Protein 1W1Z (pdb70)

Sequence (638 aa):
VHRPRRLRRTAALRNLVQENTLTVNDLVFPLFVMPGTNAVEEVSSMPGSFRFTIDRAVEECKELYDLGIQGIDLFGIPEQKTEDGSEAYNDNGILQQAIRAIKKAVPELCIMTDVALDPFTPFGHDGLVKDGIILNDETVEVLQKMAVSHAEAGADFVSPSDMMDGRIGAIREALDETDHSDVGILSYAAKYASSFYGPFRDALHSAPQFGDKSTYQMNPANTEEAMKEVELDIVEGADIVMVKPGLAYLDIVWRTKERFDVPVAIYHVSGEYAMVKAAAAKGWIDEDRVMMESLLCMKRAGADIIFTYYAKEAAKKLRVHRPRRLRRTAALRNLVQENTLTVNDLVFPLFVMPGTNAVEEVSSMPGSFRFTIDRAVEECKELYDLGIQGIDLFGIPEQKTEDGSEAYNDNGILQQAIRAIKKAVPELCIMTDVALDPFTPFGHDGLVKDGIILNDETVEVLQKMAVSHAEAGADFVSPSDMMDGRIGAIREALDETDHSDVGILSYAAKYASSFYGPFRDALHSAPQFGDKSTYQMNPANTEEAMKEVELDIVEGADIVMVKPGLAYLDIVWRTKERFDVPVAIYHVSGEYAMVKAAAAKGWIDEDRVMMESLLCMKRAGADIIFTYYAKEAAKKLR

B-factor: mean 13.02, std 12.67, range [0.01, 94.78]

CATH classification: 3.20.20.70

Foldseek 3Di:
DDDPCVQVVDVVSVVVPPPFDDDLAQEAEEAAEEDDPDDWAAQDLFGLDIYYHLVVVLVVVVVCVVLPHAEYEYDFQFPDADLLLLLLLDCPGRRLVSLQSNCVSPVRHQYEYEQFSFNRHQQRARAHDDPNDRDAPSRLVSSLSNLCSSVVSPHQEYEYARLGPLSLLSNCVSCVVSVNVRRAYEYAQQFAQDPQQPSVCSRSVTHDNNDTPPVRHDHPVDQVVSVVRVVSNVVSPHQEYEYPAALVCLLSLLVCQVPPPHAYEHEPHSRVNSVLVVCVVVVNDDSVVSVVVSVRSSRVSPHRHYHDNCSSVVSNVND/DDDPCVQVVDPVSVVPVPPDDDALAQEEEEAAEDDDPPDWAAFPLFPVHIHDYLVRRLVVVVLCVVLPNAEYEQDFAFPDAALLLLLLLDLPTSRLVSLQSNCVSPVRHQYEYEFFSQNRHQLNARAHDDPNDRDAPSRLVSRLSNLCSSVVSPHQEYEYPRLGPCSLQSNCVSCVVNPNVRRAYEYQQAAAFDPLAPSVCSNRVGHNPPDGPPVRHPHPVDQVVSVVSVVNNVVSHHQEYEYPAALVCLQSLLVCQVPPPHAYEHECHSSNNSVLVVCVVVVNDDSVVVVSVSVRSRVVSPHRHYHDNCSSVVSVVND

Organism: Chlorobaculum parvum (strain DSM 263 / NCIMB 8327) (NCBI:txid517417)

InterPro domains:
  IPR001731 Delta-aminolevulinic acid dehydratase [NF006762] (9-327)
  IPR001731 Delta-aminolevulinic acid dehydratase [PF00490] (11-325)
  IPR001731 Delta-aminolevulinic acid dehydratase [PIRSF001415] (9-327)
  IPR001731 Delta-aminolevulinic acid dehydratase [PR00144] (126-140)
  IPR001731 Delta-aminolevulinic acid dehydratase [PR00144] (156-175)
  IPR001731 Delta-aminolevulinic acid dehydratase [PR00144] (194-213)
  IPR001731 Delta-aminolevulinic acid dehydratase [PR00144] (246-262)
  IPR001731 Delta-aminolevulinic acid dehydratase [PR00144] (271-286)
  IPR001731 Delta-aminolevulinic acid dehydratase [PR00144] (301-320)
  IPR001731 Delta-aminolevulinic acid dehydratase [PTHR11458] (8-327)
  IPR001731 Delta-aminolevulinic acid dehydratase [SM01004] (8-327)
  IPR013785 Aldolase-type TIM barrel [G3DSA:3.20.20.70] (2-328)
  IPR030656 Delta-aminolevulinic acid dehydratase, active site [PS00169] (246-258)

Solvent-accessible surface area: 22786 Å² total; per-residue (Å²): 162,122,98,13,31,136,67,6,174,49,52,59,51,48,110,139,58,56,71,40,84,21,56,37,99,15,2,7,22,6,2,5,0,17,52,49,111,108,38,46,76,97,0,82,9,0,36,45,10,68,15,13,1,25,67,78,0,15,89,21,0,93,64,0,67,123,16,22,0,90,3,0,0,0,10,5,11,11,109,131,54,51,105,77,0,36,46,1,65,58,73,110,4,21,5,2,66,0,0,100,34,0,36,180,46,5,78,98,2,36,0,10,0,11,0,4,0,12,6,12,4,50,62,0,7,4,1,26,25,140,119,54,107,13,36,22,71,86,0,10,108,13,0,33,106,3,0,26,8,1,7,109,6,29,4,57,39,0,0,0,7,0,6,2,16,44,8,0,20,24,0,38,94,12,0,63,130,49,129,23,82,127,13,5,0,0,0,0,0,0,12,0,25,18,7,2,40,35,2,34,52,46,0,4,108,16,12,102,114,130,49,107,32,20,46,0,4,0,28,19,0,5,4,94,14,0,9,95,17,0,88,37,7,48,107,50,32,5,62,17,1,1,2,20,0,0,1,1,0,0,0,0,0,40,25,1,62,112,137,23,138,28,62,0,0,0,3,1,2,2,0,1,4,0,1,0,36,3,0,25,90,106,64,34,21,55,49,63,126,0,1,38,20,0,0,32,0,0,27,4,0,12,3,55,30,0,0,0,22,6,0,38,72,0,0,72,94,60,189,167,126,91,13,30,137,62,4,173,49,55,62,50,51,110,146,60,53,68,40,83,19,63,34,102,13,2,7,21,5,1,4,0,17,51,50,112,102,41,60,72,95,2,84,4,0,38,40,10,75,17,14,1,27,62,82,0,18,83,22,0,94,76,0,70,131,16,26,0,79,2,0,0,0,8,6,9,9,96,135,63,58,112,79,0,35,38,0,64,61,82,103,3,19,4,1,72,0,0,100,31,0,33,176,48,7,79,103,1,39,0,10,0,14,0,3,0,29,9,7,0,42,47,5,1,2,0,25,20,134,119,38,104,10,32,20,70,84,0,10,110,15,0,38,113,4,0,22,8,0,8,104,9,30,6,56,39,0,0,0,8,0,5,5,16,42,4,0,20,25,0,39,103,12,0,59,134,54,126,23,90,126,10,8,0,0,0,1,0,0,12,0,26,11,7,2,20,22,1,32,86,50,0,12,99,36,13,95,109,100,73,74,41,19,34,0,3,0,28,18,0,7,4,94,19,0,10,92,13,1,84,39,9,45,106,48,31,6,60,15,0,1,1,20,0,0,5,1,0,0,0,0,0,45,26,0,66,112,132,12,136,27,58,0,0,0,3,1,2,2,0,2,6,0,1,3,31,1,0,20,87,113,65,33,12,64,45,68,133,0,0,43,17,0,0,33,0,0,31,4,0,15,1,59,31,0,0,0,17,4,0,35,65,0,0,73,87,47,204

Secondary structure (DSSP, 8-state):
---GGGGTSSHHHHHHH------GGGEEEEEEEESSSS-EEEETTEEEEEEEEHHHHHHHHHHHHHHT--EEEEEE--SS--SS-GGGG-TTSHHHHHHHHHHHHSTTSEEEEEE-STTTSTTS-SSEESSS-EEHHHHHHHHHHHHHHHHHHT-SEEEE-S--TTHHHHHHHHHHHTT-TTSEEEEEEEEB--TT-HHHHHHTTPPP--S-STTTSBPTT-SHHHHHHHHHHHHHT-SEEEEES-GGGHHHHHHHHHHH-S-EEEEE-HHHHHHHHHHHHTTSS-HHHHHHHHHHHHHHHT-SEEEETTHHHHHHHH-/---GGGGTSSHHHHHHH-S----GGGEEEEEEEESSSS-EEEETTEEEEEEEEHHHHHHHHHHHHHHT--EEEEEE--SS--SS-GGGG-TTSHHHHHHHHHHHH-TTSEEEEEE-SGGGSTT--SSEESSS-EESHHHHHHHHHHHHHHHHHT-SEEEE-S--TTHHHHHHHHHHHTT-TTSEEEEEEEEB--SS-HHHHHHTT-----S-STTTSBPTT-SHHHHHHHHHHHHHT-SEEEEES-GGGHHHHHHHHHHH-S-EEEEE-HHHHHHHHHHHHHTSS-HHHHHHHHHHHHHHHT-SEEEETTHHHHHHHH-

Radius of gyration: 25.87 Å; Cα contacts (8 Å, |Δi|>4): 1462; chains: 2; bounding box: 41×54×74 Å

Structure (mmCIF, N/CA/C/O backbone):
data_1W1Z
#
_entry.id   1W1Z
#
_cell.length_a   125.235
_cell.length_b   125.235
_cell.length_c   164.603
_cell.angle_alpha   90.00
_cell.angle_beta   90.00
_cell.angle_gamma   90.00
#
_symmetry.space_group_name_H-M   'P 4 21 2'
#
loop_
_entity.id
_entity.type
_entity.pdbx_description
1 polymer 'DELTA-AMINOLEVULINIC ACID DEHYDRATASE'
2 non-polymer 'LAEVULINIC ACID'
3 non-polymer 'MAGNESIUM ION'
4 water water
#
loop_
_atom_site.group_PDB
_atom_site.id
_atom_site.type_symbol
_atom_site.label_atom_id
_atom_site.label_alt_id
_atom_site.label_comp_id
_atom_site.label_asym_id
_atom_site.label_entity_id
_atom_site.label_seq_id
_atom_site.pdbx_PDB_ins_code
_atom_site.Cartn_x
_atom_site.Cartn_y
_atom_site.Cartn_z
_atom_site.occupancy
_atom_site.B_iso_or_equiv
_atom_site.auth_seq_id
_atom_site.auth_comp_id
_atom_site.auth_asym_id
_atom_site.auth_atom_id
_atom_site.pdbx_PDB_model_num
ATOM 1 N N . VAL A 1 10 ? 9.596 70.418 53.392 1.00 8.22 10 VAL A N 1
ATOM 2 C CA . VAL A 1 10 ? 8.947 71.402 54.252 1.00 6.45 10 VAL A CA 1
ATOM 3 C C . VAL A 1 10 ? 9.862 71.804 55.406 1.00 3.65 10 VAL A C 1
ATOM 4 O O . VAL A 1 10 ? 10.064 72.989 55.664 1.00 22.54 10 VAL A O 1
ATOM 8 N N . HIS A 1 11 ? 10.405 70.805 56.094 1.00 2.76 11 HIS A N 1
ATOM 9 C CA . HIS A 1 11 ? 11.205 71.052 57.288 1.00 3.53 11 HIS A CA 1
ATOM 10 C C . HIS A 1 11 ? 12.698 70.971 56.988 1.00 5.98 11 HIS A C 1
ATOM 11 O O . HIS A 1 11 ? 13.163 70.043 56.329 1.00 13.59 11 HIS A O 1
ATOM 18 N N . ARG A 1 12 ? 13.437 71.958 57.482 1.00 7.42 12 ARG A N 1
ATOM 19 C CA . ARG A 1 12 ? 14.886 71.995 57.345 1.00 3.24 12 ARG A CA 1
ATOM 20 C C . ARG A 1 12 ? 15.532 72.576 58.599 1.00 2.62 12 ARG A C 1
ATOM 21 O O . ARG A 1 12 ? 15.851 73.765 58.643 1.00 5.46 12 ARG A O 1
ATOM 29 N N . PRO A 1 13 ? 15.721 71.731 59.607 1.00 2.59 13 PRO A N 1
ATOM 30 C CA . PRO A 1 13 ? 16.238 72.167 60.905 1.00 0.00 13 PRO A CA 1
ATOM 31 C C . PRO A 1 13 ? 17.487 73.035 60.794 1.00 0.91 13 PRO A C 1
ATOM 32 O O . PRO A 1 13 ? 17.722 73.896 61.645 1.00 9.61 13 PRO A O 1
ATOM 36 N N . ARG A 1 14 ? 18.287 72.818 59.758 1.00 3.09 14 ARG A N 1
ATOM 37 C CA . ARG A 1 14 ? 19.527 73.558 59.563 1.00 9.27 14 ARG A CA 1
ATOM 38 C C . ARG A 1 14 ? 19.279 75.056 59.418 1.00 12.57 14 ARG A C 1
ATOM 39 O O . ARG A 1 14 ? 20.188 75.865 59.613 1.00 20.25 14 ARG A O 1
ATOM 47 N N . ARG A 1 15 ? 18.051 75.429 59.078 1.00 11.14 15 ARG A N 1
ATOM 48 C CA . ARG A 1 15 ? 17.679 76.833 58.956 1.00 7.07 15 ARG A CA 1
ATOM 49 C C . ARG A 1 15 ? 17.964 77.598 60.244 1.00 3.86 15 ARG A C 1
ATOM 50 O O . ARG A 1 15 ? 18.221 78.802 60.219 1.00 10.06 15 ARG A O 1
ATOM 58 N N . LEU A 1 16 ? 17.913 76.896 61.371 1.00 3.76 16 LEU A N 1
ATOM 59 C CA . LEU A 1 16 ? 18.150 77.513 62.670 1.00 6.95 16 LEU A CA 1
ATOM 60 C C . LEU A 1 16 ? 19.617 77.416 63.073 1.00 6.31 16 LEU A C 1
ATOM 61 O O . LEU A 1 16 ? 19.986 77.733 64.205 1.00 2.78 16 LEU A O 1
ATOM 66 N N . ARG A 1 17 ? 20.463 76.973 62.146 1.00 5.97 17 ARG A N 1
ATOM 67 C CA . ARG A 1 17 ? 21.887 76.837 62.433 1.00 3.77 17 ARG A CA 1
ATOM 68 C C . ARG A 1 17 ? 22.736 77.552 61.389 1.00 4.54 17 ARG A C 1
ATOM 69 O O . ARG A 1 17 ? 23.964 77.563 61.479 1.00 11.51 17 ARG A O 1
ATOM 77 N N . ARG A 1 18 ? 22.085 78.145 60.394 1.00 7.39 18 ARG A N 1
ATOM 78 C CA . ARG A 1 18 ? 22.799 78.703 59.251 1.00 8.72 18 ARG A CA 1
ATOM 79 C C . ARG A 1 18 ? 23.791 79.776 59.684 1.00 7.47 18 ARG A C 1
ATOM 80 O O . ARG A 1 18 ? 24.766 80.046 58.981 1.00 1.71 18 ARG A O 1
ATOM 88 N N . THR A 1 19 ? 23.541 80.384 60.839 1.00 8.37 19 THR A N 1
ATOM 89 C CA . THR A 1 19 ? 24.369 81.482 61.323 1.00 6.52 19 THR A CA 1
ATOM 90 C C . THR A 1 19 ? 24.484 81.465 62.842 1.00 6.88 19 THR A C 1
ATOM 91 O O . THR A 1 19 ? 23.645 80.879 63.529 1.00 17.61 19 THR A O 1
ATOM 95 N N . ALA A 1 20 ? 25.522 82.110 63.366 1.00 4.14 20 ALA A N 1
ATOM 96 C CA . ALA A 1 20 ? 25.704 82.201 64.811 1.00 3.16 20 ALA A CA 1
ATOM 97 C C . ALA A 1 20 ? 24.631 83.081 65.444 1.00 4.42 20 ALA A C 1
ATOM 98 O O . ALA A 1 20 ? 24.243 82.876 66.595 1.00 0.44 20 ALA A O 1
ATOM 100 N N . ALA A 1 21 ? 24.150 84.064 64.687 1.00 0.78 21 ALA A N 1
ATOM 101 C CA . ALA A 1 21 ? 23.074 84.923 65.172 1.00 1.01 21 ALA A CA 1
ATOM 102 C C . ALA A 1 21 ? 21.835 84.101 65.512 1.00 3.51 21 ALA A C 1
ATOM 103 O O . ALA A 1 21 ? 21.352 84.123 66.644 1.00 16.64 21 ALA A O 1
ATOM 105 N N . LEU A 1 22 ? 21.326 83.376 64.523 1.00 2.86 22 LEU A N 1
ATOM 106 C CA . LEU A 1 22 ? 20.176 82.501 64.723 1.00 1.25 22 LEU A CA 1
ATOM 107 C C . LEU A 1 22 ? 20.455 81.477 65.817 1.00 7.31 22 LEU A C 1
ATOM 108 O O . LEU A 1 22 ? 19.677 81.328 66.760 1.00 9.04 22 LEU A O 1
ATOM 113 N N . ARG A 1 23 ? 21.577 80.776 65.682 1.00 9.83 23 ARG A N 1
ATOM 114 C CA . ARG A 1 23 ? 22.030 79.852 66.714 1.00 8.87 23 ARG A CA 1
ATOM 115 C C . ARG A 1 23 ? 22.001 80.518 68.087 1.00 8.47 23 ARG A C 1
ATOM 116 O O . ARG A 1 23 ? 21.550 79.917 69.062 1.00 18.92 23 ARG A O 1
ATOM 124 N N . ASN A 1 24 ? 22.481 81.755 68.142 1.00 8.55 24 ASN A N 1
ATOM 125 C CA . ASN A 1 24 ? 22.542 82.527 69.374 1.00 9.34 24 ASN A CA 1
ATOM 126 C C . ASN A 1 24 ? 21.146 82.854 69.897 1.00 7.94 24 ASN A C 1
ATOM 127 O O . ASN A 1 24 ? 20.947 83.006 71.102 1.00 6.51 24 ASN A O 1
ATOM 132 N N . LEU A 1 25 ? 20.192 82.961 68.979 1.00 8.33 25 LEU A N 1
ATOM 133 C CA . LEU A 1 25 ? 18.832 83.368 69.301 1.00 6.22 25 LEU A CA 1
ATOM 134 C C . LEU A 1 25 ? 18.011 82.210 69.859 1.00 6.80 25 LEU A C 1
ATOM 135 O O . LEU A 1 25 ? 17.223 82.385 70.789 1.00 0.00 25 LEU A O 1
ATOM 140 N N . VAL A 1 26 ? 18.196 81.027 69.283 1.00 5.75 26 VAL A N 1
ATOM 141 C CA . VAL A 1 26 ? 17.333 79.888 69.570 1.00 2.48 26 VAL A CA 1
ATOM 142 C C . VAL A 1 26 ? 17.916 78.974 70.639 1.00 0.00 26 VAL A C 1
ATOM 143 O O . VAL A 1 26 ? 17.269 78.012 71.059 1.00 0.78 26 VAL A O 1
ATOM 147 N N . GLN A 1 27 ? 19.134 79.258 71.090 1.00 0.00 27 GLN A N 1
ATOM 148 C CA . GLN A 1 27 ? 19.784 78.398 72.073 1.00 0.80 27 GLN A CA 1
ATOM 149 C C . GLN A 1 27 ? 18.916 78.223 73.314 1.00 7.91 27 GLN A C 1
ATOM 150 O O . GLN A 1 27 ? 18.513 79.197 73.951 1.00 19.81 27 GLN A O 1
ATOM 156 N N . GLU A 1 28 ? 18.630 76.970 73.652 1.00 8.28 28 GLU A N 1
ATOM 157 C CA . GLU A 1 28 ? 17.669 76.654 74.700 1.00 6.07 28 GLU A CA 1
ATOM 158 C C . GLU A 1 28 ? 18.228 76.931 76.091 1.00 7.07 28 GLU A C 1
ATOM 159 O O . GLU A 1 28 ? 17.485 77.316 76.995 1.00 10.41 28 GLU A O 1
ATOM 165 N N . ASN A 1 29 ? 19.530 76.733 76.263 1.00 4.78 29 ASN A N 1
ATOM 166 C CA . ASN A 1 29 ? 20.138 76.785 77.586 1.00 2.37 29 ASN A CA 1
ATOM 167 C C . ASN A 1 29 ? 21.439 77.579 77.578 1.00 5.36 29 ASN A C 1
ATOM 168 O O . ASN A 1 29 ? 22.158 77.591 76.578 1.00 12.18 29 ASN A O 1
ATOM 173 N N . THR A 1 30 ? 21.730 78.237 78.694 1.00 3.18 30 THR A N 1
ATOM 174 C CA . THR A 1 30 ? 23.002 78.917 78.892 1.00 7.70 30 THR A CA 1
ATOM 175 C C . THR A 1 30 ? 23.554 78.649 80.292 1.00 6.88 30 THR A C 1
ATOM 176 O O . THR A 1 30 ? 22.793 78.483 81.244 1.00 16.99 30 THR A O 1
ATOM 180 N N . LEU A 1 31 ? 24.877 78.619 80.398 1.00 3.11 31 LEU A N 1
ATOM 181 C CA . LEU A 1 31 ? 25.555 78.504 81.682 1.00 1.80 31 LEU A CA 1
ATOM 182 C C . LEU A 1 31 ? 25.967 79.877 82.203 1.00 5.50 31 LEU A C 1
ATOM 183 O O . LEU A 1 31 ? 26.438 80.715 81.432 1.00 7.06 31 LEU A O 1
ATOM 188 N N . THR A 1 32 ? 25.786 80.103 83.499 1.00 6.97 32 THR A N 1
ATOM 189 C CA . THR A 1 32 ? 26.134 81.371 84.129 1.00 3.91 32 THR A CA 1
ATOM 190 C C . THR A 1 32 ? 26.881 81.154 85.441 1.00 6.12 32 THR A C 1
ATOM 191 O O . THR A 1 32 ? 26.808 80.079 86.036 1.00 13.61 32 THR A O 1
ATOM 195 N N . VAL A 1 33 ? 27.604 82.174 85.897 1.00 5.45 33 VAL A N 1
ATOM 196 C CA . VAL A 1 33 ? 28.361 82.059 87.138 1.00 4.63 33 VAL A CA 1
ATOM 197 C C . VAL A 1 33 ? 27.480 81.580 88.288 1.00 5.18 33 VAL A C 1
ATOM 198 O O . VAL A 1 33 ? 27.938 80.865 89.179 1.00 11.00 33 VAL A O 1
ATOM 202 N N . ASN A 1 34 ? 26.214 81.984 88.263 1.00 9.52 34 ASN A N 1
ATOM 203 C CA . ASN A 1 34 ? 25.303 81.693 89.365 1.00 8.82 34 ASN A CA 1
ATOM 204 C C . ASN A 1 34 ? 24.919 80.219 89.392 1.00 11.50 34 ASN A C 1
ATOM 205 O O . ASN A 1 34 ? 24.186 79.776 90.277 1.00 16.27 34 ASN A O 1
ATOM 210 N N . ASP A 1 35 ? 25.418 79.459 88.422 1.00 9.90 35 ASP A N 1
ATOM 211 C CA . ASP A 1 35 ? 25.160 78.027 88.358 1.00 7.34 35 ASP A CA 1
ATOM 212 C C . ASP A 1 35 ? 26.307 77.224 88.965 1.00 10.87 35 ASP A C 1
ATOM 213 O O . ASP A 1 35 ? 26.327 75.996 88.860 1.00 21.68 35 ASP A O 1
ATOM 218 N N . LEU A 1 36 ? 27.257 77.912 89.590 1.00 10.21 36 LEU A N 1
ATOM 219 C CA . LEU A 1 36 ? 28.497 77.276 90.017 1.00 5.26 36 LEU A CA 1
ATOM 220 C C . LEU A 1 36 ? 28.701 77.378 91.527 1.00 5.23 36 LEU A C 1
ATOM 221 O O . LEU A 1 36 ? 28.458 78.428 92.121 1.00 0.85 36 LEU A O 1
ATOM 226 N N . VAL A 1 37 ? 29.152 76.280 92.120 1.00 5.55 37 VAL A N 1
ATOM 227 C CA . VAL A 1 37 ? 29.528 76.220 93.525 1.00 1.12 37 VAL A CA 1
ATOM 228 C C . VAL A 1 37 ? 30.908 75.589 93.685 1.00 2.77 37 VAL A C 1
ATOM 229 O O . VAL A 1 37 ? 31.200 74.561 93.074 1.00 9.34 37 VAL A O 1
ATOM 233 N N . PHE A 1 38 ? 31.750 76.208 94.504 1.00 2.89 38 PHE A N 1
ATOM 234 C CA . PHE A 1 38 ? 33.162 75.855 94.574 1.00 4.13 38 PHE A CA 1
ATOM 235 C C . PHE A 1 38 ? 33.504 75.124 95.867 1.00 3.69 38 PHE A C 1
ATOM 236 O O . PHE A 1 38 ? 33.457 75.707 96.951 1.00 5.44 38 PHE A O 1
ATOM 244 N N . PRO A 1 39 ? 33.853 73.848 95.750 1.00 4.82 39 PRO A N 1
ATOM 245 C CA . PRO A 1 39 ? 34.317 73.075 96.905 1.00 7.53 39 PRO A CA 1
ATOM 246 C C . PRO A 1 39 ? 35.632 73.625 97.453 1.00 7.77 39 PRO A C 1
ATOM 247 O O . PRO A 1 39 ? 36.492 74.074 96.695 1.00 5.91 39 PRO A O 1
ATOM 251 N N . LEU A 1 40 ? 35.778 73.588 98.772 1.00 10.66 40 LEU A N 1
ATOM 252 C CA . LEU A 1 40 ? 36.983 74.085 99.425 1.00 11.68 40 LEU A CA 1
ATOM 253 C C . LEU A 1 40 ? 37.469 73.112 100.496 1.00 12.78 40 LEU A C 1
ATOM 254 O O . LEU A 1 40 ? 36.743 72.806 101.442 1.00 13.25 40 LEU A O 1
ATOM 259 N N . PHE A 1 41 ? 38.698 72.634 100.332 1.00 11.95 41 PHE A N 1
ATOM 260 C CA . PHE A 1 41 ? 39.303 71.706 101.279 1.00 11.91 41 PHE A CA 1
ATOM 261 C C . PHE A 1 41 ? 40.193 72.437 102.277 1.00 10.47 41 PHE A C 1
ATOM 262 O O . PHE A 1 41 ? 41.259 72.942 101.924 1.00 20.09 41 PHE A O 1
ATOM 270 N N . VAL A 1 42 ? 39.755 72.495 103.530 1.00 9.50 42 VAL A N 1
ATOM 271 C CA . VAL A 1 42 ? 40.514 73.201 104.558 1.00 13.30 42 VAL A CA 1
ATOM 272 C C . VAL A 1 42 ? 41.285 72.230 105.445 1.00 18.98 42 VAL A C 1
ATOM 273 O O . VAL A 1 42 ? 40.843 71.105 105.677 1.00 33.02 42 VAL A O 1
ATOM 277 N N . MET A 1 43 ? 42.436 72.674 105.936 1.00 14.38 43 MET A N 1
ATOM 278 C CA . MET A 1 43 ? 43.310 71.846 106.757 1.00 7.80 43 MET A CA 1
ATOM 279 C C . MET A 1 43 ? 43.896 72.644 107.917 1.00 9.91 43 MET A C 1
ATOM 280 O O . MET A 1 43 ? 43.914 73.876 107.883 1.00 13.47 43 MET A O 1
ATOM 285 N N . PRO A 1 44 ? 44.373 71.946 108.941 1.00 11.73 44 PRO A N 1
ATOM 286 C CA . PRO A 1 44 ? 45.037 72.614 110.065 1.00 14.69 44 PRO A CA 1
ATOM 287 C C . PRO A 1 44 ? 46.368 73.228 109.642 1.00 23.65 44 PRO A C 1
ATOM 288 O O . PRO A 1 44 ? 47.074 72.680 108.795 1.00 39.69 44 PRO A O 1
ATOM 292 N N . GLY A 1 45 ? 46.709 74.369 110.233 1.00 25.47 45 GLY A N 1
ATOM 293 C CA . GLY A 1 45 ? 47.943 75.063 109.913 1.00 22.74 45 GLY A CA 1
ATOM 294 C C . GLY A 1 45 ? 47.718 76.516 109.543 1.00 21.91 45 GLY A C 1
ATOM 295 O O . GLY A 1 45 ? 46.585 76.998 109.542 1.00 27.80 45 GLY A O 1
ATOM 296 N N . THR A 1 46 ? 48.799 77.226 109.228 1.00 20.52 46 THR A N 1
ATOM 297 C CA . THR A 1 46 ? 48.713 78.612 108.793 1.00 15.68 46 THR A CA 1
ATOM 298 C C . THR A 1 46 ? 49.550 78.841 107.534 1.00 10.59 46 THR A C 1
ATOM 299 O O . THR A 1 46 ? 50.564 78.172 107.340 1.00 3.48 46 THR A O 1
ATOM 303 N N . ASN A 1 47 ? 49.105 79.779 106.713 1.00 12.02 47 ASN A N 1
ATOM 304 C CA . ASN A 1 47 ? 49.800 80.217 105.511 1.00 14.64 47 ASN A CA 1
ATOM 305 C C . ASN A 1 47 ? 50.323 79.045 104.692 1.00 13.99 47 ASN A C 1
ATOM 306 O O . ASN A 1 47 ? 51.529 78.805 104.629 1.00 14.11 47 ASN A O 1
ATOM 311 N N . ALA A 1 48 ? 49.418 78.303 104.057 1.00 12.69 48 ALA A N 1
ATOM 312 C CA . ALA A 1 48 ? 49.841 77.135 103.289 1.00 11.47 48 ALA A CA 1
ATOM 313 C C . ALA A 1 48 ? 48.717 76.600 102.408 1.00 16.27 48 ALA A C 1
ATOM 314 O O . ALA A 1 48 ? 47.562 76.529 102.825 1.00 17.51 48 ALA A O 1
ATOM 316 N N . VAL A 1 49 ? 49.079 76.224 101.187 1.00 17.19 49 VAL A N 1
ATOM 317 C CA . VAL A 1 49 ? 48.167 75.559 100.266 1.00 16.17 49 VAL A CA 1
ATOM 318 C C . VAL A 1 49 ? 48.844 74.357 99.616 1.00 17.15 49 VAL A C 1
ATOM 319 O O . VAL A 1 49 ? 50.053 74.370 99.380 1.00 22.40 49 VAL A O 1
ATOM 323 N N . GLU A 1 50 ? 48.069 73.316 99.331 1.00 16.81 50 GLU A N 1
ATOM 324 C CA . GLU A 1 50 ? 48.636 72.076 98.813 1.00 7.85 50 GLU A CA 1
ATOM 325 C C . GLU A 1 50 ? 47.965 71.649 97.514 1.00 9.97 50 GLU A C 1
ATOM 326 O O . GLU A 1 50 ? 46.757 71.421 97.475 1.00 20.77 50 GLU A O 1
ATOM 332 N N . GLU A 1 51 ? 48.760 71.541 96.455 1.00 10.60 51 GLU A N 1
ATOM 333 C CA . GLU A 1 51 ? 48.312 70.936 95.207 1.00 11.93 51 GLU A CA 1
ATOM 334 C C . GLU A 1 51 ? 47.838 69.506 95.437 1.00 15.30 51 GLU A C 1
ATOM 335 O O . GLU A 1 51 ? 48.523 68.715 96.086 1.00 17.29 51 GLU A O 1
ATOM 341 N N . VAL A 1 52 ? 46.665 69.166 94.909 1.00 17.10 52 VAL A N 1
ATOM 342 C CA . VAL A 1 52 ? 46.177 67.793 95.012 1.00 15.34 52 VAL A CA 1
ATOM 343 C C . VAL A 1 52 ? 46.669 66.961 93.831 1.00 13.35 52 VAL A C 1
ATOM 344 O O . VAL A 1 52 ? 46.458 67.326 92.675 1.00 15.03 52 VAL A O 1
ATOM 348 N N . SER A 1 53 ? 47.325 65.849 94.139 1.00 12.44 53 SER A N 1
ATOM 349 C CA . SER A 1 53 ? 48.029 65.040 93.156 1.00 11.22 53 SER A CA 1
ATOM 350 C C . SER A 1 53 ? 47.108 64.555 92.044 1.00 8.77 53 SER A C 1
ATOM 351 O O . SER A 1 53 ? 47.403 64.738 90.862 1.00 10.33 53 SER A O 1
ATOM 354 N N . SER A 1 54 ? 45.992 63.933 92.414 1.00 6.73 54 SER A N 1
ATOM 355 C CA . SER A 1 54 ? 45.078 63.381 91.420 1.00 7.32 54 SER A CA 1
ATOM 356 C C . SER A 1 54 ? 44.087 64.428 90.925 1.00 4.71 54 SER A C 1
ATOM 357 O O . SER A 1 54 ? 43.217 64.138 90.103 1.00 3.87 54 SER A O 1
ATOM 360 N N . MET A 1 55 ? 44.215 65.654 91.421 1.00 3.52 55 MET A N 1
ATOM 361 C CA . MET A 1 55 ? 43.332 66.735 90.999 1.00 6.1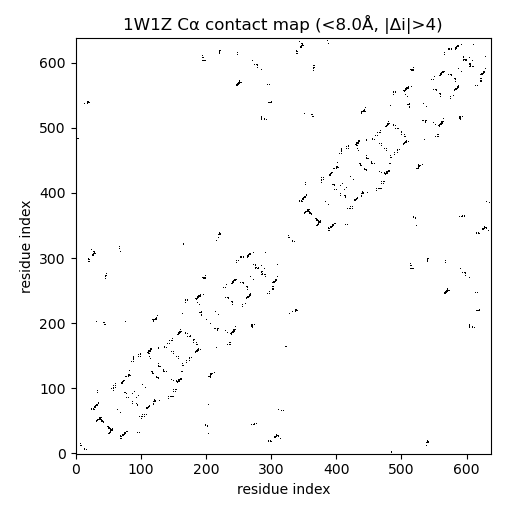4 55 MET A CA 1
ATOM 362 C C . MET A 1 55 ? 44.120 68.001 90.678 1.00 7.02 55 MET A C 1
ATOM 363 O O . MET A 1 55 ? 44.053 68.982 91.419 1.00 10.87 55 MET A O 1
ATOM 368 N N . PRO A 1 56 ? 44.861 67.973 89.577 1.00 9.78 56 PRO A N 1
ATOM 369 C CA . PRO A 1 56 ? 45.607 69.154 89.133 1.00 12.14 56 PRO A CA 1
ATOM 370 C C . PRO A 1 56 ? 44.732 70.403 89.121 1.00 18.64 56 PRO A C 1
ATOM 371 O O . PRO A 1 56 ? 43.683 70.433 88.476 1.00 27.53 56 PRO A O 1
ATOM 375 N N . GLY A 1 57 ? 45.167 71.430 89.843 1.00 16.42 57 GLY A N 1
ATOM 376 C CA . GLY A 1 57 ? 44.424 72.673 89.950 1.00 11.66 57 GLY A CA 1
ATOM 377 C C . GLY A 1 57 ? 43.638 72.758 91.245 1.00 12.05 57 GLY A C 1
ATOM 378 O O . GLY A 1 57 ? 43.261 73.848 91.676 1.00 27.60 57 GLY A O 1
ATOM 379 N N . SER A 1 58 ? 43.391 71.609 91.866 1.00 8.78 58 SER A N 1
ATOM 380 C CA . SER A 1 58 ? 42.727 71.554 93.162 1.00 7.69 58 SER A CA 1
ATOM 381 C C . SER A 1 58 ? 43.731 71.732 94.294 1.00 12.68 58 SER A C 1
ATOM 382 O O . SER A 1 58 ? 44.920 71.458 94.124 1.00 19.68 58 SER A O 1
ATOM 385 N N . PHE A 1 59 ? 43.259 72.197 95.449 1.00 13.63 59 PHE A N 1
ATOM 386 C CA . PHE A 1 59 ? 44.164 72.519 96.546 1.00 10.61 59 PHE A CA 1
ATOM 387 C C . PHE A 1 59 ? 43.532 72.272 97.911 1.00 14.98 59 PHE A C 1
ATOM 388 O O . PHE A 1 59 ? 42.318 72.375 98.079 1.00 35.09 59 PHE A O 1
ATOM 396 N N . ARG A 1 60 ? 44.375 71.952 98.886 1.00 8.58 60 ARG A N 1
ATOM 397 C CA . ARG A 1 60 ? 44.022 72.061 100.294 1.00 5.54 60 ARG A CA 1
ATOM 398 C C . ARG A 1 60 ? 44.449 73.422 100.839 1.00 5.18 60 ARG A C 1
ATOM 399 O O . ARG A 1 60 ? 45.616 73.800 100.723 1.00 13.02 60 ARG A O 1
ATOM 407 N N . PHE A 1 61 ? 43.507 74.150 101.425 1.00 5.87 61 PHE A N 1
ATOM 408 C CA . PHE A 1 61 ? 43.786 75.479 101.951 1.00 3.18 61 PHE A CA 1
ATOM 409 C C . PHE A 1 61 ? 43.785 75.486 103.475 1.00 6.58 61 PHE A C 1
ATOM 410 O O . PHE A 1 61 ? 42.953 74.833 104.103 1.00 21.52 61 PHE A O 1
ATOM 418 N N . THR A 1 62 ? 44.713 76.234 104.063 1.00 10.38 62 THR A N 1
ATOM 419 C CA . THR A 1 62 ? 44.561 76.658 105.452 1.00 9.56 62 THR A CA 1
ATOM 420 C C . THR A 1 62 ? 43.454 77.704 105.548 1.00 10.64 62 THR A C 1
ATOM 421 O O . THR A 1 62 ? 43.110 78.337 104.546 1.00 10.77 62 THR A O 1
ATOM 425 N N . ILE A 1 63 ? 42.895 77.884 106.740 1.00 8.98 63 ILE A N 1
ATOM 426 C CA . ILE A 1 63 ? 41.784 78.820 106.902 1.00 9.08 63 ILE A CA 1
ATOM 427 C C . ILE A 1 63 ? 42.139 80.196 106.353 1.00 8.43 63 ILE A C 1
ATOM 428 O O . ILE A 1 63 ? 41.388 80.773 105.566 1.00 31.05 63 ILE A O 1
ATOM 433 N N . ASP A 1 64 ? 43.287 80.720 106.769 1.00 4.97 64 ASP A N 1
ATOM 434 C CA . ASP A 1 64 ? 43.718 82.049 106.348 1.00 11.00 64 ASP A CA 1
ATOM 435 C C . ASP A 1 64 ? 43.868 82.129 104.834 1.00 12.54 64 ASP A C 1
ATOM 436 O O . ASP A 1 64 ? 43.705 83.191 104.233 1.00 15.42 64 ASP A O 1
ATOM 441 N N . ARG A 1 65 ? 44.183 80.995 104.215 1.00 11.70 65 ARG A N 1
ATOM 442 C CA . ARG A 1 65 ? 44.297 80.935 102.762 1.00 13.67 65 ARG A CA 1
ATOM 443 C C . ARG A 1 65 ? 42.942 80.658 102.122 1.00 15.15 65 ARG A C 1
ATOM 444 O O . ARG A 1 65 ? 42.677 81.068 100.992 1.00 19.68 65 ARG A O 1
ATOM 452 N N . ALA A 1 66 ? 42.084 79.959 102.860 1.00 11.84 66 ALA A N 1
ATOM 453 C CA . ALA A 1 66 ? 40.702 79.768 102.436 1.00 9.96 66 ALA A CA 1
ATOM 454 C C . ALA A 1 66 ? 40.000 81.114 102.280 1.00 11.17 66 ALA A C 1
ATOM 455 O O . ALA A 1 66 ? 39.340 81.371 101.273 1.00 19.19 66 ALA A O 1
ATOM 457 N N . VAL A 1 67 ? 40.158 81.965 103.288 1.00 8.17 67 VAL A N 1
ATOM 458 C CA . VAL A 1 67 ? 39.595 83.308 103.263 1.00 4.00 67 VAL A CA 1
ATOM 459 C C . VAL A 1 67 ? 40.108 84.101 102.066 1.00 8.25 67 VAL A C 1
ATOM 460 O O . VAL A 1 67 ? 39.349 84.809 101.405 1.00 5.12 67 VAL A O 1
ATOM 464 N N . GLU A 1 68 ? 41.404 83.975 101.794 1.00 13.59 68 GLU A N 1
ATOM 465 C CA . GLU A 1 68 ? 42.019 84.647 100.656 1.00 13.37 68 GLU A CA 1
ATOM 466 C C . GLU A 1 68 ? 41.375 84.204 99.347 1.00 8.26 68 GLU A C 1
ATOM 467 O O . GLU A 1 68 ? 41.111 85.024 98.469 1.00 9.46 68 GLU A O 1
ATOM 473 N N . GLU A 1 69 ? 41.129 82.902 99.226 1.00 8.05 69 GLU A N 1
ATOM 474 C CA . GLU A 1 69 ? 40.533 82.347 98.017 1.00 11.97 69 GLU A CA 1
ATOM 475 C C . GLU A 1 69 ? 39.100 82.836 97.831 1.00 14.45 69 GLU A C 1
ATOM 476 O O . GLU A 1 69 ? 38.742 83.356 96.774 1.00 0.00 69 GLU A O 1
ATOM 482 N N . CYS A 1 70 ? 38.288 82.663 98.868 1.00 19.30 70 CYS A N 1
ATOM 483 C CA . CYS A 1 70 ? 36.893 83.083 98.833 1.00 19.58 70 CYS A CA 1
ATOM 484 C C . CYS A 1 70 ? 36.766 84.538 98.396 1.00 19.90 70 CYS A C 1
ATOM 485 O O . CYS A 1 70 ? 35.859 84.890 97.643 1.00 21.35 70 CYS A O 1
ATOM 488 N N . LYS A 1 71 ? 37.681 85.374 98.874 1.00 18.45 71 LYS A N 1
ATOM 489 C CA . LYS A 1 71 ? 37.708 86.783 98.500 1.00 17.42 71 LYS A CA 1
ATOM 490 C C . LYS A 1 71 ? 37.864 86.945 96.993 1.00 13.43 71 LYS A C 1
ATOM 491 O O . LYS A 1 71 ? 37.229 87.801 96.379 1.00 16.85 71 LYS A O 1
ATOM 497 N N . GLU A 1 72 ? 38.715 86.115 96.396 1.00 14.69 72 GLU A N 1
ATOM 498 C CA . GLU A 1 72 ? 38.861 86.100 94.944 1.00 16.26 72 GLU A CA 1
ATOM 499 C C . GLU A 1 72 ? 37.620 85.506 94.284 1.00 17.97 72 GLU A C 1
ATOM 500 O O . GLU A 1 72 ? 37.126 86.026 93.283 1.00 21.55 72 GLU A O 1
ATOM 506 N N . LEU A 1 73 ? 37.123 84.415 94.856 1.00 15.89 73 LEU A N 1
ATOM 507 C CA . LEU A 1 73 ? 35.917 83.758 94.372 1.00 10.26 73 LEU A CA 1
ATOM 508 C C . LEU A 1 73 ? 34.774 84.752 94.190 1.00 10.82 73 LEU A C 1
ATOM 509 O O . LEU A 1 73 ? 34.322 84.993 93.072 1.00 19.54 73 LEU A O 1
ATOM 514 N N . TYR A 1 74 ? 34.318 85.315 95.303 1.00 10.50 74 TYR A N 1
ATOM 515 C CA . TYR A 1 74 ? 33.208 86.257 95.311 1.00 12.22 74 TYR A CA 1
ATOM 516 C C . TYR A 1 74 ? 33.394 87.359 94.273 1.00 14.06 74 TYR A C 1
ATOM 517 O O . TYR A 1 74 ? 32.438 87.778 93.619 1.00 17.91 74 TYR A O 1
ATOM 526 N N . ASP A 1 75 ? 34.629 87.827 94.123 1.00 16.72 75 ASP A N 1
ATOM 527 C CA . ASP A 1 75 ? 34.919 88.910 93.190 1.00 17.70 75 ASP A CA 1
ATOM 528 C C . ASP A 1 75 ? 34.775 88.453 91.743 1.00 17.12 75 ASP A C 1
ATOM 529 O O . ASP A 1 75 ? 34.515 89.260 90.850 1.00 24.43 75 ASP A O 1
ATOM 534 N N . LEU A 1 76 ? 34.945 87.155 91.509 1.00 13.20 76 LEU A N 1
ATOM 535 C CA . LEU A 1 76 ? 34.839 86.614 90.157 1.00 12.59 76 LEU A CA 1
ATOM 536 C C . LEU A 1 76 ? 33.394 86.280 89.805 1.00 10.09 76 LEU A C 1
ATOM 537 O O . LEU A 1 76 ? 33.065 86.048 88.641 1.00 14.20 76 LEU A O 1
ATOM 542 N N . GLY A 1 77 ? 32.528 86.259 90.813 1.00 6.80 77 GLY A N 1
ATOM 543 C CA . GLY A 1 77 ? 31.109 86.047 90.600 1.00 2.12 77 GLY A CA 1
ATOM 544 C C . GLY A 1 77 ? 30.551 84.909 91.429 1.00 2.79 77 GLY A C 1
ATOM 545 O O . GLY A 1 77 ? 29.347 84.858 91.686 1.00 5.70 77 GLY A O 1
ATOM 546 N N . ILE A 1 78 ? 31.413 83.991 91.855 1.00 1.53 78 ILE A N 1
ATOM 547 C CA . ILE A 1 78 ? 30.963 82.787 92.546 1.00 1.76 78 ILE A CA 1
ATOM 548 C C . ILE A 1 78 ? 30.115 83.130 93.766 1.00 1.79 78 ILE A C 1
ATOM 549 O O . ILE A 1 78 ? 30.444 84.036 94.532 1.00 4.54 78 ILE A O 1
ATOM 554 N N . GLN A 1 79 ? 29.016 82.402 93.940 1.00 1.85 79 GLN A N 1
ATOM 555 C CA . GLN A 1 79 ? 27.965 82.785 94.873 1.00 0.72 79 GLN A CA 1
ATOM 556 C C . GLN A 1 79 ? 27.967 81.932 96.134 1.00 1.12 79 GLN A C 1
ATOM 557 O O . GLN A 1 79 ? 27.386 82.314 97.152 1.00 7.62 79 GLN A O 1
ATOM 563 N N . GLY A 1 80 ? 28.614 80.772 96.082 1.00 1.16 80 GLY A N 1
ATOM 564 C CA . GLY A 1 80 ? 28.690 79.903 97.245 1.00 4.17 80 GLY A CA 1
ATOM 565 C C . GLY A 1 80 ? 29.750 78.830 97.105 1.00 7.19 80 GLY A C 1
ATOM 566 O O . GLY A 1 80 ? 30.147 78.475 95.994 1.00 12.55 80 GLY A O 1
ATOM 567 N N . ILE A 1 81 ? 30.219 78.302 98.233 1.00 4.25 81 ILE A N 1
ATOM 568 C CA . ILE A 1 81 ? 31.196 77.220 98.214 1.00 5.86 81 ILE A CA 1
ATOM 569 C C . ILE A 1 81 ? 30.747 76.063 99.102 1.00 10.26 81 ILE A C 1
ATOM 570 O O . ILE A 1 81 ? 29.741 76.166 99.805 1.00 12.43 81 ILE A O 1
ATOM 575 N N . ASP A 1 82 ? 31.498 74.970 99.062 1.00 12.22 82 ASP A N 1
ATOM 576 C CA . ASP A 1 82 ? 31.196 73.792 99.869 1.00 11.63 82 ASP A CA 1
ATOM 577 C C . ASP A 1 82 ? 32.407 73.381 100.701 1.00 7.92 82 ASP A C 1
ATOM 578 O O . ASP A 1 82 ? 33.403 72.897 100.163 1.00 22.49 82 ASP A O 1
ATOM 583 N N . LEU A 1 83 ? 32.320 73.581 102.011 1.00 6.72 83 LEU A N 1
ATOM 584 C CA . LEU A 1 83 ? 33.459 73.403 102.901 1.00 5.18 83 LEU A CA 1
ATOM 585 C C . LEU A 1 83 ? 33.664 71.941 103.285 1.00 8.88 83 LEU A C 1
ATOM 586 O O . LEU A 1 83 ? 32.763 71.295 103.821 1.00 13.50 83 LEU A O 1
ATOM 591 N N . PHE A 1 84 ? 34.858 71.427 103.014 1.00 8.22 84 PHE A N 1
ATOM 592 C CA . PHE A 1 84 ? 35.269 70.122 103.520 1.00 8.03 84 PHE A CA 1
ATOM 593 C C . PHE A 1 84 ? 36.345 70.279 104.590 1.00 11.68 84 PHE A C 1
ATOM 594 O O . PHE A 1 84 ? 37.287 71.053 104.419 1.00 12.61 84 PHE A O 1
ATOM 602 N N . GLY A 1 85 ? 36.201 69.549 105.691 1.00 19.36 85 GLY A N 1
ATOM 603 C CA . GLY A 1 85 ? 37.070 69.717 106.841 1.00 22.40 85 GLY A CA 1
ATOM 604 C C . GLY A 1 85 ? 38.035 68.565 107.027 1.00 23.71 85 GLY A C 1
ATOM 605 O O . GLY A 1 85 ? 37.621 67.419 107.210 1.00 37.83 85 GLY A O 1
ATOM 606 N N . ILE A 1 86 ? 39.330 68.862 106.982 1.00 19.13 86 ILE A N 1
ATOM 607 C CA . ILE A 1 86 ? 40.355 67.841 107.161 1.00 18.36 86 ILE A CA 1
ATOM 608 C C . ILE A 1 86 ? 40.935 67.892 108.570 1.00 18.23 86 ILE A C 1
ATOM 609 O O . ILE A 1 86 ? 41.799 68.717 108.865 1.00 31.40 86 ILE A O 1
ATOM 614 N N . PRO A 1 87 ? 40.455 67.008 109.437 1.00 18.44 87 PRO A N 1
ATOM 615 C CA . PRO A 1 87 ? 40.918 66.976 110.826 1.00 17.73 87 PRO A CA 1
ATOM 616 C C . PRO A 1 87 ? 42.322 66.392 110.938 1.00 21.48 87 PRO A C 1
ATOM 617 O O . PRO A 1 87 ? 42.739 65.589 110.102 1.00 20.18 87 PRO A O 1
ATOM 621 N N . GLU A 1 88 ? 43.042 66.802 111.975 1.00 25.96 88 GLU A N 1
ATOM 622 C CA . GLU A 1 88 ? 44.385 66.296 112.231 1.00 33.29 88 GLU A CA 1
ATOM 623 C C . GLU A 1 88 ? 44.337 64.871 112.769 1.00 32.30 88 GLU A C 1
ATOM 624 O O . GLU A 1 88 ? 45.216 64.057 112.487 1.00 15.11 88 GLU A O 1
ATOM 630 N N . GLN A 1 89 ? 43.297 64.579 113.544 1.00 34.15 89 GLN A N 1
ATOM 631 C CA . GLN A 1 89 ? 43.127 63.258 114.133 1.00 37.49 89 GLN A CA 1
ATOM 632 C C . GLN A 1 89 ? 41.807 62.622 113.709 1.00 37.25 89 GLN A C 1
ATOM 633 O O . GLN A 1 89 ? 40.785 63.298 113.600 1.00 39.47 89 GLN A O 1
ATOM 639 N N . LYS A 1 90 ? 41.839 61.315 113.474 1.00 34.72 90 LYS A N 1
ATOM 640 C CA . LYS A 1 90 ? 40.631 60.563 113.153 1.00 30.95 90 LYS A CA 1
ATOM 641 C C . LYS A 1 90 ? 40.286 59.582 114.269 1.00 30.87 90 LYS A C 1
ATOM 642 O O . LYS A 1 90 ? 41.164 58.904 114.807 1.00 37.40 90 LYS A O 1
ATOM 648 N N . THR A 1 91 ? 39.005 59.512 114.617 1.00 25.59 91 THR A N 1
ATOM 649 C CA . THR A 1 91 ? 38.543 58.586 115.644 1.00 19.60 91 THR A CA 1
ATOM 650 C C . THR A 1 91 ? 37.491 57.636 115.083 1.00 19.83 91 THR A C 1
ATOM 651 O O . THR A 1 91 ? 37.020 57.811 113.959 1.00 35.87 91 THR A O 1
ATOM 655 N N . GLU A 1 92 ? 37.125 56.628 115.870 1.00 17.03 92 GLU A N 1
ATOM 656 C CA . GLU A 1 92 ? 36.126 55.662 115.424 1.00 23.76 92 GLU A CA 1
ATOM 657 C C . GLU A 1 92 ? 34.715 56.210 115.602 1.00 30.08 92 GLU A C 1
ATOM 658 O O . GLU A 1 92 ? 33.808 55.863 114.843 1.00 48.87 92 GLU A O 1
ATOM 664 N N . ASP A 1 93 ? 34.531 57.068 116.603 1.00 26.81 93 ASP A N 1
ATOM 665 C CA . ASP A 1 93 ? 33.209 57.625 116.881 1.00 22.78 93 ASP A CA 1
ATOM 666 C C . ASP A 1 93 ? 33.010 58.961 116.172 1.00 20.89 93 ASP A C 1
ATOM 667 O O . ASP A 1 93 ? 31.959 59.588 116.302 1.00 9.30 93 ASP A O 1
ATOM 672 N N . GLY A 1 94 ? 34.023 59.379 115.422 1.00 21.78 94 GLY A N 1
ATOM 673 C CA . GLY A 1 94 ? 33.976 60.571 114.601 1.00 22.41 94 GLY A CA 1
ATOM 674 C C . GLY A 1 94 ? 33.406 61.775 115.322 1.00 21.50 94 GLY A C 1
ATOM 675 O O . GLY A 1 94 ? 32.702 62.588 114.719 1.00 29.50 94 GLY A O 1
ATOM 676 N N . SER A 1 95 ? 33.705 61.903 116.611 1.00 19.71 95 SER A N 1
ATOM 677 C CA . SER A 1 95 ? 33.142 62.972 117.429 1.00 15.23 95 SER A CA 1
ATOM 678 C C . SER A 1 95 ? 33.696 64.335 117.035 1.00 14.23 95 SER A C 1
ATOM 679 O O . SER A 1 95 ? 33.105 65.370 117.349 1.00 15.77 95 SER A O 1
ATOM 682 N N . GLU A 1 96 ? 34.833 64.346 116.346 1.00 14.53 96 GLU A N 1
ATOM 683 C CA . GLU A 1 96 ? 35.440 65.605 115.924 1.00 14.38 96 GLU A CA 1
ATOM 684 C C . GLU A 1 96 ? 34.500 66.395 115.020 1.00 12.84 96 GLU A C 1
ATOM 685 O O . GLU A 1 96 ? 34.595 67.618 114.920 1.00 18.87 96 GLU A O 1
ATOM 691 N N . ALA A 1 97 ? 33.588 65.688 114.359 1.00 11.36 97 ALA A N 1
ATOM 692 C CA . ALA A 1 97 ? 32.637 66.333 113.461 1.00 9.85 97 ALA A CA 1
ATOM 693 C C . ALA A 1 97 ? 31.906 6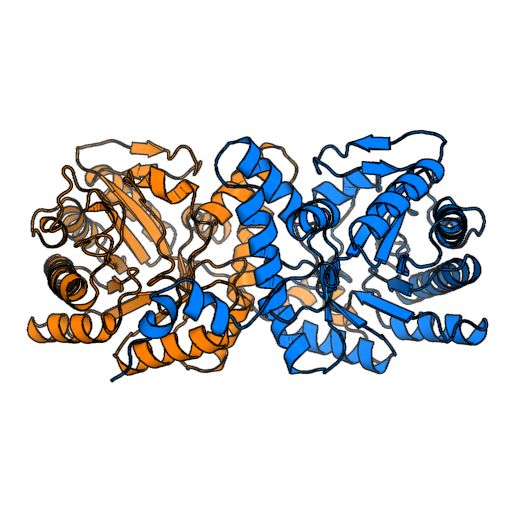7.476 114.154 1.00 8.08 97 ALA A C 1
ATOM 694 O O . ALA A 1 97 ? 31.713 68.545 113.573 1.00 14.53 97 ALA A O 1
ATOM 696 N N . TYR A 1 98 ? 31.495 67.253 115.400 1.00 5.30 98 TYR A N 1
ATOM 697 C CA . TYR A 1 98 ? 30.711 68.256 116.116 1.00 0.76 98 TYR A CA 1
ATOM 698 C C . TYR A 1 98 ? 31.536 68.942 117.200 1.00 0.22 98 TYR A C 1
ATOM 699 O O . TYR A 1 98 ? 31.008 69.358 118.230 1.00 0.00 98 TYR A O 1
ATOM 708 N N . ASN A 1 99 ? 32.836 69.061 116.958 1.00 3.04 99 ASN A N 1
ATOM 709 C CA . ASN A 1 99 ? 33.701 69.906 117.773 1.00 2.95 99 ASN A CA 1
ATOM 710 C C . ASN A 1 99 ? 33.693 71.338 117.248 1.00 1.32 99 ASN A C 1
ATOM 711 O O . ASN A 1 99 ? 34.078 71.593 116.107 1.00 24.44 99 ASN A O 1
ATOM 716 N N . ASP A 1 100 ? 33.256 72.274 118.082 1.00 1.41 100 ASP A N 1
ATOM 717 C CA . ASP A 1 100 ? 33.084 73.658 117.656 1.00 4.90 100 ASP A CA 1
ATOM 718 C C . ASP A 1 100 ? 34.423 74.363 117.473 1.00 6.46 100 ASP A C 1
ATOM 719 O O . ASP A 1 100 ? 34.467 75.523 117.059 1.00 14.71 100 ASP A O 1
ATOM 724 N N . ASN A 1 101 ? 35.508 73.663 117.781 1.00 6.93 101 ASN A N 1
ATOM 725 C CA . ASN A 1 101 ? 36.852 74.204 117.630 1.00 13.34 101 ASN A CA 1
ATOM 726 C C . ASN A 1 101 ? 37.609 73.492 116.514 1.00 10.38 101 ASN A C 1
ATOM 727 O O . ASN A 1 101 ? 38.822 73.646 116.371 1.00 27.79 101 ASN A O 1
ATOM 732 N N . GLY A 1 102 ? 36.882 72.709 115.723 1.00 3.16 102 GLY A N 1
ATOM 733 C CA . GLY A 1 102 ? 37.476 72.003 114.602 1.00 1.48 102 GLY A CA 1
ATOM 734 C C . GLY A 1 102 ? 37.856 72.946 113.476 1.00 5.98 102 GLY A C 1
ATOM 735 O O . GLY A 1 102 ? 37.361 74.070 113.404 1.00 9.65 102 GLY A O 1
ATOM 736 N N . ILE A 1 103 ? 38.739 72.491 112.593 1.00 10.38 103 ILE A N 1
ATOM 737 C CA . ILE A 1 103 ? 39.124 73.272 111.424 1.00 11.86 103 ILE A CA 1
ATOM 738 C C . ILE A 1 103 ? 37.898 73.777 110.672 1.00 10.43 103 ILE A C 1
ATOM 739 O O . ILE A 1 103 ? 37.818 74.950 110.310 1.00 19.96 103 ILE A O 1
ATOM 744 N N . LEU A 1 104 ? 36.944 72.880 110.438 1.00 7.84 104 LEU A N 1
ATOM 745 C CA . LEU A 1 104 ? 35.764 73.210 109.649 1.00 5.16 104 LEU A CA 1
ATOM 746 C C . LEU A 1 104 ? 34.986 74.370 110.261 1.00 2.35 104 LEU A C 1
ATOM 747 O O . LEU A 1 104 ? 34.802 75.404 109.618 1.00 4.76 104 LEU A O 1
ATOM 752 N N . GLN A 1 105 ? 34.532 74.194 111.497 1.00 0.00 105 GLN A N 1
ATOM 753 C CA . GLN A 1 105 ? 33.814 75.244 112.210 1.00 0.00 105 GLN A CA 1
ATOM 754 C C . GLN A 1 105 ? 34.575 76.565 112.154 1.00 1.61 105 GLN A C 1
ATOM 755 O O . GLN A 1 105 ? 34.008 77.605 111.818 1.00 6.17 105 GLN A O 1
ATOM 761 N N . GLN A 1 106 ? 35.861 76.509 112.481 1.00 5.21 106 GLN A N 1
ATOM 762 C CA . GLN A 1 106 ? 36.740 77.668 112.409 1.00 7.33 106 GLN A CA 1
ATOM 763 C C . GLN A 1 106 ? 36.656 78.345 111.044 1.00 6.04 106 GLN A C 1
ATOM 764 O O . GLN A 1 106 ? 36.297 79.519 110.949 1.00 5.61 106 GLN A O 1
ATOM 770 N N . ALA A 1 107 ? 36.988 77.599 109.996 1.00 10.89 107 ALA A N 1
ATOM 771 C CA . ALA A 1 107 ? 36.916 78.107 108.631 1.00 12.80 107 ALA A CA 1
ATOM 772 C C . ALA A 1 107 ? 35.564 78.761 108.360 1.00 11.79 107 ALA A C 1
ATOM 773 O O . ALA A 1 107 ? 35.496 79.853 107.797 1.00 22.38 107 ALA A O 1
ATOM 775 N N . ILE A 1 108 ? 34.497 78.083 108.767 1.00 9.89 108 ILE A N 1
ATOM 776 C CA . ILE A 1 108 ? 33.157 78.651 108.691 1.00 12.26 108 ILE A CA 1
ATOM 777 C C . ILE A 1 108 ? 33.138 80.062 109.272 1.00 11.33 108 ILE A C 1
ATOM 778 O O . ILE A 1 108 ? 32.727 81.015 108.613 1.00 20.99 108 ILE A O 1
ATOM 783 N N . ARG A 1 109 ? 33.593 80.173 110.517 1.00 5.93 109 ARG A N 1
ATOM 784 C CA . ARG A 1 109 ? 33.630 81.453 111.213 1.00 5.47 109 ARG A CA 1
ATOM 785 C C . ARG A 1 109 ? 34.469 82.473 110.452 1.00 10.05 109 ARG A C 1
ATOM 786 O O . ARG A 1 109 ? 33.993 83.557 110.115 1.00 14.78 109 ARG A O 1
ATOM 794 N N . ALA A 1 110 ? 35.722 82.118 110.185 1.00 12.02 110 ALA A N 1
ATOM 795 C CA . ALA A 1 110 ? 36.657 83.028 109.535 1.00 11.84 110 ALA A CA 1
ATOM 796 C C . ALA A 1 110 ? 36.115 83.528 108.201 1.00 14.61 110 ALA A C 1
ATOM 797 O O . ALA A 1 110 ? 36.228 84.711 107.878 1.00 25.31 110 ALA A O 1
ATOM 799 N N . ILE A 1 111 ? 35.529 82.621 107.424 1.00 12.06 111 ILE A N 1
ATOM 800 C CA . ILE A 1 111 ? 35.046 82.966 106.091 1.00 7.00 111 ILE A CA 1
ATOM 801 C C . ILE A 1 111 ? 33.830 83.884 106.161 1.00 11.30 111 ILE A C 1
ATOM 802 O O . ILE A 1 111 ? 33.801 84.937 105.521 1.00 22.30 111 ILE A O 1
ATOM 807 N N . LYS A 1 112 ? 32.828 83.491 106.939 1.00 11.72 112 LYS A N 1
ATOM 808 C CA . LYS A 1 112 ? 31.614 84.281 107.093 1.00 10.22 112 LYS A CA 1
ATOM 809 C C . LYS A 1 112 ? 31.928 85.734 107.433 1.00 17.44 112 LYS A C 1
ATOM 810 O O . LYS A 1 112 ? 31.200 86.644 107.033 1.00 22.42 112 LYS A O 1
ATOM 816 N N . LYS A 1 113 ? 33.013 85.942 108.170 1.00 19.36 113 LYS A N 1
ATOM 817 C CA . LYS A 1 113 ? 33.397 87.270 108.631 1.00 17.96 113 LYS A CA 1
ATOM 818 C C . LYS A 1 113 ? 34.001 88.107 107.509 1.00 13.31 113 LYS A C 1
ATOM 819 O O . LYS A 1 113 ? 33.636 89.267 107.316 1.00 6.87 113 LYS A O 1
ATOM 825 N N . ALA A 1 114 ? 34.932 87.516 106.766 1.00 9.88 114 ALA A N 1
ATOM 826 C CA . ALA A 1 114 ? 35.661 88.250 105.739 1.00 6.91 114 ALA A CA 1
ATOM 827 C C . ALA A 1 114 ? 34.813 88.461 104.490 1.00 8.68 114 ALA A C 1
ATOM 828 O O . ALA A 1 114 ? 34.845 89.533 103.883 1.00 15.12 114 ALA A O 1
ATOM 830 N N . VAL A 1 115 ? 34.054 87.440 104.106 1.00 10.22 115 VAL A N 1
ATOM 831 C CA . VAL A 1 115 ? 33.240 87.504 102.895 1.00 8.09 115 VAL A CA 1
ATOM 832 C C . VAL A 1 115 ? 31.793 87.117 103.178 1.00 6.70 115 VAL A C 1
ATOM 833 O O . VAL A 1 115 ? 31.279 86.139 102.637 1.00 5.74 115 VAL A O 1
ATOM 837 N N . PRO A 1 116 ? 31.142 87.897 104.035 1.00 9.35 116 PRO A N 1
ATOM 838 C CA . PRO A 1 116 ? 29.857 87.513 104.619 1.00 12.99 116 PRO A CA 1
ATOM 839 C C . PRO A 1 116 ? 28.776 87.279 103.569 1.00 16.73 116 PRO A C 1
ATOM 840 O O . PRO A 1 116 ? 27.754 86.652 103.854 1.00 32.61 116 PRO A O 1
ATOM 844 N N . GLU A 1 117 ? 28.989 87.780 102.358 1.00 14.53 117 GLU A N 1
ATOM 845 C CA . GLU A 1 117 ? 27.956 87.715 101.329 1.00 18.27 117 GLU A CA 1
ATOM 846 C C . GLU A 1 117 ? 28.116 86.471 100.461 1.00 19.65 117 GLU A C 1
ATOM 847 O O . GLU A 1 117 ? 27.504 86.366 99.399 1.00 22.55 117 GLU A O 1
ATOM 853 N N . LEU A 1 118 ? 28.936 85.534 100.922 1.00 19.86 118 LEU A N 1
ATOM 854 C CA . LEU A 1 118 ? 29.144 84.272 100.220 1.00 17.94 118 LEU A CA 1
ATOM 855 C C . LEU A 1 118 ? 28.369 83.142 100.886 1.00 18.49 118 LEU A C 1
ATOM 856 O O . LEU A 1 118 ? 28.476 82.928 102.094 1.00 12.80 118 LEU A O 1
ATOM 861 N N . CYS A 1 119 ? 27.581 82.412 100.099 1.00 18.24 119 CYS A N 1
ATOM 862 C CA . CYS A 1 119 ? 26.799 81.313 100.655 1.00 12.78 119 CYS A CA 1
ATOM 863 C C . CYS A 1 119 ? 27.685 80.116 100.982 1.00 5.52 119 CYS A C 1
ATOM 864 O O . CYS A 1 119 ? 28.057 79.349 100.094 1.00 12.88 119 CYS A O 1
ATOM 867 N N . ILE A 1 120 ? 28.016 79.965 102.259 1.00 1.06 120 ILE A N 1
ATOM 868 C CA . ILE A 1 120 ? 28.802 78.833 102.727 1.00 0.99 120 ILE A CA 1
ATOM 869 C C . ILE A 1 120 ? 27.942 77.579 102.843 1.00 1.03 120 ILE A C 1
ATOM 870 O O . ILE A 1 120 ? 26.925 77.575 103.537 1.00 3.85 120 ILE A O 1
ATOM 875 N N . MET A 1 121 ? 28.355 76.516 102.162 1.00 4.31 121 MET A N 1
ATOM 876 C CA . MET A 1 121 ? 27.708 75.217 102.306 1.00 5.61 121 MET A CA 1
ATOM 877 C C . MET A 1 121 ? 28.688 74.189 102.860 1.00 11.57 121 MET A C 1
ATOM 878 O O . MET A 1 121 ? 29.758 73.962 102.295 1.00 22.25 121 MET A O 1
ATOM 883 N N . THR A 1 122 ? 28.317 73.573 103.977 1.00 11.03 122 THR A N 1
ATOM 884 C CA . THR A 1 122 ? 29.218 72.670 104.684 1.00 7.35 122 THR A CA 1
ATOM 885 C C . THR A 1 122 ? 28.864 71.212 104.414 1.00 11.48 122 THR A C 1
ATOM 886 O O . THR A 1 122 ? 27.693 70.840 104.358 1.00 8.40 122 THR A O 1
ATOM 890 N N . ASP A 1 123 ? 29.892 70.386 104.244 1.00 15.13 123 ASP A N 1
ATOM 891 C CA . ASP A 1 123 ? 29.697 68.967 103.972 1.00 11.80 123 ASP A CA 1
ATOM 892 C C . ASP A 1 123 ? 29.396 68.196 105.252 1.00 7.31 123 ASP A C 1
ATOM 893 O O . ASP A 1 123 ? 30.116 68.323 106.243 1.00 11.86 123 ASP A O 1
ATOM 898 N N . VAL A 1 124 ? 28.332 67.401 105.224 1.00 6.59 124 VAL A N 1
ATOM 899 C CA . VAL A 1 124 ? 27.965 66.571 106.365 1.00 5.51 124 VAL A CA 1
ATOM 900 C C . VAL A 1 124 ? 28.162 65.089 106.048 1.00 4.67 124 VAL A C 1
ATOM 901 O O . VAL A 1 124 ? 27.476 64.528 105.195 1.00 0.00 124 VAL A O 1
ATOM 905 N N . ALA A 1 125 ? 29.108 64.487 106.752 1.00 6.66 125 ALA A N 1
ATOM 906 C CA . ALA A 1 125 ? 29.493 63.093 106.589 1.00 4.76 125 ALA A CA 1
ATOM 907 C C . ALA A 1 125 ? 30.686 62.773 107.485 1.00 7.80 125 ALA A C 1
ATOM 908 O O . ALA A 1 125 ? 31.438 63.678 107.855 1.00 6.63 125 ALA A O 1
ATOM 910 N N . LEU A 1 126 ? 30.860 61.504 107.840 1.00 5.80 126 LEU A N 1
ATOM 911 C CA . LEU A 1 126 ? 31.862 61.135 108.833 1.00 3.63 126 LEU A CA 1
ATOM 912 C C . LEU A 1 126 ? 33.078 60.471 108.202 1.00 6.04 126 LEU A C 1
ATOM 913 O O . LEU A 1 126 ? 33.852 59.800 108.887 1.00 18.30 126 LEU A O 1
ATOM 918 N N . ASP A 1 127 ? 33.256 60.650 106.898 1.00 11.52 127 ASP A N 1
ATOM 919 C CA . ASP A 1 127 ? 34.379 60.037 106.196 1.00 14.23 127 ASP A CA 1
ATOM 920 C C . ASP A 1 127 ? 35.712 60.666 106.579 1.00 15.37 127 ASP A C 1
ATOM 921 O O . ASP A 1 127 ? 36.637 59.933 106.952 1.00 23.27 127 ASP A O 1
ATOM 926 N N . PRO A 1 128 ? 35.873 61.980 106.503 1.00 13.39 128 PRO A N 1
ATOM 927 C CA . PRO A 1 128 ? 37.165 62.581 106.866 1.00 14.28 128 PRO A CA 1
ATOM 928 C C . PRO A 1 128 ? 37.451 62.503 108.361 1.00 12.98 128 PRO A C 1
ATOM 929 O O . PRO A 1 128 ? 38.528 62.904 108.810 1.00 10.35 128 PRO A O 1
ATOM 933 N N . PHE A 1 129 ? 36.507 61.995 109.146 1.00 12.23 129 PHE A N 1
ATOM 934 C CA . PHE A 1 129 ? 36.664 62.012 110.598 1.00 10.59 129 PHE A CA 1
ATOM 935 C C . PHE A 1 129 ? 36.797 60.611 111.181 1.00 11.34 129 PHE A C 1
ATOM 936 O O . PHE A 1 129 ? 37.012 60.455 112.385 1.00 20.18 129 PHE A O 1
ATOM 944 N N . THR A 1 130 ? 36.672 59.589 110.341 1.00 9.69 130 THR A N 1
ATOM 945 C CA . THR A 1 130 ? 36.725 58.207 110.809 1.00 7.57 130 THR A CA 1
ATOM 946 C C . THR A 1 130 ? 37.770 57.407 110.039 1.00 10.76 130 THR A C 1
ATOM 947 O O . THR A 1 130 ? 38.093 57.729 108.895 1.00 15.21 130 THR A O 1
ATOM 951 N N . PRO A 1 131 ? 38.304 56.369 110.668 1.00 11.03 131 PRO A N 1
ATOM 952 C CA . PRO A 1 131 ? 39.476 55.664 110.142 1.00 13.31 131 PRO A CA 1
ATOM 953 C C . PRO A 1 131 ? 39.141 54.440 109.307 1.00 15.34 131 PRO A C 1
ATOM 954 O O . PRO A 1 131 ? 39.958 53.519 109.202 1.00 19.49 131 PRO A O 1
ATOM 958 N N . PHE A 1 132 ? 37.958 54.392 108.701 1.00 13.26 132 PHE A N 1
ATOM 959 C CA . PHE A 1 132 ? 37.588 53.196 107.944 1.00 10.23 132 PHE A CA 1
ATOM 960 C C . PHE A 1 132 ? 37.156 53.533 106.524 1.00 11.58 132 PHE A C 1
ATOM 961 O O . PHE A 1 132 ? 36.871 52.636 105.729 1.00 16.93 132 PHE A O 1
ATOM 969 N N . GLY A 1 133 ? 37.110 54.822 106.202 1.00 12.78 133 GLY A N 1
ATOM 970 C CA . GLY A 1 133 ? 36.833 55.272 104.852 1.00 10.70 133 GLY A CA 1
ATOM 971 C C . GLY A 1 133 ? 35.358 55.269 104.508 1.00 11.83 133 GLY A C 1
ATOM 972 O O . GLY A 1 133 ? 34.989 55.301 103.332 1.00 18.42 133 GLY A O 1
ATOM 973 N N . HIS A 1 134 ? 34.496 55.232 105.520 1.00 13.16 134 HIS A N 1
ATOM 974 C CA . HIS A 1 134 ? 33.056 55.252 105.279 1.00 12.07 134 HIS A CA 1
ATOM 975 C C . HIS A 1 134 ? 32.425 56.534 105.812 1.00 11.68 134 HIS A C 1
ATOM 976 O O . HIS A 1 134 ? 33.006 57.220 106.653 1.00 20.36 134 HIS A O 1
ATOM 983 N N . ASP A 1 135 ? 31.235 56.854 105.318 1.00 12.67 135 ASP A N 1
ATOM 984 C CA . ASP A 1 135 ? 30.579 58.113 105.650 1.00 14.04 135 ASP A CA 1
ATOM 985 C C . ASP A 1 135 ? 29.713 57.993 106.898 1.00 9.96 135 ASP A C 1
ATOM 986 O O . ASP A 1 135 ? 28.991 58.926 107.253 1.00 7.20 135 ASP A O 1
ATOM 991 N N . GLY A 1 136 ? 29.787 56.846 107.565 1.00 3.82 136 GLY A N 1
ATOM 992 C CA . GLY A 1 136 ? 29.028 56.618 108.782 1.00 4.31 136 GLY A CA 1
ATOM 993 C C . GLY A 1 136 ? 29.818 55.841 109.817 1.00 6.24 136 GLY A C 1
ATOM 994 O O . GLY A 1 136 ? 30.985 55.515 109.600 1.00 5.43 136 GLY A O 1
ATOM 995 N N . LEU A 1 137 ? 29.188 55.542 110.948 1.00 7.50 137 LEU A N 1
ATOM 996 C CA . LEU A 1 137 ? 29.841 54.787 112.011 1.00 5.86 137 LEU A CA 1
ATOM 997 C C . LEU A 1 137 ? 29.858 53.295 111.699 1.00 5.70 137 LEU A C 1
ATOM 998 O O . LEU A 1 137 ? 28.835 52.704 111.352 1.00 10.76 137 LEU A O 1
ATOM 1003 N N . VAL A 1 138 ? 31.030 52.680 111.824 1.00 6.87 138 VAL A N 1
ATOM 1004 C CA . VAL A 1 138 ? 31.145 51.241 111.606 1.00 8.64 138 VAL A CA 1
ATOM 1005 C C . VAL A 1 138 ? 31.203 50.494 112.933 1.00 10.19 138 VAL A C 1
ATOM 1006 O O . VAL A 1 138 ? 31.875 50.926 113.870 1.00 24.07 138 VAL A O 1
ATOM 1010 N N . LYS A 1 139 ? 30.491 49.374 113.011 1.00 9.53 139 LYS A N 1
ATOM 1011 C CA . LYS A 1 139 ? 30.489 48.553 114.216 1.00 16.01 139 LYS A CA 1
ATOM 1012 C C . LYS A 1 139 ? 31.168 47.211 113.960 1.00 24.85 139 LYS A C 1
ATOM 1013 O O . LYS A 1 139 ? 32.379 47.073 114.138 1.00 49.45 139 LYS A O 1
ATOM 1019 N N . ASP A 1 140 ? 30.381 46.225 113.540 1.00 21.50 140 ASP A N 1
ATOM 1020 C CA . ASP A 1 140 ? 30.935 44.922 113.184 1.00 22.44 140 ASP A CA 1
ATOM 1021 C C . ASP A 1 140 ? 30.886 44.711 111.674 1.00 21.78 140 ASP A C 1
ATOM 1022 O O . ASP A 1 140 ? 30.275 43.763 111.181 1.00 10.73 140 ASP A O 1
ATOM 1027 N N . GLY A 1 141 ? 31.540 45.614 110.946 1.00 19.72 141 GLY A N 1
ATOM 1028 C CA . GLY A 1 141 ? 31.523 45.609 109.495 1.00 18.22 141 GLY A CA 1
ATOM 1029 C C . GLY A 1 141 ? 30.296 46.308 108.938 1.00 16.42 141 GLY A C 1
ATOM 1030 O O . GLY A 1 141 ? 30.143 46.444 107.725 1.00 17.89 141 GLY A O 1
ATOM 1031 N N . ILE A 1 142 ? 29.421 46.753 109.833 1.00 14.39 142 ILE A N 1
ATOM 1032 C CA . ILE A 1 142 ? 28.174 47.402 109.455 1.00 11.99 142 ILE A CA 1
ATOM 1033 C C . ILE A 1 142 ? 28.270 48.917 109.579 1.00 10.77 142 ILE A C 1
ATOM 1034 O O . ILE A 1 142 ? 28.691 49.443 110.611 1.00 15.13 142 ILE A O 1
ATOM 1039 N N . ILE A 1 143 ? 27.875 49.630 108.526 1.00 3.45 143 ILE A N 1
ATOM 1040 C CA . ILE A 1 143 ? 27.741 51.080 108.625 1.00 0.00 143 ILE A CA 1
ATOM 1041 C C . ILE A 1 143 ? 26.416 51.443 109.290 1.00 4.06 143 ILE A C 1
ATOM 1042 O O . ILE A 1 143 ? 25.377 51.463 108.630 1.00 9.07 143 ILE A O 1
ATOM 1047 N N . LEU A 1 144 ? 26.472 51.719 110.586 1.00 8.52 144 LEU A N 1
ATOM 1048 C CA . LEU A 1 144 ? 25.292 51.945 111.409 1.00 2.68 144 LEU A CA 1
ATOM 1049 C C . LEU A 1 144 ? 24.499 53.156 110.933 1.00 4.42 144 LEU A C 1
ATOM 1050 O O . LEU A 1 144 ? 25.014 54.273 110.889 1.00 23.12 144 LEU A O 1
ATOM 1055 N N . ASN A 1 145 ? 23.239 52.925 110.580 1.00 0.00 145 ASN A N 1
ATOM 1056 C CA . ASN A 1 145 ? 22.404 53.966 109.995 1.00 0.17 145 ASN A CA 1
ATOM 1057 C C . ASN A 1 145 ? 21.969 54.990 111.038 1.00 5.04 145 ASN A C 1
ATOM 1058 O O . ASN A 1 145 ? 22.474 56.112 111.065 1.00 12.51 145 ASN A O 1
ATOM 1063 N N . ASP A 1 146 ? 21.029 54.599 111.891 1.00 6.67 146 ASP A N 1
ATOM 1064 C CA . ASP A 1 146 ? 20.382 55.531 112.807 1.00 0.25 146 ASP A CA 1
ATOM 1065 C C . ASP A 1 146 ? 21.373 56.153 113.780 1.00 0.98 146 ASP A C 1
ATOM 1066 O O . ASP A 1 146 ? 21.194 57.291 114.220 1.00 16.00 146 ASP A O 1
ATOM 1071 N N . GLU A 1 147 ? 22.424 55.416 114.126 1.00 0.85 147 GLU A N 1
ATOM 1072 C CA . GLU A 1 147 ? 23.449 55.956 115.016 1.00 0.51 147 GLU A CA 1
ATOM 1073 C C . GLU A 1 147 ? 24.248 57.057 114.328 1.00 2.87 147 GLU A C 1
ATOM 1074 O O . GLU A 1 147 ? 24.657 58.030 114.963 1.00 0.57 147 GLU A O 1
ATOM 1080 N N . THR A 1 148 ? 24.471 56.902 113.026 1.00 3.09 148 THR A N 1
ATOM 1081 C CA . THR A 1 148 ? 25.271 57.872 112.282 1.00 4.09 148 THR A CA 1
ATOM 1082 C C . THR A 1 148 ? 24.547 59.207 112.166 1.00 4.03 148 THR A C 1
ATOM 1083 O O . THR A 1 148 ? 25.144 60.269 112.354 1.00 17.77 148 THR A O 1
ATOM 1087 N N . VAL A 1 149 ? 23.255 59.155 111.860 1.00 1.72 149 VAL A N 1
ATOM 1088 C CA . VAL A 1 149 ? 22.443 60.365 111.785 1.00 0.40 149 VAL A CA 1
ATOM 1089 C C . VAL A 1 149 ? 22.561 61.181 113.068 1.00 0.70 149 VAL A C 1
ATOM 1090 O O . VAL A 1 149 ? 22.676 62.406 113.030 1.00 10.62 149 VAL A O 1
ATOM 1094 N N . GLU A 1 150 ? 22.536 60.492 114.203 1.00 0.00 150 GLU A N 1
ATOM 1095 C CA . GLU A 1 150 ? 22.635 61.143 115.504 1.00 0.00 150 GLU A CA 1
ATOM 1096 C C . GLU A 1 150 ? 23.860 62.047 115.573 1.00 1.07 150 GLU A C 1
ATOM 1097 O O . GLU A 1 150 ? 23.786 63.187 116.029 1.00 15.58 150 GLU A O 1
ATOM 1103 N N . VAL A 1 151 ? 24.996 61.529 115.113 1.00 1.87 151 VAL A N 1
ATOM 1104 C CA . VAL A 1 151 ? 26.197 62.350 115.006 1.00 4.02 151 VAL A CA 1
ATOM 1105 C C . VAL A 1 151 ? 26.009 63.424 113.940 1.00 11.62 151 VAL A C 1
ATOM 1106 O O . VAL A 1 151 ? 26.332 64.592 114.154 1.00 17.38 151 VAL A O 1
ATOM 1110 N N . LEU A 1 152 ? 25.479 63.012 112.792 1.00 9.61 152 LEU A N 1
ATOM 1111 C CA . LEU A 1 152 ? 25.191 63.946 111.708 1.00 4.30 152 LEU A CA 1
ATOM 1112 C C . LEU A 1 152 ? 24.384 65.134 112.219 1.00 2.73 152 LEU A C 1
ATOM 1113 O O . LEU A 1 152 ? 24.641 66.280 111.852 1.00 6.62 152 LEU A O 1
ATOM 1118 N N . GLN A 1 153 ? 23.403 64.862 113.075 1.00 5.83 153 GLN A N 1
ATOM 1119 C CA . GLN A 1 153 ? 22.627 65.930 113.698 1.00 7.81 153 GLN A CA 1
ATOM 1120 C C . GLN A 1 153 ? 23.519 66.840 114.537 1.00 7.19 153 GLN A C 1
ATOM 1121 O O . GLN A 1 153 ? 23.551 68.052 114.328 1.00 16.00 153 GLN A O 1
ATOM 1127 N N . LYS A 1 154 ? 24.237 66.246 115.483 1.00 1.51 154 LYS A N 1
ATOM 1128 C CA . LYS A 1 154 ? 25.204 66.971 116.297 1.00 0.14 154 LYS A CA 1
ATOM 1129 C C . LYS A 1 154 ? 26.116 67.833 115.428 1.00 4.38 154 LYS A C 1
ATOM 1130 O O . LYS A 1 154 ? 26.319 69.015 115.697 1.00 15.97 154 LYS A O 1
ATOM 1136 N N . MET A 1 155 ? 26.656 67.214 114.386 1.00 5.83 155 MET A N 1
ATOM 1137 C CA . MET A 1 155 ? 27.513 67.876 113.415 1.00 1.13 155 MET A CA 1
ATOM 1138 C C . MET A 1 155 ? 26.839 69.110 112.824 1.00 7.42 155 MET A C 1
ATOM 1139 O O . MET A 1 155 ? 27.330 70.228 112.970 1.00 22.24 155 MET A O 1
ATOM 1144 N N . ALA A 1 156 ? 25.712 68.890 112.156 1.00 11.17 156 ALA A N 1
ATOM 1145 C CA . ALA A 1 156 ? 24.985 69.948 111.468 1.00 6.70 156 ALA A CA 1
ATOM 1146 C C . ALA A 1 156 ? 24.753 71.149 112.378 1.00 8.20 156 ALA A C 1
ATOM 1147 O O . ALA A 1 156 ? 25.088 72.279 112.018 1.00 17.90 156 ALA A O 1
ATOM 1149 N N . VAL A 1 157 ? 24.183 70.905 113.553 1.00 7.99 157 VAL A N 1
ATOM 1150 C CA . VAL A 1 157 ? 23.895 71.979 114.498 1.00 10.28 157 VAL A CA 1
ATOM 1151 C C . VAL A 1 157 ? 25.134 72.828 114.763 1.00 12.53 157 VAL A C 1
ATOM 1152 O O . VAL A 1 157 ? 25.044 74.049 114.894 1.00 21.82 157 VAL A O 1
ATOM 1156 N N . SER A 1 158 ? 26.290 72.177 114.837 1.00 9.89 158 SER A N 1
ATOM 1157 C CA . SER A 1 158 ? 27.550 72.873 115.075 1.00 4.79 158 SER A CA 1
ATOM 1158 C C . SER A 1 158 ? 27.917 73.779 113.906 1.00 3.88 158 SER A C 1
ATOM 1159 O O . SER A 1 158 ? 28.383 74.903 114.100 1.00 0.30 158 SER A O 1
ATOM 1162 N N . HIS A 1 159 ? 27.708 73.295 112.685 1.00 7.48 159 HIS A N 1
ATOM 1163 C CA . HIS A 1 159 ? 27.924 74.111 111.495 1.00 8.46 159 HIS A CA 1
ATOM 1164 C C . HIS A 1 159 ? 27.054 75.365 111.528 1.00 8.91 159 HIS A C 1
ATOM 1165 O O . HIS A 1 159 ? 27.519 76.463 111.223 1.00 10.62 159 HIS A O 1
ATOM 1172 N N . ALA A 1 160 ? 25.792 75.184 111.900 1.00 6.06 160 ALA A N 1
ATOM 1173 C CA . ALA A 1 160 ? 24.864 76.297 112.054 1.00 2.37 160 ALA A CA 1
ATOM 1174 C C . ALA A 1 160 ? 25.358 77.271 113.118 1.00 4.85 160 ALA A C 1
ATOM 1175 O O . ALA A 1 160 ? 25.420 78.480 112.893 1.00 4.71 160 ALA A O 1
ATOM 1177 N N . GLU A 1 161 ? 25.713 76.732 114.280 1.00 6.71 161 GLU A N 1
ATOM 1178 C CA . GLU A 1 161 ? 26.255 77.545 115.364 1.00 5.25 161 GLU A CA 1
ATOM 1179 C C . GLU A 1 161 ? 27.456 78.356 114.888 1.00 1.82 161 GLU A C 1
ATOM 1180 O O . GLU A 1 161 ? 27.618 79.517 115.265 1.00 17.13 161 GLU A O 1
ATOM 1186 N N . ALA A 1 162 ? 28.294 77.741 114.060 1.00 0.00 162 ALA A N 1
ATOM 1187 C CA . ALA A 1 162 ? 29.477 78.411 113.532 1.00 0.00 162 ALA A CA 1
ATOM 1188 C C . ALA A 1 162 ? 29.103 79.486 112.518 1.00 1.96 162 ALA A C 1
ATOM 1189 O O . ALA A 1 162 ? 29.872 80.414 112.262 1.00 5.05 162 ALA A O 1
ATOM 1191 N N . GLY A 1 163 ? 27.916 79.366 111.929 1.00 4.17 163 GLY A N 1
ATOM 1192 C CA . GLY A 1 163 ? 27.424 80.369 111.003 1.00 2.30 163 GLY A CA 1
ATOM 1193 C C . GLY A 1 163 ? 27.175 79.822 109.613 1.00 2.93 163 GLY A C 1
ATOM 1194 O O . GLY A 1 163 ? 26.975 80.584 108.665 1.00 20.76 163 GLY A O 1
ATOM 1195 N N . ALA A 1 164 ? 27.183 78.499 109.474 1.00 2.17 164 ALA A N 1
ATOM 1196 C CA . ALA A 1 164 ? 26.926 77.874 108.181 1.00 1.22 164 ALA A CA 1
ATOM 1197 C C . ALA A 1 164 ? 25.627 78.389 107.571 1.00 4.09 164 ALA A C 1
ATOM 1198 O O . ALA A 1 164 ? 24.620 78.532 108.265 1.00 17.46 164 ALA A O 1
ATOM 1200 N N . ASP A 1 165 ? 25.653 78.671 106.273 1.00 6.85 165 ASP A N 1
ATOM 1201 C CA . ASP A 1 165 ? 24.454 79.079 105.553 1.00 9.73 165 ASP A CA 1
ATOM 1202 C C . ASP A 1 165 ? 23.590 77.867 105.212 1.00 13.03 165 ASP A C 1
ATOM 1203 O O . ASP A 1 165 ? 22.386 77.853 105.455 1.00 31.14 165 ASP A O 1
ATOM 1208 N N . PHE A 1 166 ? 24.235 76.856 104.645 1.00 13.96 166 PHE A N 1
ATOM 1209 C CA . PHE A 1 166 ? 23.589 75.612 104.256 1.00 9.24 166 PHE A CA 1
ATOM 1210 C C . PHE A 1 166 ? 24.381 74.409 104.761 1.00 12.90 166 PHE A C 1
ATOM 1211 O O . PHE A 1 166 ? 25.590 74.508 104.979 1.00 21.27 166 PHE A O 1
ATOM 1219 N N . VAL A 1 167 ? 23.703 73.283 104.940 1.00 12.12 167 VAL A N 1
ATOM 1220 C CA . VAL A 1 167 ? 24.379 72.010 105.174 1.00 8.92 167 VAL A CA 1
ATOM 1221 C C . VAL A 1 167 ? 24.069 71.028 104.049 1.00 11.56 167 VAL A C 1
ATOM 1222 O O . VAL A 1 167 ? 22.953 71.000 103.525 1.00 29.86 167 VAL A O 1
ATOM 1226 N N . SER A 1 168 ? 25.054 70.222 103.667 1.00 4.34 168 SER A N 1
ATOM 1227 C CA . SER A 1 168 ? 24.868 69.294 102.557 1.00 1.00 168 SER A CA 1
ATOM 1228 C C . SER A 1 168 ? 25.252 67.872 102.944 1.00 0.87 168 SER A C 1
ATOM 1229 O O . SER A 1 168 ? 26.358 67.424 102.637 1.00 10.65 168 SER A O 1
ATOM 1232 N N . PRO A 1 169 ? 24.351 67.164 103.615 1.00 0.00 169 PRO A N 1
ATOM 1233 C CA . PRO A 1 169 ? 24.597 65.762 103.968 1.00 0.00 169 PRO A CA 1
ATOM 1234 C C . PRO A 1 169 ? 24.798 64.904 102.721 1.00 4.89 169 PRO A C 1
ATOM 1235 O O . PRO A 1 169 ? 23.901 64.792 101.885 1.00 11.92 169 PRO A O 1
ATOM 1239 N N . SER A 1 170 ? 25.978 64.308 102.610 1.00 5.54 170 SER A N 1
ATOM 1240 C CA . SER A 1 170 ? 26.327 63.471 101.471 1.00 2.90 170 SER A CA 1
ATOM 1241 C C . SER A 1 170 ? 26.518 62.018 101.900 1.00 4.34 170 SER A C 1
ATOM 1242 O O . SER A 1 170 ? 27.189 61.249 101.215 1.00 0.24 170 SER A O 1
ATOM 1245 N N . ASP A 1 171 ? 25.920 61.679 103.032 1.00 5.53 171 ASP A N 1
ATOM 1246 C CA . ASP A 1 171 ? 26.136 60.424 103.731 1.00 6.54 171 ASP A CA 1
ATOM 1247 C C . ASP A 1 171 ? 25.362 59.270 103.103 1.00 12.46 171 ASP A C 1
ATOM 1248 O O . ASP A 1 171 ? 25.813 58.125 103.131 1.00 20.09 171 ASP A O 1
ATOM 1253 N N . MET A 1 172 ? 24.199 59.580 102.544 1.00 10.47 172 MET A N 1
ATOM 1254 C CA . MET A 1 172 ? 23.314 58.581 101.958 1.00 2.86 172 MET A CA 1
ATOM 1255 C C . MET A 1 172 ? 22.789 57.616 103.015 1.00 0.91 172 MET A C 1
ATOM 1256 O O . MET A 1 172 ? 22.433 56.476 102.719 1.00 0.72 172 MET A O 1
ATOM 1261 N N . MET A 1 173 ? 22.734 58.082 104.260 1.00 2.45 173 MET A N 1
ATOM 1262 C CA . MET A 1 173 ? 22.047 57.348 105.317 1.00 3.62 173 MET A CA 1
ATOM 1263 C C . MET A 1 173 ? 20.542 57.592 105.244 1.00 3.89 173 MET A C 1
ATOM 1264 O O . MET A 1 173 ? 20.101 58.680 104.873 1.00 3.86 173 MET A O 1
ATOM 1269 N N . ASP A 1 174 ? 19.758 56.578 105.595 1.00 2.96 174 ASP A N 1
ATOM 1270 C CA . ASP A 1 174 ? 18.307 56.664 105.490 1.00 4.73 174 ASP A CA 1
ATOM 1271 C C . ASP A 1 174 ? 17.724 57.667 106.480 1.00 10.98 174 ASP A C 1
ATOM 1272 O O . ASP A 1 174 ? 18.067 57.666 107.663 1.00 27.00 174 ASP A O 1
ATOM 1277 N N . GLY A 1 175 ? 16.836 58.523 105.985 1.00 8.50 175 GLY A N 1
ATOM 1278 C CA . GLY A 1 175 ? 16.077 59.450 106.794 1.00 3.75 175 GLY A CA 1
ATOM 1279 C C . GLY A 1 175 ? 16.938 60.393 107.605 1.00 3.79 175 GLY A C 1
ATOM 1280 O O . GLY A 1 175 ? 16.611 60.715 108.751 1.00 13.98 175 GLY A O 1
ATOM 1281 N N . ARG A 1 176 ? 18.047 60.855 107.033 1.00 3.47 176 ARG A N 1
ATOM 1282 C CA . ARG A 1 176 ? 18.918 61.775 107.760 1.00 6.45 176 ARG A CA 1
ATOM 1283 C C . ARG A 1 176 ? 18.510 63.224 107.522 1.00 10.97 176 ARG A C 1
ATOM 1284 O O . ARG A 1 176 ? 18.788 64.095 108.347 1.00 22.99 176 ARG A O 1
ATOM 1292 N N . ILE A 1 177 ? 17.850 63.490 106.397 1.00 11.44 177 ILE A N 1
ATOM 1293 C CA . ILE A 1 177 ? 17.425 64.855 106.093 1.00 6.53 177 ILE A CA 1
ATOM 1294 C C . ILE A 1 177 ? 16.353 65.326 107.069 1.00 5.36 177 ILE A C 1
ATOM 1295 O O . ILE A 1 177 ? 16.317 66.498 107.447 1.00 22.59 177 ILE A O 1
ATOM 1300 N N . GLY A 1 178 ? 15.483 64.409 107.478 1.00 4.07 178 GLY A N 1
ATOM 1301 C CA . GLY A 1 178 ? 14.430 64.713 108.431 1.00 0.56 178 GLY A CA 1
ATOM 1302 C C . GLY A 1 178 ? 14.974 64.961 109.825 1.00 5.57 178 GLY A C 1
ATOM 1303 O O . GLY A 1 178 ? 14.640 65.967 110.454 1.00 16.34 178 GLY A O 1
ATOM 1304 N N . ALA A 1 179 ? 15.812 64.047 110.303 1.00 8.48 179 ALA A N 1
ATOM 1305 C CA . ALA A 1 179 ? 16.427 64.159 111.620 1.00 3.10 179 ALA A CA 1
ATOM 1306 C C . ALA A 1 179 ? 17.242 65.441 111.738 1.00 3.53 179 ALA A C 1
ATOM 1307 O O . ALA A 1 179 ? 17.062 66.222 112.670 1.00 2.80 179 ALA A O 1
ATOM 1309 N N . ILE A 1 180 ? 18.141 65.646 110.781 1.00 7.84 180 ILE A N 1
ATOM 1310 C CA . ILE A 1 180 ? 18.967 66.846 110.739 1.00 7.62 180 ILE A CA 1
ATOM 1311 C C . ILE A 1 180 ? 18.111 68.106 110.740 1.00 7.23 180 ILE A C 1
ATOM 1312 O O . ILE A 1 180 ? 18.367 69.038 111.504 1.00 6.83 180 ILE A O 1
ATOM 1317 N N . ARG A 1 181 ? 17.091 68.137 109.888 1.00 5.64 181 ARG A N 1
ATOM 1318 C CA . ARG A 1 181 ? 16.197 69.293 109.833 1.00 4.04 181 ARG A CA 1
ATOM 1319 C C . ARG A 1 181 ? 15.509 69.505 111.177 1.00 8.44 181 ARG A C 1
ATOM 1320 O O . ARG A 1 181 ? 15.292 70.641 111.603 1.00 15.89 181 ARG A O 1
ATOM 1328 N N . GLU A 1 182 ? 15.168 68.411 111.851 1.00 10.54 182 GLU A N 1
ATOM 1329 C CA . GLU A 1 182 ? 14.516 68.508 113.152 1.00 11.58 182 GLU A CA 1
ATOM 1330 C C . GLU A 1 182 ? 15.449 69.114 114.195 1.00 10.51 182 GLU A C 1
ATOM 1331 O O . GLU A 1 182 ? 15.018 69.853 115.080 1.00 12.71 182 GLU A O 1
ATOM 1337 N N . ALA A 1 183 ? 16.736 68.797 114.090 1.00 8.27 183 ALA A N 1
ATOM 1338 C CA . ALA A 1 183 ? 17.718 69.303 115.042 1.00 7.59 183 ALA A CA 1
ATOM 1339 C C . ALA A 1 183 ? 17.987 70.787 114.823 1.00 10.03 183 ALA A C 1
ATOM 1340 O O . ALA A 1 183 ? 18.046 71.567 115.774 1.00 18.46 183 ALA A O 1
ATOM 1342 N N . LEU A 1 184 ? 18.153 71.178 113.562 1.00 5.67 184 LEU A N 1
ATOM 1343 C CA . LEU A 1 184 ? 18.398 72.582 113.246 1.00 2.43 184 LEU A CA 1
ATOM 1344 C C . LEU A 1 184 ? 17.259 73.456 113.762 1.00 1.54 184 LEU A C 1
ATOM 1345 O O . LEU A 1 184 ? 17.480 74.554 114.271 1.00 16.38 184 LEU A O 1
ATOM 1350 N N . ASP A 1 185 ? 16.035 72.956 113.628 1.00 1.04 185 ASP A N 1
ATOM 1351 C CA . ASP A 1 185 ? 14.864 73.679 114.109 1.00 4.18 185 ASP A CA 1
ATOM 1352 C C . ASP A 1 185 ? 14.913 73.865 115.622 1.00 6.12 185 ASP A C 1
ATOM 1353 O O . ASP A 1 185 ? 14.625 74.950 116.129 1.00 17.22 185 ASP A O 1
ATOM 1358 N N . GLU A 1 186 ? 15.278 72.808 116.338 1.00 10.01 186 GLU A N 1
ATOM 1359 C CA . GLU A 1 186 ? 15.252 72.810 117.795 1.00 16.09 186 GLU A CA 1
ATOM 1360 C C . GLU A 1 186 ? 16.342 73.699 118.382 1.00 16.79 186 GLU A C 1
ATOM 1361 O O . GLU A 1 186 ? 16.270 74.102 119.545 1.00 10.36 186 GLU A O 1
ATOM 1367 N N . THR A 1 187 ? 17.358 74.009 117.583 1.00 15.36 187 THR A N 1
ATOM 1368 C CA . THR A 1 187 ? 18.449 74.859 118.050 1.00 9.98 187 THR A CA 1
ATOM 1369 C C . THR A 1 187 ? 18.401 76.232 117.388 1.00 11.62 187 THR A C 1
ATOM 1370 O O . THR A 1 187 ? 19.428 76.885 117.204 1.00 15.73 187 THR A O 1
ATOM 1374 N N . ASP A 1 188 ? 17.196 76.665 117.034 1.00 11.24 188 ASP A N 1
ATOM 1375 C CA . ASP A 1 188 ? 16.985 77.987 116.456 1.00 13.20 188 ASP A CA 1
ATOM 1376 C C . ASP A 1 188 ? 17.723 78.139 115.131 1.00 12.63 188 ASP A C 1
ATOM 1377 O O . ASP A 1 188 ? 18.261 79.204 114.828 1.00 15.62 188 ASP A O 1
ATOM 1382 N N . HIS A 1 189 ? 17.746 77.069 114.341 1.00 7.75 189 HIS A N 1
ATOM 1383 C CA . HIS A 1 189 ? 18.378 77.108 113.028 1.00 5.05 189 HIS A CA 1
ATOM 1384 C C . HIS A 1 189 ? 17.420 76.641 111.938 1.00 7.66 189 HIS A C 1
ATOM 1385 O O . HIS A 1 189 ? 17.809 75.924 111.016 1.00 21.18 189 HIS A O 1
ATOM 1392 N N . SER A 1 190 ? 16.161 77.054 112.045 1.00 6.49 190 SER A N 1
ATOM 1393 C CA . SER A 1 190 ? 15.143 76.676 111.072 1.00 3.61 190 SER A CA 1
ATOM 1394 C C . SER A 1 190 ? 15.290 77.467 109.777 1.00 5.52 190 SER A C 1
ATOM 1395 O O . SER A 1 190 ? 14.508 77.298 108.841 1.00 11.95 190 SER A O 1
ATOM 1398 N N . ASP A 1 191 ? 16.296 78.334 109.731 1.00 4.51 191 ASP A N 1
ATOM 1399 C CA . ASP A 1 191 ? 16.536 79.170 108.562 1.00 4.83 191 ASP A CA 1
ATOM 1400 C C . ASP A 1 191 ? 17.747 78.681 107.776 1.00 4.97 191 ASP A C 1
ATOM 1401 O O . ASP A 1 191 ? 17.950 79.061 106.623 1.00 9.95 191 ASP A O 1
ATOM 1406 N N . VAL A 1 192 ? 18.556 77.833 108.406 1.00 2.91 192 VAL A N 1
ATOM 1407 C CA . VAL A 1 192 ? 19.657 77.195 107.689 1.00 3.88 192 VAL A CA 1
ATOM 1408 C C . VAL A 1 192 ? 19.120 76.135 106.733 1.00 1.88 192 VAL A C 1
ATOM 1409 O O . VAL A 1 192 ? 18.420 75.208 107.141 1.00 4.24 192 VAL A O 1
ATOM 1413 N N . GLY A 1 193 ? 19.445 76.278 105.452 1.00 5.77 193 GLY A N 1
ATOM 1414 C CA . GLY A 1 193 ? 18.942 75.382 104.428 1.00 3.65 193 GLY A CA 1
ATOM 1415 C C . GLY A 1 193 ? 19.565 74.003 104.508 1.00 2.72 193 GLY A C 1
ATOM 1416 O O . GLY A 1 193 ? 20.459 73.761 105.319 1.00 8.12 193 GLY A O 1
ATOM 1417 N N . ILE A 1 194 ? 19.096 73.088 103.664 1.00 0.96 194 ILE A N 1
ATOM 1418 C CA . ILE A 1 194 ? 19.671 71.749 103.606 1.00 0.00 194 ILE A CA 1
ATOM 1419 C C . ILE A 1 194 ? 19.758 71.254 102.167 1.00 0.29 194 ILE A C 1
ATOM 1420 O O . ILE A 1 194 ? 18.746 70.906 101.561 1.00 11.38 194 ILE A O 1
ATOM 1425 N N . LEU A 1 195 ? 20.970 71.228 101.622 1.00 0.49 195 LEU A N 1
ATOM 1426 C CA . LEU A 1 195 ? 21.191 70.622 100.311 1.00 2.71 195 LEU A CA 1
ATOM 1427 C C . LEU A 1 195 ? 21.593 69.160 100.470 1.00 9.86 195 LEU A C 1
ATOM 1428 O O . LEU A 1 195 ? 22.701 68.854 100.910 1.00 23.37 195 LEU A O 1
ATOM 1433 N N . SER A 1 196 ? 20.685 68.257 100.113 1.00 9.45 196 SER A N 1
ATOM 1434 C CA . SER A 1 196 ? 20.891 66.838 100.376 1.00 8.07 196 SER A CA 1
ATOM 1435 C C . SER A 1 196 ? 21.346 66.092 99.128 1.00 5.46 196 SER A C 1
ATOM 1436 O O . SER A 1 196 ? 20.817 66.292 98.036 1.00 10.21 196 SER A O 1
ATOM 1439 N N . TYR A 1 197 ? 22.337 65.221 99.293 1.00 7.89 197 TYR A N 1
ATOM 1440 C CA . TYR A 1 197 ? 22.698 64.308 98.212 1.00 8.51 197 TYR A CA 1
ATOM 1441 C C . TYR A 1 197 ? 21.649 63.208 98.089 1.00 6.91 197 TYR A C 1
ATOM 1442 O O . TYR A 1 197 ? 21.819 62.110 98.618 1.00 19.24 197 TYR A O 1
ATOM 1451 N N . ALA A 1 198 ? 20.559 63.515 97.392 1.00 2.55 198 ALA A N 1
ATOM 1452 C CA . ALA A 1 198 ? 19.437 62.590 97.296 1.00 0.56 198 ALA A CA 1
ATOM 1453 C C . ALA A 1 198 ? 19.835 61.308 96.575 1.00 4.05 198 ALA A C 1
ATOM 1454 O O . ALA A 1 198 ? 19.714 60.208 97.114 1.00 5.32 198 ALA A O 1
ATOM 1456 N N . ALA A 1 199 ? 20.318 61.451 95.344 1.00 6.20 199 ALA A N 1
ATOM 1457 C CA . ALA A 1 199 ? 20.676 60.292 94.535 1.00 1.80 199 ALA A CA 1
ATOM 1458 C C . ALA A 1 199 ? 22.187 60.165 94.380 1.00 0.00 199 ALA A C 1
ATOM 1459 O O . ALA A 1 199 ? 22.729 60.391 93.299 1.00 7.76 199 ALA A O 1
ATOM 1461 N N . LYS A 1 200 ? 22.866 59.800 95.464 1.00 0.00 200 LYS A N 1
ATOM 1462 C CA . LYS A 1 200 ? 24.304 59.565 95.414 1.00 0.00 200 LYS A CA 1
ATOM 1463 C C . LYS A 1 200 ? 24.607 58.092 95.152 1.00 0.00 200 LYS A C 1
ATOM 1464 O O . LYS A 1 200 ? 24.277 57.227 95.961 1.00 0.00 200 LYS A O 1
ATOM 1470 N N . TYR A 1 201 ? 25.238 57.821 94.015 1.00 1.44 201 TYR A N 1
ATOM 1471 C CA . TYR A 1 201 ? 25.544 56.457 93.605 1.00 2.12 201 TYR A CA 1
ATOM 1472 C C . TYR A 1 201 ? 26.926 56.020 94.081 1.00 8.22 201 TYR A C 1
ATOM 1473 O O . TYR A 1 201 ? 27.808 56.848 94.308 1.00 16.67 201 TYR A O 1
ATOM 1482 N N . ALA A 1 202 ? 27.102 54.711 94.224 1.00 6.47 202 ALA A N 1
ATOM 1483 C CA . ALA A 1 202 ? 28.412 54.123 94.476 1.00 1.80 202 ALA A CA 1
ATOM 1484 C C . ALA A 1 202 ? 29.199 54.009 93.175 1.00 5.44 202 ALA A C 1
ATOM 1485 O O . ALA A 1 202 ? 28.940 53.124 92.359 1.00 12.96 202 ALA A O 1
ATOM 1487 N N . SER A 1 203 ? 30.158 54.910 92.976 1.00 1.14 203 SER A N 1
ATOM 1488 C CA . SER A 1 203 ? 30.752 55.077 91.655 1.00 3.33 203 SER A CA 1
ATOM 1489 C C . SER A 1 203 ? 32.268 54.921 91.677 1.00 4.50 203 SER A C 1
ATOM 1490 O O . SER A 1 203 ? 32.919 55.106 92.702 1.00 3.90 203 SER A O 1
ATOM 1493 N N . SER A 1 204 ? 32.817 54.578 90.517 1.00 7.01 204 SER A N 1
ATOM 1494 C CA . SER A 1 204 ? 34.256 54.488 90.321 1.00 10.81 204 SER A CA 1
ATOM 1495 C C . SER A 1 204 ? 34.838 55.834 89.901 1.00 9.79 204 SER A C 1
ATOM 1496 O O . SER A 1 204 ? 35.950 55.904 89.379 1.00 12.51 204 SER A O 1
ATOM 1499 N N . PHE A 1 205 ? 34.073 56.895 90.134 1.00 8.22 205 PHE A N 1
ATOM 1500 C CA . PHE A 1 205 ? 34.447 58.236 89.706 1.00 8.03 205 PHE A CA 1
ATOM 1501 C C . PHE A 1 205 ? 34.997 59.058 90.868 1.00 5.96 205 PHE A C 1
ATOM 1502 O O . PHE A 1 205 ? 35.474 60.177 90.675 1.00 13.48 205 PHE A O 1
ATOM 1510 N N . TYR A 1 206 ? 34.929 58.505 92.074 1.00 5.72 206 TYR A N 1
ATOM 1511 C CA . TYR A 1 206 ? 35.353 59.215 93.274 1.00 9.85 206 TYR A CA 1
ATOM 1512 C C . TYR A 1 206 ? 36.836 59.010 93.566 1.00 12.22 206 TYR A C 1
ATOM 1513 O O . TYR A 1 206 ? 37.298 59.302 94.671 1.00 17.87 206 TYR A O 1
ATOM 1522 N N . GLY A 1 207 ? 37.576 58.509 92.584 1.00 12.84 207 GLY A N 1
ATOM 1523 C CA . GLY A 1 207 ? 38.970 58.152 92.760 1.00 15.69 207 GLY A CA 1
ATOM 1524 C C . GLY A 1 207 ? 39.797 59.242 93.412 1.00 16.51 207 GLY A C 1
ATOM 1525 O O . GLY A 1 207 ? 40.148 59.151 94.589 1.00 10.49 207 GLY A O 1
ATOM 1526 N N . PRO A 1 208 ? 40.113 60.281 92.647 1.00 17.02 208 PRO A N 1
ATOM 1527 C CA . PRO A 1 208 ? 41.078 61.294 93.072 1.00 20.04 208 PRO A CA 1
ATOM 1528 C C . PRO A 1 208 ? 40.682 62.001 94.364 1.00 22.06 208 PRO A C 1
ATOM 1529 O O . PRO A 1 208 ? 41.518 62.668 94.980 1.00 20.78 208 PRO A O 1
ATOM 1533 N N . PHE A 1 209 ? 39.428 61.874 94.784 1.00 24.66 209 PHE A N 1
ATOM 1534 C CA . PHE A 1 209 ? 38.935 62.646 95.919 1.00 21.90 209 PHE A CA 1
ATOM 1535 C C . PHE A 1 209 ? 39.440 62.099 97.249 1.00 24.11 209 PHE A C 1
ATOM 1536 O O . PHE A 1 209 ? 39.723 62.864 98.173 1.00 22.52 209 PHE A O 1
ATOM 1544 N N . ARG A 1 210 ? 39.549 60.779 97.351 1.00 27.06 210 ARG A N 1
ATOM 1545 C CA . ARG A 1 210 ? 40.010 60.153 98.586 1.00 30.77 210 ARG A CA 1
ATOM 1546 C C . ARG A 1 210 ? 41.327 60.762 99.055 1.00 27.33 210 ARG A C 1
ATOM 1547 O O . ARG A 1 210 ? 41.461 61.164 100.211 1.00 27.71 210 ARG A O 1
ATOM 1555 N N . ASP A 1 211 ? 42.293 60.827 98.145 1.00 28.36 211 ASP A N 1
ATOM 1556 C CA . ASP A 1 211 ? 43.614 61.363 98.442 1.00 31.28 211 ASP A CA 1
ATOM 1557 C C . ASP A 1 211 ? 43.550 62.850 98.772 1.00 29.16 211 ASP A C 1
ATOM 1558 O O . ASP A 1 211 ? 44.350 63.353 99.561 1.00 24.70 211 ASP A O 1
ATOM 1563 N N . ALA A 1 212 ? 42.593 63.540 98.162 1.00 29.04 212 ALA A N 1
ATOM 1564 C CA . ALA A 1 212 ? 42.409 64.970 98.375 1.00 26.56 212 ALA A CA 1
ATOM 1565 C C . ALA A 1 212 ? 42.372 65.310 99.860 1.00 27.09 212 ALA A C 1
ATOM 1566 O O . ALA A 1 212 ? 43.137 66.148 100.338 1.00 31.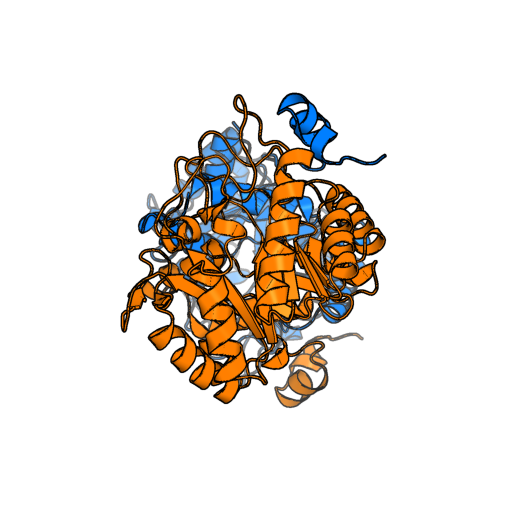68 212 ALA A O 1
ATOM 1568 N N . LEU A 1 213 ? 41.477 64.655 100.596 1.00 27.15 213 LEU A N 1
ATOM 1569 C CA . LEU A 1 213 ? 41.309 64.974 102.010 1.00 33.32 213 LEU A CA 1
ATOM 1570 C C . LEU A 1 213 ? 42.073 64.001 102.899 1.00 38.06 213 LEU A C 1
ATOM 1571 O O . LEU A 1 213 ? 41.913 64.009 104.121 1.00 55.10 213 LEU A O 1
ATOM 1576 N N . HIS A 1 214 ? 42.905 63.158 102.292 1.00 37.25 214 HIS A N 1
ATOM 1577 C CA . HIS A 1 214 ? 43.640 62.166 103.071 1.00 39.34 214 HIS A CA 1
ATOM 1578 C C . HIS A 1 214 ? 42.692 61.327 103.921 1.00 40.62 214 HIS A C 1
ATOM 1579 O O . HIS A 1 214 ? 42.867 61.216 105.136 1.00 47.00 214 HIS A O 1
ATOM 1586 N N . SER A 1 215 ? 41.689 60.741 103.275 1.00 37.45 215 SER A N 1
ATOM 1587 C CA . SER A 1 215 ? 40.704 59.918 103.965 1.00 37.33 215 SER A CA 1
ATOM 1588 C C . SER A 1 215 ? 41.206 58.490 104.144 1.00 30.89 215 SER A C 1
ATOM 1589 O O . SER A 1 215 ? 41.875 57.949 103.261 1.00 43.14 215 SER A O 1
ATOM 1592 N N . ALA A 1 216 ? 40.882 57.888 105.283 1.00 23.84 216 ALA A N 1
ATOM 1593 C CA . ALA A 1 216 ? 41.315 56.528 105.582 1.00 20.56 216 ALA A CA 1
ATOM 1594 C C . ALA A 1 216 ? 40.973 55.578 104.439 1.00 18.19 216 ALA A C 1
ATOM 1595 O O . ALA A 1 216 ? 40.031 55.818 103.685 1.00 21.56 216 ALA A O 1
ATOM 1597 N N . PRO A 1 217 ? 41.747 54.505 104.324 1.00 16.21 217 PRO A N 1
ATOM 1598 C CA . PRO A 1 217 ? 41.539 53.512 103.267 1.00 19.68 217 PRO A CA 1
ATOM 1599 C C . PRO A 1 217 ? 40.082 53.065 103.182 1.00 22.12 217 PRO A C 1
ATOM 1600 O O . PRO A 1 217 ? 39.468 52.739 104.198 1.00 21.48 217 PRO A O 1
ATOM 1604 N N . GLN A 1 218 ? 39.554 53.057 101.966 1.00 27.78 218 GLN A N 1
ATOM 1605 C CA . GLN A 1 218 ? 38.147 52.804 101.695 1.00 37.04 218 GLN A CA 1
ATOM 1606 C C . GLN A 1 218 ? 37.631 51.574 102.435 1.00 33.85 218 GLN A C 1
ATOM 1607 O O . GLN A 1 218 ? 36.543 51.599 103.013 1.00 46.08 218 GLN A O 1
ATOM 1613 N N . PHE A 1 219 ? 38.414 50.502 102.414 1.00 30.80 219 PHE A N 1
ATOM 1614 C CA . PHE A 1 219 ? 38.104 49.299 103.175 1.00 33.50 219 PHE A CA 1
ATOM 1615 C C . PHE A 1 219 ? 36.676 48.822 102.930 1.00 34.34 219 PHE A C 1
ATOM 1616 O O . PHE A 1 219 ? 35.825 48.912 103.814 1.00 24.72 219 PHE A O 1
ATOM 1624 N N . GLY A 1 220 ? 36.421 48.308 101.729 1.00 35.50 220 GLY A N 1
ATOM 1625 C CA . GLY A 1 220 ? 35.119 47.768 101.386 1.00 31.52 220 GLY A CA 1
ATOM 1626 C C . GLY A 1 220 ? 34.196 48.821 100.803 1.00 29.84 220 GLY A C 1
ATOM 1627 O O . GLY A 1 220 ? 34.047 49.904 101.371 1.00 44.88 220 GLY A O 1
ATOM 1628 N N . ASP A 1 221 ? 33.579 48.509 99.668 1.00 25.08 221 ASP A N 1
ATOM 1629 C CA . ASP A 1 221 ? 32.720 49.460 98.975 1.00 22.30 221 ASP A CA 1
ATOM 1630 C C . ASP A 1 221 ? 31.666 50.043 99.911 1.00 19.38 221 ASP A C 1
ATOM 1631 O O . ASP A 1 221 ? 31.446 49.542 101.013 1.00 9.59 221 ASP A O 1
ATOM 1636 N N . LYS A 1 222 ? 31.019 51.113 99.460 1.00 14.36 222 LYS A N 1
ATOM 1637 C CA . LYS A 1 222 ? 29.957 51.750 100.229 1.00 9.58 222 LYS A CA 1
ATOM 1638 C C . LYS A 1 222 ? 28.595 51.441 99.613 1.00 7.76 222 LYS A C 1
ATOM 1639 O O . LYS A 1 222 ? 27.663 52.240 99.689 1.00 17.50 222 LYS A O 1
ATOM 1645 N N . SER A 1 223 ? 28.500 50.266 98.999 1.00 4.05 223 SER A N 1
ATOM 1646 C CA . SER A 1 223 ? 27.318 49.886 98.239 1.00 1.16 223 SER A CA 1
ATOM 1647 C C . SER A 1 223 ? 26.177 49.442 99.145 1.00 7.18 223 SER A C 1
ATOM 1648 O O . SER A 1 223 ? 25.115 49.042 98.663 1.00 12.01 223 SER A O 1
ATOM 1651 N N . THR A 1 224 ? 26.383 49.510 100.457 1.00 8.42 224 THR A N 1
ATOM 1652 C CA . THR A 1 224 ? 25.326 49.148 101.397 1.00 9.09 224 THR A CA 1
ATOM 1653 C C . THR A 1 224 ? 24.430 50.342 101.707 1.00 5.97 224 THR A C 1
ATOM 1654 O O . THR A 1 224 ? 23.379 50.199 102.334 1.00 14.53 224 THR A O 1
ATOM 1658 N N . TYR A 1 225 ? 24.845 51.528 101.269 1.00 0.54 225 TYR A N 1
ATOM 1659 C CA . TYR A 1 225 ? 24.006 52.712 101.440 1.00 0.04 225 TYR A CA 1
ATOM 1660 C C . TYR A 1 225 ? 24.004 53.557 100.171 1.00 0.77 225 TYR A C 1
ATOM 1661 O O . TYR A 1 225 ? 22.961 54.078 99.773 1.00 14.69 225 TYR A O 1
ATOM 1670 N N . GLN A 1 226 ? 25.162 53.689 99.530 1.00 0.00 226 GLN A N 1
ATOM 1671 C CA . GLN A 1 226 ? 25.218 54.377 98.241 1.00 1.03 226 GLN A CA 1
ATOM 1672 C C . GLN A 1 226 ? 24.482 53.577 97.171 1.00 3.61 226 GLN A C 1
ATOM 1673 O O . GLN A 1 226 ? 24.375 52.353 97.254 1.00 1.04 226 GLN A O 1
ATOM 1679 N N . MET A 1 227 ? 23.970 54.276 96.164 1.00 3.25 227 MET A N 1
ATOM 1680 C CA . MET A 1 227 ? 23.018 53.701 95.225 1.00 3.65 227 MET A CA 1
ATOM 1681 C C . MET A 1 227 ? 23.698 52.890 94.126 1.00 4.87 227 MET A C 1
ATOM 1682 O O . MET A 1 227 ? 24.814 53.191 93.709 1.00 7.54 227 MET A O 1
ATOM 1687 N N . ASN A 1 228 ? 22.999 51.860 93.662 1.00 2.85 228 ASN A N 1
ATOM 1688 C CA . ASN A 1 228 ? 23.419 51.082 92.503 1.00 0.00 228 ASN A CA 1
ATOM 1689 C C . ASN A 1 228 ? 23.321 51.921 91.235 1.00 3.98 228 ASN A C 1
ATOM 1690 O O . ASN A 1 228 ? 22.252 52.436 90.904 1.00 23.91 228 ASN A O 1
ATOM 1695 N N . PRO A 1 229 ? 24.434 52.061 90.526 1.00 3.05 229 PRO A N 1
ATOM 1696 C CA . PRO A 1 229 ? 24.484 52.906 89.330 1.00 0.00 229 PRO A CA 1
ATOM 1697 C C . PRO A 1 229 ? 23.528 52.432 88.240 1.00 0.10 229 PRO A C 1
ATOM 1698 O O . PRO A 1 229 ? 23.214 53.184 87.315 1.00 8.58 229 PRO A O 1
ATOM 1702 N N . ALA A 1 230 ? 23.063 51.193 88.339 1.00 2.68 230 ALA A N 1
ATOM 1703 C CA . ALA A 1 230 ? 22.160 50.631 87.342 1.00 6.47 230 ALA A CA 1
ATOM 1704 C C . ALA A 1 230 ? 20.737 51.155 87.501 1.00 11.27 230 ALA A C 1
ATOM 1705 O O . ALA A 1 230 ? 19.906 50.983 86.608 1.00 10.38 230 ALA A O 1
ATOM 1707 N N . ASN A 1 231 ? 20.461 51.790 88.634 1.00 11.33 231 ASN A N 1
ATOM 1708 C CA . ASN A 1 231 ? 19.095 52.060 89.062 1.00 10.48 231 ASN A CA 1
ATOM 1709 C C . ASN A 1 231 ? 18.663 53.492 88.765 1.00 11.16 231 ASN A C 1
ATOM 1710 O O . ASN A 1 231 ? 19.439 54.433 88.931 1.00 2.15 231 ASN A O 1
ATOM 1715 N N . THR A 1 232 ? 17.415 53.639 88.333 1.00 12.48 232 THR A N 1
ATOM 1716 C CA . THR A 1 232 ? 16.817 54.936 88.056 1.00 10.83 232 THR A CA 1
ATOM 1717 C C . THR A 1 232 ? 15.569 55.169 88.904 1.00 14.02 232 THR A C 1
ATOM 1718 O O . THR A 1 232 ? 15.475 56.167 89.617 1.00 3.58 232 THR A O 1
ATOM 1722 N N . GLU A 1 233 ? 14.623 54.242 88.809 1.00 14.62 233 GLU A N 1
ATOM 1723 C CA . GLU A 1 233 ? 13.385 54.311 89.575 1.00 10.14 233 GLU A CA 1
ATOM 1724 C C . GLU A 1 233 ? 13.676 54.574 91.050 1.00 3.01 233 GLU A C 1
ATOM 1725 O O . GLU A 1 233 ? 12.967 55.336 91.705 1.00 5.08 233 GLU A O 1
ATOM 1731 N N . GLU A 1 234 ? 14.729 53.934 91.547 1.00 1.41 234 GLU A N 1
ATOM 1732 C CA . GLU A 1 234 ? 15.169 54.100 92.926 1.00 1.87 234 GLU A CA 1
ATOM 1733 C C . GLU A 1 234 ? 15.536 55.550 93.220 1.00 6.32 234 GLU A C 1
ATOM 1734 O O . GLU A 1 234 ? 15.350 56.032 94.338 1.00 11.58 234 GLU A O 1
ATOM 1740 N N . ALA A 1 235 ? 16.059 56.244 92.213 1.00 7.98 235 ALA A N 1
ATOM 1741 C CA . ALA A 1 235 ? 16.441 57.643 92.383 1.00 3.21 235 ALA A CA 1
ATOM 1742 C C . ALA A 1 235 ? 15.215 58.510 92.648 1.00 5.22 235 ALA A C 1
ATOM 1743 O O . ALA A 1 235 ? 15.283 59.487 93.393 1.00 19.41 235 ALA A O 1
ATOM 1745 N N . MET A 1 236 ? 14.095 58.140 92.034 1.00 4.67 236 MET A N 1
ATOM 1746 C CA . MET A 1 236 ? 12.841 58.855 92.243 1.00 3.74 236 MET A CA 1
ATOM 1747 C C . MET A 1 236 ? 12.296 58.589 93.644 1.00 3.63 236 MET A C 1
ATOM 1748 O O . MET A 1 236 ? 11.754 59.483 94.292 1.00 0.83 236 MET A O 1
ATOM 1753 N N . LYS A 1 237 ? 12.453 57.348 94.087 1.00 1.23 237 LYS A N 1
ATOM 1754 C CA . LYS A 1 237 ? 12.103 56.936 95.438 1.00 0.00 237 LYS A CA 1
ATOM 1755 C C . LYS A 1 237 ? 12.921 57.703 96.473 1.00 1.69 237 LYS A C 1
ATOM 1756 O O . LYS A 1 237 ? 12.394 58.130 97.501 1.00 15.47 237 LYS A O 1
ATOM 1762 N N . GLU A 1 238 ? 14.209 57.869 96.190 1.00 0.00 238 GLU A N 1
ATOM 1763 C CA . GLU A 1 238 ? 15.124 58.527 97.114 1.00 1.79 238 GLU A CA 1
ATOM 1764 C C . GLU A 1 238 ? 14.814 60.016 97.238 1.00 6.94 238 GLU A C 1
ATOM 1765 O O . GLU A 1 238 ? 14.624 60.532 98.340 1.00 13.74 238 GLU A O 1
ATOM 1771 N N . VAL A 1 239 ? 14.766 60.701 96.100 1.00 3.38 239 VAL A N 1
ATOM 1772 C CA . VAL A 1 239 ? 14.522 62.137 96.076 1.00 0.70 239 VAL A CA 1
ATOM 1773 C C . VAL A 1 239 ? 13.228 62.495 96.800 1.00 7.24 239 VAL A C 1
ATOM 1774 O O . VAL A 1 239 ? 13.228 63.320 97.713 1.00 22.62 239 VAL A O 1
ATOM 1778 N N . GLU A 1 240 ? 12.136 61.867 96.381 1.00 7.97 240 GLU A N 1
ATOM 1779 C CA . GLU A 1 240 ? 10.823 62.098 96.966 1.00 4.72 240 GLU A CA 1
ATOM 1780 C C . GLU A 1 240 ? 10.864 62.037 98.489 1.00 0.60 240 GLU A C 1
ATOM 1781 O O . GLU A 1 240 ? 10.382 62.942 99.169 1.00 7.18 240 GLU A O 1
ATOM 1787 N N . LEU A 1 241 ? 11.443 60.966 99.022 1.00 0.28 241 LEU A N 1
ATOM 1788 C CA . LEU A 1 241 ? 11.588 60.817 100.465 1.00 2.33 241 LEU A CA 1
ATOM 1789 C C . LEU A 1 241 ? 12.280 62.034 101.074 1.00 7.83 241 LEU A C 1
ATOM 1790 O O . LEU A 1 241 ? 11.915 62.493 102.155 1.00 11.33 241 LEU A O 1
ATOM 1795 N N . ASP A 1 242 ? 13.280 62.546 100.365 1.00 11.03 242 ASP A N 1
ATOM 1796 C CA . ASP A 1 242 ? 14.083 63.663 100.846 1.00 11.74 242 ASP A CA 1
ATOM 1797 C C . ASP A 1 242 ? 13.291 64.965 100.844 1.00 11.68 242 ASP A C 1
ATOM 1798 O O . ASP A 1 242 ? 13.322 65.731 101.808 1.00 18.90 242 ASP A O 1
ATOM 1803 N N . ILE A 1 243 ? 12.576 65.215 99.751 1.00 7.58 243 ILE A N 1
ATOM 1804 C CA . ILE A 1 243 ? 11.740 66.408 99.660 1.00 8.54 243 ILE A CA 1
ATOM 1805 C C . ILE A 1 243 ? 10.661 66.398 100.736 1.00 5.88 243 ILE A C 1
ATOM 1806 O O . ILE A 1 243 ? 10.396 67.411 101.385 1.00 0.90 243 ILE A O 1
ATOM 1811 N N . VAL A 1 244 ? 10.037 65.240 100.929 1.00 1.53 244 VAL A N 1
ATOM 1812 C CA . VAL A 1 244 ? 9.014 65.090 101.956 1.00 1.21 244 VAL A CA 1
ATOM 1813 C C . VAL A 1 244 ? 9.584 65.344 103.346 1.00 7.72 244 VAL A C 1
ATOM 1814 O O . VAL A 1 244 ? 8.863 65.739 104.263 1.00 27.05 244 VAL A O 1
ATOM 1818 N N . GLU A 1 245 ? 10.885 65.113 103.499 1.00 7.28 245 GLU A N 1
ATOM 1819 C CA . GLU A 1 245 ? 11.533 65.272 104.797 1.00 6.95 245 GLU A CA 1
ATOM 1820 C C . GLU A 1 245 ? 11.895 66.728 105.061 1.00 10.06 245 GLU A C 1
ATOM 1821 O O . GLU A 1 245 ? 12.023 67.148 106.212 1.00 18.43 245 GLU A O 1
ATOM 1827 N N . GLY A 1 246 ? 12.055 67.511 103.997 1.00 9.13 246 GLY A N 1
ATOM 1828 C CA . GLY A 1 246 ? 12.233 68.944 104.133 1.00 6.03 246 GLY A CA 1
ATOM 1829 C C . GLY A 1 246 ? 13.407 69.488 103.348 1.00 3.06 246 GLY A C 1
ATOM 1830 O O . GLY A 1 246 ? 13.722 70.678 103.436 1.00 5.84 246 GLY A O 1
ATOM 1831 N N . ALA A 1 247 ? 14.075 68.638 102.573 1.00 0.00 247 ALA A N 1
ATOM 1832 C CA . ALA A 1 247 ? 15.232 69.083 101.804 1.00 0.00 247 ALA A CA 1
ATOM 1833 C C . ALA A 1 247 ? 14.881 70.279 100.925 1.00 1.15 247 ALA A C 1
ATOM 1834 O O . ALA A 1 247 ? 13.956 70.214 100.115 1.00 8.58 247 ALA A O 1
ATOM 1836 N N . ASP A 1 248 ? 15.622 71.371 101.086 1.00 0.48 248 ASP A N 1
ATOM 1837 C CA . ASP A 1 248 ? 15.391 72.578 100.302 1.00 0.75 248 ASP A CA 1
ATOM 1838 C C . ASP A 1 248 ? 15.814 72.380 98.848 1.00 4.17 248 ASP A C 1
ATOM 1839 O O . ASP A 1 248 ? 15.148 72.859 97.931 1.00 4.77 248 ASP A O 1
ATOM 1844 N N . ILE A 1 249 ? 16.921 71.674 98.659 1.00 5.51 249 ILE A N 1
ATOM 1845 C CA . ILE A 1 249 ? 17.444 71.353 97.337 1.00 4.53 249 ILE A CA 1
ATOM 1846 C C . ILE A 1 249 ? 17.891 69.898 97.268 1.00 7.27 249 ILE A C 1
ATOM 1847 O O . ILE A 1 249 ? 18.331 69.330 98.269 1.00 14.75 249 ILE A O 1
ATOM 1852 N N . VAL A 1 250 ? 17.785 69.286 96.091 1.00 3.65 250 VAL A N 1
ATOM 1853 C CA . VAL A 1 250 ? 18.210 67.894 95.949 1.00 2.14 250 VAL A CA 1
ATOM 1854 C C . VAL A 1 250 ? 19.282 67.751 94.877 1.00 2.19 250 VAL A C 1
ATOM 1855 O O . VAL A 1 250 ? 19.235 68.411 93.839 1.00 0.74 250 VAL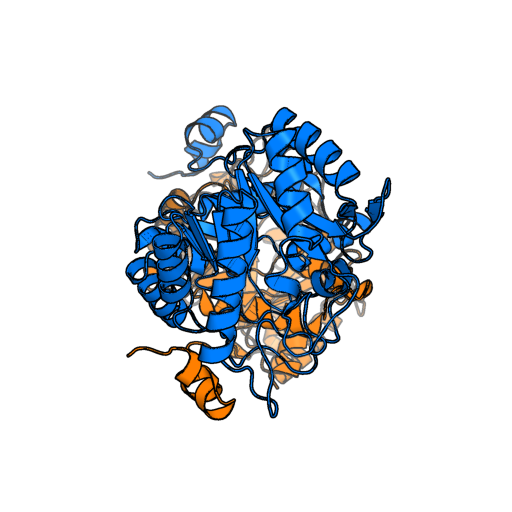 A O 1
ATOM 1859 N N . MET A 1 251 ? 20.254 66.880 95.137 1.00 4.22 251 MET A N 1
ATOM 1860 C CA . MET A 1 251 ? 21.413 66.749 94.264 1.00 6.92 251 MET A CA 1
ATOM 1861 C C . MET A 1 251 ? 21.613 65.315 93.784 1.00 3.51 251 MET A C 1
ATOM 1862 O O . MET A 1 251 ? 21.283 64.364 94.490 1.00 5.45 251 MET A O 1
ATOM 1867 N N . VAL A 1 252 ? 22.159 65.187 92.582 1.00 3.49 252 VAL A N 1
ATOM 1868 C CA . VAL A 1 252 ? 22.563 63.914 92.006 1.00 1.75 252 VAL A CA 1
ATOM 1869 C C . VAL A 1 252 ? 24.083 63.819 91.915 1.00 2.84 252 VAL A C 1
ATOM 1870 O O . VAL A 1 252 ? 24.747 64.809 91.605 1.00 9.88 252 VAL A O 1
ATOM 1874 N N . LYS A 1 253 ? 24.625 62.636 92.183 1.00 4.94 253 LYS A N 1
ATOM 1875 C CA . LYS A 1 253 ? 26.073 62.449 92.226 1.00 2.39 253 LYS A CA 1
ATOM 1876 C C . LYS A 1 253 ? 26.465 61.033 91.828 1.00 0.62 253 LYS A C 1
ATOM 1877 O O . LYS A 1 253 ? 25.953 60.067 92.403 1.00 4.37 253 LYS A O 1
ATOM 1883 N N . PRO A 1 254 ? 27.364 60.874 90.866 1.00 0.18 254 PRO A N 1
ATOM 1884 C CA . PRO A 1 254 ? 27.974 61.975 90.122 1.00 0.00 254 PRO A CA 1
ATOM 1885 C C . PRO A 1 254 ? 27.033 62.566 89.073 1.00 2.79 254 PRO A C 1
ATOM 1886 O O . PRO A 1 254 ? 25.819 62.385 89.146 1.00 0.00 254 PRO A O 1
ATOM 1890 N N . GLY A 1 255 ? 27.613 63.274 88.108 1.00 3.39 255 GLY A N 1
ATOM 1891 C CA . GLY A 1 255 ? 26.873 64.150 87.228 1.00 4.92 255 GLY A CA 1
ATOM 1892 C C . GLY A 1 255 ? 26.998 63.834 85.756 1.00 10.13 255 GLY A C 1
ATOM 1893 O O . GLY A 1 255 ? 25.992 63.587 85.084 1.00 28.72 255 GLY A O 1
ATOM 1894 N N . LEU A 1 256 ? 28.216 63.842 85.221 1.00 8.38 256 LEU A N 1
ATOM 1895 C CA . LEU A 1 256 ? 28.419 63.772 83.779 1.00 7.10 256 LEU A CA 1
ATOM 1896 C C . LEU A 1 256 ? 27.697 62.584 83.156 1.00 7.76 256 LEU A C 1
ATOM 1897 O O . LEU A 1 256 ? 27.003 62.725 82.146 1.00 12.99 256 LEU A O 1
ATOM 1902 N N . ALA A 1 257 ? 27.856 61.405 83.750 1.00 9.27 257 ALA A N 1
ATOM 1903 C CA . ALA A 1 257 ? 27.288 60.188 83.182 1.00 10.88 257 ALA A CA 1
ATOM 1904 C C . ALA A 1 257 ? 25.952 59.836 83.828 1.00 13.09 257 ALA A C 1
ATOM 1905 O O . ALA A 1 257 ? 25.463 58.714 83.686 1.00 13.97 257 ALA A O 1
ATOM 1907 N N . TYR A 1 258 ? 25.367 60.795 84.537 1.00 7.70 258 TYR A N 1
ATOM 1908 C CA . TYR A 1 258 ? 24.100 60.573 85.226 1.00 2.01 258 TYR A CA 1
ATOM 1909 C C . TYR A 1 258 ? 23.077 61.643 84.862 1.00 2.29 258 TYR A C 1
ATOM 1910 O O . TYR A 1 258 ? 22.171 61.940 85.641 1.00 6.64 258 TYR A O 1
ATOM 1919 N N . LEU A 1 259 ? 23.221 62.220 83.673 1.00 3.34 259 LEU A N 1
ATOM 1920 C CA . LEU A 1 259 ? 22.377 63.329 83.246 1.00 1.86 259 LEU A CA 1
ATOM 1921 C C . LEU A 1 259 ? 20.919 62.910 83.113 1.00 4.41 259 LEU A C 1
ATOM 1922 O O . LEU A 1 259 ? 20.015 63.745 83.188 1.00 17.66 259 LEU A O 1
ATOM 1927 N N . ASP A 1 260 ? 20.671 61.617 82.918 1.00 6.97 260 ASP A N 1
ATOM 1928 C CA . ASP A 1 260 ? 19.290 61.140 82.850 1.00 8.13 260 ASP A CA 1
ATOM 1929 C C . ASP A 1 260 ? 18.624 61.206 84.220 1.00 7.09 260 ASP A C 1
ATOM 1930 O O . ASP A 1 260 ? 17.418 61.430 84.325 1.00 0.38 260 ASP A O 1
ATOM 1935 N N . ILE A 1 261 ? 19.413 61.013 85.272 1.00 6.15 261 ILE A N 1
ATOM 1936 C CA . ILE A 1 261 ? 18.907 61.106 86.636 1.00 0.53 261 ILE A CA 1
ATOM 1937 C C . ILE A 1 261 ? 18.606 62.555 87.006 1.00 5.79 261 ILE A C 1
ATOM 1938 O O . ILE A 1 261 ? 17.726 62.839 87.818 1.00 16.04 261 ILE A O 1
ATOM 1943 N N . VAL A 1 262 ? 19.352 63.470 86.397 1.00 7.04 262 VAL A N 1
ATOM 1944 C CA . VAL A 1 262 ? 19.148 64.896 86.624 1.00 5.06 262 VAL A CA 1
ATOM 1945 C C . VAL A 1 262 ? 17.884 65.380 85.921 1.00 0.81 262 VAL A C 1
ATOM 1946 O O . VAL A 1 262 ? 17.035 66.034 86.524 1.00 10.42 262 VAL A O 1
ATOM 1950 N N . TRP A 1 263 ? 17.764 65.048 84.640 1.00 0.00 263 TRP A N 1
ATOM 1951 C CA . TRP A 1 263 ? 16.581 65.403 83.867 1.00 0.05 263 TRP A CA 1
ATOM 1952 C C . TRP A 1 263 ? 15.309 64.899 84.539 1.00 3.10 263 TRP A C 1
ATOM 1953 O O . TRP A 1 263 ? 14.300 65.603 84.590 1.00 10.15 263 TRP A O 1
ATOM 1964 N N . ARG A 1 264 ? 15.364 63.675 85.052 1.00 8.35 264 ARG A N 1
ATOM 1965 C CA . ARG A 1 264 ? 14.205 63.041 85.670 1.00 6.73 264 ARG A CA 1
ATOM 1966 C C . ARG A 1 264 ? 13.787 63.765 86.944 1.00 2.33 264 ARG A C 1
ATOM 1967 O O . ARG A 1 264 ? 12.598 63.980 87.181 1.00 3.20 264 ARG A O 1
ATOM 1975 N N . THR A 1 265 ? 14.763 64.140 87.765 1.00 2.50 265 THR A N 1
ATOM 1976 C CA . THR A 1 265 ? 14.469 64.866 88.997 1.00 2.78 265 THR A CA 1
ATOM 1977 C C . THR A 1 265 ? 13.869 66.235 88.696 1.00 5.55 265 THR A C 1
ATOM 1978 O O . THR A 1 265 ? 13.020 66.732 89.436 1.00 12.61 265 THR A O 1
ATOM 1982 N N . LYS A 1 266 ? 14.316 66.841 87.601 1.00 6.48 266 LYS A N 1
ATOM 1983 C CA . LYS A 1 266 ? 13.809 68.143 87.186 1.00 7.84 266 LYS A CA 1
ATOM 1984 C C . LYS A 1 266 ? 12.322 68.080 86.849 1.00 6.35 266 LYS A C 1
ATOM 1985 O O . LYS A 1 266 ? 11.542 68.929 87.279 1.00 11.35 266 LYS A O 1
ATOM 1991 N N . GLU A 1 267 ? 11.946 67.069 86.078 1.00 6.10 267 GLU A N 1
ATOM 1992 C CA . GLU A 1 267 ? 10.627 66.972 85.475 1.00 6.73 267 GLU A CA 1
ATOM 1993 C C . GLU A 1 267 ? 9.547 66.573 86.471 1.00 8.37 267 GLU A C 1
ATOM 1994 O O . GLU A 1 267 ? 8.355 66.650 86.160 1.00 21.26 267 GLU A O 1
ATOM 2000 N N . ARG A 1 268 ? 9.942 66.143 87.664 1.00 7.09 268 ARG A N 1
ATOM 2001 C CA . ARG A 1 268 ? 9.019 65.432 88.543 1.00 4.62 268 ARG A CA 1
ATOM 2002 C C . ARG A 1 268 ? 8.741 66.178 89.838 1.00 5.32 268 ARG A C 1
ATOM 2003 O O . ARG A 1 268 ? 7.653 66.053 90.405 1.00 15.24 268 ARG A O 1
ATOM 2011 N N . PHE A 1 269 ? 9.702 66.955 90.331 1.00 8.38 269 PHE A N 1
ATOM 2012 C CA . PHE A 1 269 ? 9.672 67.359 91.734 1.00 13.98 269 PHE A CA 1
ATOM 2013 C C . PHE A 1 269 ? 9.499 68.859 91.933 1.00 21.88 269 PHE A C 1
ATOM 2014 O O . PHE A 1 269 ? 9.090 69.279 93.021 1.00 46.68 269 PHE A O 1
ATOM 2022 N N . ASP A 1 270 ? 9.796 69.658 90.922 1.00 18.27 270 ASP A N 1
ATOM 2023 C CA . ASP A 1 270 ? 9.726 71.114 90.980 1.00 26.53 270 ASP A CA 1
ATOM 2024 C C . ASP A 1 270 ? 10.346 71.662 92.264 1.00 22.39 270 ASP A C 1
ATOM 2025 O O . ASP A 1 270 ? 9.825 72.587 92.886 1.00 2.91 270 ASP A O 1
ATOM 2030 N N . VAL A 1 271 ? 11.475 71.084 92.655 1.00 19.30 271 VAL A N 1
ATOM 2031 C CA . VAL A 1 271 ? 12.382 71.682 93.625 1.00 7.18 271 VAL A CA 1
ATOM 2032 C C . VAL A 1 271 ? 13.749 71.907 92.984 1.00 8.15 271 VAL A C 1
ATOM 2033 O O . VAL A 1 271 ? 14.122 71.176 92.061 1.00 18.05 271 VAL A O 1
ATOM 2037 N N . PRO A 1 272 ? 14.489 72.904 93.448 1.00 5.16 272 PRO A N 1
ATOM 2038 C CA . PRO A 1 272 ? 15.807 73.191 92.867 1.00 3.46 272 PRO A CA 1
ATOM 2039 C C . PRO A 1 272 ? 16.692 71.949 92.858 1.00 1.71 272 PRO A C 1
ATOM 2040 O O . PRO A 1 272 ? 16.668 71.156 93.800 1.00 12.78 272 PRO A O 1
ATOM 2044 N N . VAL A 1 273 ? 17.463 71.781 91.791 1.00 1.82 273 VAL A N 1
ATOM 2045 C CA . VAL A 1 273 ? 18.206 70.547 91.569 1.00 1.82 273 VAL A CA 1
ATOM 2046 C C . VAL A 1 273 ? 19.699 70.808 91.411 1.00 3.11 273 VAL A C 1
ATOM 2047 O O . VAL A 1 273 ? 20.119 71.589 90.558 1.00 6.08 273 VAL A O 1
ATOM 2051 N N . ALA A 1 274 ? 20.500 70.146 92.240 1.00 3.22 274 ALA A N 1
ATOM 2052 C CA . ALA A 1 274 ? 21.947 70.318 92.220 1.00 3.79 274 ALA A CA 1
ATOM 2053 C C . ALA A 1 274 ? 22.648 69.063 91.712 1.00 10.04 274 ALA A C 1
ATOM 2054 O O . ALA A 1 274 ? 22.087 67.968 91.749 1.00 21.54 274 ALA A O 1
ATOM 2056 N N . ILE A 1 275 ? 23.878 69.226 91.237 1.00 9.01 275 ILE A N 1
ATOM 2057 C CA . ILE A 1 275 ? 24.639 68.115 90.673 1.00 3.56 275 ILE A CA 1
ATOM 2058 C C . ILE A 1 275 ? 26.125 68.258 90.980 1.00 1.40 275 ILE A C 1
ATOM 2059 O O . ILE A 1 275 ? 26.615 69.367 91.207 1.00 8.87 275 ILE A O 1
ATOM 2064 N N . TYR A 1 276 ? 26.848 67.141 90.991 1.00 2.38 276 TYR A N 1
ATOM 2065 C CA . TYR A 1 276 ? 28.257 67.165 91.369 1.00 0.51 276 TYR A CA 1
ATOM 2066 C C . TYR A 1 276 ? 29.161 66.713 90.225 1.00 0.00 276 TYR A C 1
ATOM 2067 O O . TYR A 1 276 ? 29.033 65.596 89.726 1.00 16.79 276 TYR A O 1
ATOM 2076 N N . HIS A 1 277 ? 30.067 67.594 89.830 1.00 0.00 277 HIS A N 1
ATOM 2077 C CA . HIS A 1 277 ? 31.161 67.299 88.916 1.00 0.96 277 HIS A CA 1
ATOM 2078 C C . HIS A 1 277 ? 32.312 66.624 89.656 1.00 3.34 277 HIS A C 1
ATOM 2079 O O . HIS A 1 277 ? 33.274 67.286 90.049 1.00 6.27 277 HIS A O 1
ATOM 2086 N N . VAL A 1 278 ? 32.214 65.314 89.853 1.00 1.51 278 VAL A N 1
ATOM 2087 C CA . VAL A 1 278 ? 33.109 64.605 90.758 1.00 4.01 278 VAL A CA 1
ATOM 2088 C C . VAL A 1 278 ? 34.555 64.632 90.271 1.00 6.56 278 VAL A C 1
ATOM 2089 O O . VAL A 1 278 ? 34.834 64.954 89.118 1.00 11.00 278 VAL A O 1
ATOM 2093 N N . SER A 1 279 ? 35.462 64.283 91.177 1.00 5.39 279 SER A N 1
ATOM 2094 C CA . SER A 1 279 ? 36.896 64.322 90.937 1.00 1.23 279 SER A CA 1
ATOM 2095 C C . SER A 1 279 ? 37.280 63.589 89.657 1.00 5.98 279 SER A C 1
ATOM 2096 O O . SER A 1 279 ? 38.180 64.021 88.937 1.00 7.26 279 SER A O 1
ATOM 2099 N N . GLY A 1 280 ? 36.598 62.484 89.383 1.00 9.56 280 GLY A N 1
ATOM 2100 C CA . GLY A 1 280 ? 36.911 61.625 88.258 1.00 8.52 280 GLY A CA 1
ATOM 2101 C C . GLY A 1 280 ? 36.641 62.281 86.920 1.00 12.30 280 GLY A C 1
ATOM 2102 O O . GLY A 1 280 ? 37.498 62.285 86.034 1.00 20.02 280 GLY A O 1
ATOM 2103 N N . GLU A 1 281 ? 35.446 62.844 86.755 1.00 14.05 281 GLU A N 1
ATOM 2104 C CA . GLU A 1 281 ? 35.118 63.555 85.523 1.00 14.30 281 GLU A CA 1
ATOM 2105 C C . GLU A 1 281 ? 36.083 64.717 85.306 1.00 12.49 281 GLU A C 1
ATOM 2106 O O . GLU A 1 281 ? 36.493 65.004 84.183 1.00 10.94 281 GLU A O 1
ATOM 2112 N N . TYR A 1 282 ? 36.440 65.376 86.403 1.00 11.33 282 TYR A N 1
ATOM 2113 C CA . TYR A 1 282 ? 37.361 66.503 86.386 1.00 10.42 282 TYR A CA 1
ATOM 2114 C C . TYR A 1 282 ? 38.787 66.049 86.093 1.00 14.31 282 TYR A C 1
ATOM 2115 O O . TYR A 1 282 ? 39.417 66.511 85.141 1.00 20.46 282 TYR A O 1
ATOM 2124 N N . ALA A 1 283 ? 39.292 65.136 86.916 1.00 14.98 283 ALA A N 1
ATOM 2125 C CA . ALA A 1 283 ? 40.641 64.609 86.742 1.00 11.27 283 ALA A CA 1
ATOM 2126 C C . ALA A 1 283 ? 40.790 63.908 85.396 1.00 8.97 283 ALA A C 1
ATOM 2127 O O . ALA A 1 283 ? 41.895 63.780 84.869 1.00 17.64 283 ALA A O 1
ATOM 2129 N N . MET A 1 284 ? 39.668 63.459 84.843 1.00 3.96 284 MET A N 1
ATOM 2130 C CA . MET A 1 284 ? 39.674 62.754 83.567 1.00 5.81 284 MET A CA 1
ATOM 2131 C C . MET A 1 284 ? 39.953 63.702 82.408 1.00 9.15 284 MET A C 1
ATOM 2132 O O . MET A 1 284 ? 40.717 63.381 81.496 1.00 12.85 284 MET A O 1
ATOM 2137 N N . VAL A 1 285 ? 39.330 64.879 82.440 1.00 6.03 285 VAL A N 1
ATOM 2138 C CA . VAL A 1 285 ? 39.558 65.867 81.389 1.00 2.13 285 VAL A CA 1
ATOM 2139 C C . VAL A 1 285 ? 40.959 66.460 81.505 1.00 6.61 285 VAL A C 1
ATOM 2140 O O . VAL A 1 285 ? 41.555 66.865 80.508 1.00 12.47 285 VAL A O 1
ATOM 2144 N N . LYS A 1 286 ? 41.470 66.500 82.731 1.00 7.77 286 LYS A N 1
ATOM 2145 C CA . LYS A 1 286 ? 42.810 67.013 82.992 1.00 9.57 286 LYS A CA 1
ATOM 2146 C C . LYS A 1 286 ? 43.881 66.128 82.362 1.00 10.94 286 LYS A C 1
ATOM 2147 O O . LYS A 1 286 ? 44.831 66.627 81.754 1.00 4.61 286 LYS A O 1
ATOM 2153 N N . ALA A 1 287 ? 43.731 64.815 82.506 1.00 10.43 287 ALA A N 1
ATOM 2154 C CA . ALA A 1 287 ? 44.726 63.868 82.019 1.00 9.77 287 ALA A CA 1
ATOM 2155 C C . ALA A 1 287 ? 44.714 63.761 80.499 1.00 8.40 287 ALA A C 1
ATOM 2156 O O . ALA A 1 287 ? 45.766 63.645 79.867 1.00 10.51 287 ALA A O 1
ATOM 2158 N N . ALA A 1 288 ? 43.524 63.798 79.905 1.00 4.36 288 ALA A N 1
ATOM 2159 C CA . ALA A 1 288 ? 43.404 63.702 78.454 1.00 8.21 288 ALA A CA 1
ATOM 2160 C C . ALA A 1 288 ? 43.973 64.941 77.771 1.00 14.57 288 ALA A C 1
ATOM 2161 O O . ALA A 1 288 ? 44.583 64.857 76.705 1.00 26.68 288 ALA A O 1
ATOM 2163 N N . ALA A 1 289 ? 43.768 66.099 78.392 1.00 16.79 289 ALA A N 1
ATOM 2164 C CA . ALA A 1 289 ? 44.290 67.347 77.844 1.00 14.80 289 ALA A CA 1
ATOM 2165 C C . ALA A 1 289 ? 45.812 67.386 77.935 1.00 13.66 289 ALA A C 1
ATOM 2166 O O . ALA A 1 289 ? 46.486 67.907 77.047 1.00 16.35 289 ALA A O 1
ATOM 2168 N N . ALA A 1 290 ? 46.347 66.830 79.017 1.00 9.89 290 ALA A N 1
ATOM 2169 C CA . ALA A 1 290 ? 47.786 66.829 79.246 1.00 5.06 290 ALA A CA 1
ATOM 2170 C C . ALA A 1 290 ? 48.520 66.032 78.174 1.00 6.37 290 ALA A C 1
ATOM 2171 O O . ALA A 1 290 ? 49.722 66.204 77.973 1.00 14.30 290 ALA A O 1
ATOM 2173 N N . LYS A 1 291 ? 47.796 65.157 77.484 1.00 7.55 291 LYS A N 1
ATOM 2174 C CA . LYS A 1 291 ? 48.394 64.361 76.417 1.00 5.01 291 LYS A CA 1
ATOM 2175 C C . LYS A 1 291 ? 48.091 64.963 75.049 1.00 12.48 291 LYS A C 1
ATOM 2176 O O . LYS A 1 291 ? 48.569 64.477 74.025 1.00 19.81 291 LYS A O 1
ATOM 2182 N N . GLY A 1 292 ? 47.293 66.026 75.044 1.00 17.45 292 GLY A N 1
ATOM 2183 C CA . GLY A 1 292 ? 46.904 66.700 73.819 1.00 16.34 292 GLY A CA 1
ATOM 2184 C C . GLY A 1 292 ? 45.806 65.965 73.077 1.00 15.18 292 GLY A C 1
ATOM 2185 O O . GLY A 1 292 ? 45.675 66.091 71.860 1.00 19.29 292 GLY A O 1
ATOM 2186 N N . TRP A 1 293 ? 45.009 65.188 73.808 1.00 14.77 293 TRP A N 1
ATOM 2187 C CA . TRP A 1 293 ? 43.962 64.383 73.190 1.00 12.31 293 TRP A CA 1
ATOM 2188 C C . TRP A 1 293 ? 42.626 65.115 73.186 1.00 12.12 293 TRP A C 1
ATOM 2189 O O . TRP A 1 293 ? 41.672 64.687 72.536 1.00 6.93 293 TRP A O 1
ATOM 2200 N N . ILE A 1 294 ? 42.550 66.224 73.916 1.00 13.03 294 ILE A N 1
ATOM 2201 C CA . ILE A 1 294 ? 41.332 67.023 73.957 1.00 12.69 294 ILE A CA 1
ATOM 2202 C C . ILE A 1 294 ? 41.624 68.453 74.407 1.00 16.40 294 ILE A C 1
ATOM 2203 O O . ILE A 1 294 ? 42.733 68.764 74.841 1.00 11.00 294 ILE A O 1
ATOM 2208 N N . ASP A 1 295 ? 40.614 69.306 74.294 1.00 20.16 295 ASP A N 1
ATOM 2209 C CA . ASP A 1 295 ? 40.702 70.698 74.714 1.00 17.04 295 ASP A CA 1
ATOM 2210 C C . ASP A 1 295 ? 40.161 70.879 76.129 1.00 12.17 295 ASP A C 1
ATOM 2211 O O . ASP A 1 295 ? 38.960 70.732 76.360 1.00 19.13 295 ASP A O 1
ATOM 2216 N N . GLU A 1 296 ? 41.048 71.194 77.066 1.00 7.59 296 GLU A N 1
ATOM 2217 C CA . GLU A 1 296 ? 40.665 71.416 78.454 1.00 4.84 296 GLU A CA 1
ATOM 2218 C C . GLU A 1 296 ? 39.487 72.379 78.560 1.00 7.19 296 GLU A C 1
ATOM 2219 O O . GLU A 1 296 ? 38.493 72.087 79.225 1.00 22.68 296 GLU A O 1
ATOM 2225 N N . ASP A 1 297 ? 39.607 73.524 77.898 1.00 8.37 297 ASP A N 1
ATOM 2226 C CA . ASP A 1 297 ? 38.587 74.563 77.958 1.00 10.30 297 ASP A CA 1
ATOM 2227 C C . ASP A 1 297 ? 37.281 74.103 77.322 1.00 6.97 297 ASP A C 1
ATOM 2228 O O . ASP A 1 297 ? 36.222 74.156 77.946 1.00 13.90 297 ASP A O 1
ATOM 2233 N N . ARG A 1 298 ? 37.354 73.652 76.073 1.00 3.51 298 ARG A N 1
ATOM 2234 C CA . ARG A 1 298 ? 36.156 73.250 75.345 1.00 0.93 298 ARG A CA 1
ATOM 2235 C C . ARG A 1 298 ? 35.417 72.129 76.065 1.00 0.67 298 ARG A C 1
ATOM 2236 O O . ARG A 1 298 ? 34.191 72.148 76.175 1.00 4.60 298 ARG A O 1
ATOM 2244 N N . VAL A 1 299 ? 36.165 71.147 76.559 1.00 2.76 299 VAL A N 1
ATOM 2245 C CA . VAL A 1 299 ? 35.551 69.982 77.188 1.00 5.18 299 VAL A CA 1
ATOM 2246 C C . VAL A 1 299 ? 34.944 70.338 78.540 1.00 6.00 299 VAL A C 1
ATOM 2247 O O . VAL A 1 299 ? 33.815 69.949 78.839 1.00 4.21 299 VAL A O 1
ATOM 2251 N N . MET A 1 300 ? 35.693 71.077 79.351 1.00 4.84 300 MET A N 1
ATOM 2252 C CA . MET A 1 300 ? 35.228 71.453 80.682 1.00 0.67 300 MET A CA 1
ATOM 2253 C C . MET A 1 300 ? 33.926 72.242 80.613 1.00 1.79 300 MET A C 1
ATOM 2254 O O . MET A 1 300 ? 32.919 71.859 81.208 1.00 17.18 300 MET A O 1
ATOM 2259 N N . MET A 1 301 ? 33.949 73.353 79.883 1.00 0.59 301 MET A N 1
ATOM 2260 C CA . MET A 1 301 ? 32.775 74.213 79.786 1.00 0.60 301 MET A CA 1
ATOM 2261 C C . MET A 1 301 ? 31.582 73.454 79.215 1.00 4.50 301 MET A C 1
ATOM 2262 O O . MET A 1 301 ? 30.508 73.439 79.818 1.00 13.57 301 MET A O 1
ATOM 2267 N N . GLU A 1 302 ? 31.777 72.829 78.058 1.00 5.03 302 GLU A N 1
ATOM 2268 C CA . GLU A 1 302 ? 30.712 72.102 77.382 1.00 3.38 302 GLU A CA 1
ATOM 2269 C C . GLU A 1 302 ? 30.011 71.127 78.322 1.00 2.55 302 GLU A C 1
ATOM 2270 O O . GLU A 1 302 ? 28.782 71.111 78.408 1.00 9.24 302 GLU A O 1
ATOM 2276 N N . SER A 1 303 ? 30.793 70.312 79.026 1.00 1.12 303 SER A N 1
ATOM 2277 C CA . SER A 1 303 ? 30.211 69.330 79.939 1.00 2.67 303 SER A CA 1
ATOM 2278 C C . SER A 1 303 ? 29.389 70.016 81.023 1.00 4.12 303 SER A C 1
ATOM 2279 O O . SER A 1 303 ? 28.483 69.415 81.601 1.00 13.84 303 SER A O 1
ATOM 2282 N N . LEU A 1 304 ? 29.704 71.278 81.300 1.00 4.87 304 LEU A N 1
ATOM 2283 C CA . LEU A 1 304 ? 28.892 72.070 82.219 1.00 4.08 304 LEU A CA 1
ATOM 2284 C C . LEU A 1 304 ? 27.595 72.506 81.544 1.00 4.57 304 LEU A C 1
ATOM 2285 O O . LEU A 1 304 ? 26.532 72.513 82.165 1.00 13.85 304 LEU A O 1
ATOM 2290 N N . LEU A 1 305 ? 27.690 72.864 80.268 1.00 2.31 305 LEU A N 1
ATOM 2291 C CA . LEU A 1 305 ? 26.509 73.170 79.468 1.00 3.89 305 LEU A CA 1
ATOM 2292 C C . LEU A 1 305 ? 25.529 72.000 79.483 1.00 5.81 305 LEU A C 1
ATOM 2293 O O . LEU A 1 305 ? 24.326 72.192 79.660 1.00 10.44 305 LEU A O 1
ATOM 2298 N N . CYS A 1 306 ? 26.059 70.796 79.295 1.00 4.67 306 CYS A N 1
ATOM 2299 C CA . CYS A 1 306 ? 25.259 69.579 79.287 1.00 4.47 306 CYS A CA 1
ATOM 2300 C C . CYS A 1 306 ? 24.484 69.412 80.590 1.00 8.54 306 CYS A C 1
ATOM 2301 O O . CYS A 1 306 ? 23.306 69.058 80.585 1.00 21.68 306 CYS A O 1
ATOM 2304 N N . MET A 1 307 ? 25.159 69.670 81.705 1.00 9.84 307 MET A N 1
ATOM 2305 C CA . MET A 1 307 ? 24.527 69.587 83.018 1.00 8.06 307 MET A CA 1
ATOM 2306 C C . MET A 1 307 ? 23.392 70.597 83.141 1.00 4.79 307 MET A C 1
ATOM 2307 O O . MET A 1 307 ? 22.380 70.338 83.792 1.00 7.95 307 MET A O 1
ATOM 2312 N N . LYS A 1 308 ? 23.566 71.752 82.506 1.00 0.16 308 LYS A N 1
ATOM 2313 C CA . LYS A 1 308 ? 22.526 72.773 82.476 1.00 0.32 308 LYS A CA 1
ATOM 2314 C C . LYS A 1 308 ? 21.361 72.341 81.594 1.00 1.06 308 LYS A C 1
ATOM 2315 O O . LYS A 1 308 ? 20.199 72.614 81.892 1.00 10.30 308 LYS A O 1
ATOM 2321 N N . ARG A 1 309 ? 21.676 71.660 80.494 1.00 0.20 309 ARG A N 1
ATOM 2322 C CA . ARG A 1 309 ? 20.628 71.221 79.577 1.00 3.71 309 ARG A CA 1
ATOM 2323 C C . ARG A 1 309 ? 19.844 70.054 80.169 1.00 4.37 309 ARG A C 1
ATOM 2324 O O . ARG A 1 309 ? 18.705 69.798 79.779 1.00 11.91 309 ARG A O 1
ATOM 2332 N N . ALA A 1 310 ? 20.464 69.351 81.112 1.00 0.55 310 ALA A N 1
ATOM 2333 C CA . ALA A 1 310 ? 19.823 68.199 81.737 1.00 0.00 310 ALA A CA 1
ATOM 2334 C C . ALA A 1 310 ? 18.851 68.633 82.827 1.00 0.00 310 ALA A C 1
ATOM 2335 O O . ALA A 1 310 ? 17.979 67.868 83.240 1.00 2.25 310 ALA A O 1
ATOM 2337 N N . GLY A 1 311 ? 18.997 69.869 83.299 1.00 1.04 311 GLY A N 1
ATOM 2338 C CA . GLY A 1 311 ? 18.042 70.444 84.226 1.00 2.00 311 GLY A CA 1
ATOM 2339 C C . GLY A 1 311 ? 18.672 70.986 85.490 1.00 2.30 311 GLY A C 1
ATOM 2340 O O . GLY A 1 311 ? 18.008 71.661 86.280 1.00 4.89 311 GLY A O 1
ATOM 2341 N N . ALA A 1 312 ? 19.954 70.706 85.709 1.00 1.55 312 ALA A N 1
ATOM 2342 C CA . ALA A 1 312 ? 20.606 71.162 86.936 1.00 0.00 312 ALA A CA 1
ATOM 2343 C C . ALA A 1 312 ? 20.486 72.674 87.088 1.00 0.00 312 ALA A C 1
ATOM 2344 O O . ALA A 1 312 ? 20.526 73.414 86.105 1.00 9.10 312 ALA A O 1
ATOM 2346 N N . ASP A 1 313 ? 20.338 73.128 88.327 1.00 2.37 313 ASP A N 1
ATOM 2347 C CA . ASP A 1 313 ? 20.318 74.555 88.622 1.00 4.21 313 ASP A CA 1
ATOM 2348 C C . ASP A 1 313 ? 21.644 74.999 89.235 1.00 6.45 313 ASP A C 1
ATOM 2349 O O . ASP A 1 313 ? 22.177 76.051 88.885 1.00 15.38 313 ASP A O 1
ATOM 2354 N N . ILE A 1 314 ? 22.162 74.183 90.146 1.00 3.15 314 ILE A N 1
ATOM 2355 C CA . ILE A 1 314 ? 23.461 74.404 90.766 1.00 0.00 314 ILE A CA 1
ATOM 2356 C C . ILE A 1 314 ? 24.441 73.303 90.375 1.00 0.00 314 ILE A C 1
ATOM 2357 O O . ILE A 1 314 ? 24.030 72.184 90.067 1.00 5.95 314 ILE A O 1
ATOM 2362 N N . ILE A 1 315 ? 25.732 73.617 90.384 1.00 3.11 315 ILE A N 1
ATOM 2363 C CA . ILE A 1 315 ? 26.752 72.669 89.954 1.00 2.66 315 ILE A CA 1
ATOM 2364 C C . ILE A 1 315 ? 28.012 72.777 90.806 1.00 3.66 315 ILE A C 1
ATOM 2365 O O . ILE A 1 315 ? 28.762 73.747 90.691 1.00 8.94 315 ILE A O 1
ATOM 2370 N N . PHE A 1 316 ? 28.242 71.781 91.655 1.00 3.06 316 PHE A N 1
ATOM 2371 C CA . PHE A 1 316 ? 29.467 71.701 92.442 1.00 0.73 316 PHE A CA 1
ATOM 2372 C C . PHE A 1 316 ? 30.637 71.252 91.573 1.00 9.00 316 PHE A C 1
ATOM 2373 O O . PHE A 1 316 ? 30.751 70.068 91.250 1.00 10.20 316 PHE A O 1
ATOM 2381 N N . THR A 1 317 ? 31.504 72.186 91.189 1.00 12.07 317 THR A N 1
ATOM 2382 C CA . THR A 1 317 ? 32.553 71.874 90.224 1.00 8.06 317 THR A CA 1
ATOM 2383 C C . THR A 1 317 ? 33.901 72.461 90.626 1.00 9.36 317 THR A C 1
ATOM 2384 O O . THR A 1 317 ? 34.007 73.635 90.980 1.00 14.90 317 THR A O 1
ATOM 2388 N N . TYR A 1 318 ? 34.934 71.627 90.557 1.00 10.11 318 TYR A N 1
ATOM 2389 C CA . TYR A 1 318 ? 36.297 72.049 90.855 1.00 5.63 318 TYR A CA 1
ATOM 2390 C C . TYR A 1 318 ? 36.839 72.973 89.771 1.00 4.77 318 TYR A C 1
ATOM 2391 O O . TYR A 1 318 ? 37.906 73.565 89.925 1.00 12.73 318 TYR A O 1
ATOM 2400 N N . TYR A 1 319 ? 36.094 73.091 88.678 1.00 4.35 319 TYR A N 1
ATOM 2401 C CA . TYR A 1 319 ? 36.432 74.016 87.604 1.00 0.00 319 TYR A CA 1
ATOM 2402 C C . TYR A 1 319 ? 35.739 75.360 87.812 1.00 2.02 319 TYR A C 1
ATOM 2403 O O . TYR A 1 319 ? 35.920 76.288 87.025 1.00 1.98 319 TYR A O 1
ATOM 2412 N N . ALA A 1 320 ? 34.952 75.439 88.877 1.00 3.74 320 ALA A N 1
ATOM 2413 C CA . ALA A 1 320 ? 34.123 76.593 89.187 1.00 1.82 320 ALA A CA 1
ATOM 2414 C C . ALA A 1 320 ? 34.866 77.909 88.995 1.00 5.20 320 ALA A C 1
ATOM 2415 O O . ALA A 1 320 ? 34.330 78.852 88.411 1.00 17.72 320 ALA A O 1
ATOM 2417 N N . LYS A 1 321 ? 36.100 77.984 89.484 1.00 10.52 321 LYS A N 1
ATOM 2418 C CA . LYS A 1 321 ? 36.864 79.226 89.421 1.00 9.77 321 LYS A CA 1
ATOM 2419 C C . LYS A 1 321 ? 37.336 79.522 88.001 1.00 10.13 321 LYS A C 1
ATOM 2420 O O . LYS A 1 321 ? 37.343 80.676 87.568 1.00 8.46 321 LYS A O 1
ATOM 2426 N N . GLU A 1 322 ? 37.729 78.478 87.279 1.00 7.27 322 GLU A N 1
ATOM 2427 C CA . GLU A 1 322 ? 38.190 78.633 85.904 1.00 5.34 322 GLU A CA 1
ATOM 2428 C C . GLU A 1 322 ? 37.035 78.964 84.965 1.00 5.68 322 GLU A C 1
ATOM 2429 O O . GLU A 1 322 ? 37.217 79.655 83.962 1.00 18.84 322 GLU A O 1
ATOM 2435 N N . ALA A 1 323 ? 35.845 78.469 85.291 1.00 7.86 323 ALA A N 1
ATOM 2436 C CA . ALA A 1 323 ? 34.661 78.731 84.483 1.00 8.51 323 ALA A CA 1
ATOM 2437 C C . ALA A 1 323 ? 34.133 80.143 84.714 1.00 7.85 323 ALA A C 1
ATOM 2438 O O . ALA A 1 323 ? 33.510 80.733 83.831 1.00 13.08 323 ALA A O 1
ATOM 2440 N N . ALA A 1 324 ? 34.383 80.681 85.904 1.00 9.89 324 ALA A N 1
ATOM 2441 C CA . ALA A 1 324 ? 33.921 82.021 86.248 1.00 11.86 324 ALA A CA 1
ATOM 2442 C C . ALA A 1 324 ? 34.766 83.088 85.560 1.00 10.67 324 ALA A C 1
ATOM 2443 O O . ALA A 1 324 ? 34.264 84.142 85.169 1.00 7.65 324 ALA A O 1
ATOM 2445 N N . LYS A 1 325 ? 36.057 82.809 85.410 1.00 8.00 325 LYS A N 1
ATOM 2446 C CA . LYS A 1 325 ? 36.924 83.676 84.618 1.00 6.16 325 LYS A CA 1
ATOM 2447 C C . LYS A 1 325 ? 36.515 83.652 83.149 1.00 9.21 325 LYS A C 1
ATOM 2448 O O . LYS A 1 325 ? 36.538 84.677 82.468 1.00 20.60 325 LYS A O 1
ATOM 2454 N N . LYS A 1 326 ? 36.139 82.472 82.666 1.00 4.65 326 LYS A N 1
ATOM 2455 C CA . LYS A 1 326 ? 35.760 82.293 81.271 1.00 3.34 326 LYS A CA 1
ATOM 2456 C C . LYS A 1 326 ? 34.446 82.994 80.949 1.00 9.16 326 LYS A C 1
ATOM 2457 O O . LYS A 1 326 ? 34.173 83.321 79.793 1.00 5.80 326 LYS A O 1
ATOM 2463 N N . LEU A 1 327 ? 33.631 83.224 81.974 1.00 13.52 327 LEU A N 1
ATOM 2464 C CA . LEU A 1 327 ? 32.340 83.878 81.796 1.00 12.79 327 LEU A CA 1
ATOM 2465 C C . LEU A 1 327 ? 32.405 85.349 82.196 1.00 19.04 327 LEU A C 1
ATOM 2466 O O . LEU A 1 327 ? 31.439 86.090 82.018 1.00 27.86 327 LEU A O 1
ATOM 2471 N N . ARG A 1 328 ? 33.549 85.754 82.735 1.00 22.83 328 ARG A N 1
ATOM 2472 C CA . ARG A 1 328 ? 33.766 87.124 83.181 1.00 24.65 328 ARG A CA 1
ATOM 2473 C C . ARG A 1 328 ? 33.691 88.105 82.017 1.00 24.81 328 ARG A C 1
ATOM 2474 O O . ARG A 1 328 ? 32.751 87.979 81.203 1.00 23.06 328 ARG A O 1
ATOM 2482 N N . VAL B 1 10 ? 9.402 54.418 108.846 1.00 8.48 10 VAL B N 1
ATOM 2483 C CA . VAL B 1 10 ? 8.630 53.601 107.917 1.00 10.66 10 VAL B CA 1
ATOM 2484 C C . VAL B 1 10 ? 9.490 53.106 106.758 1.00 11.49 10 VAL B C 1
ATOM 2485 O O . VAL B 1 10 ? 9.717 51.904 106.615 1.00 9.81 10 VAL B O 1
ATOM 2489 N N . HIS B 1 11 ? 9.956 54.043 105.939 1.00 7.02 11 HIS B N 1
ATOM 2490 C CA . HIS B 1 11 ? 10.705 53.714 104.734 1.00 4.76 11 HIS B CA 1
ATOM 2491 C C . HIS B 1 11 ? 12.201 53.624 105.014 1.00 9.44 11 HIS B C 1
ATOM 2492 O O . HIS B 1 11 ? 12.733 54.359 105.846 1.00 20.41 11 HIS B O 1
A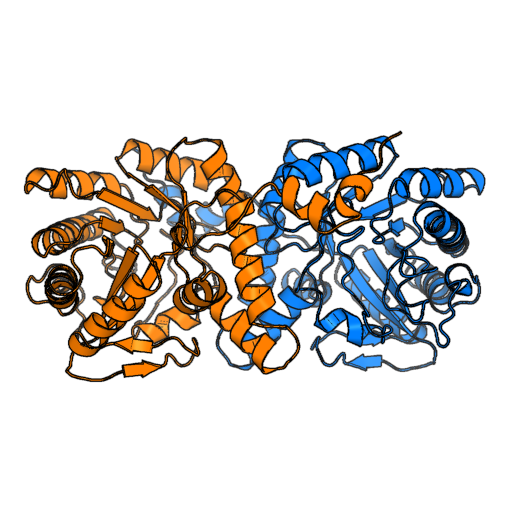TOM 2499 N N . ARG B 1 12 ? 12.868 52.717 104.308 1.00 7.55 12 ARG B N 1
ATOM 2500 C CA . ARG B 1 12 ? 14.307 52.532 104.450 1.00 4.94 12 ARG B CA 1
ATOM 2501 C C . ARG B 1 12 ? 14.896 51.885 103.200 1.00 4.12 12 ARG B C 1
ATOM 2502 O O . ARG B 1 12 ? 15.107 50.673 103.159 1.00 18.48 12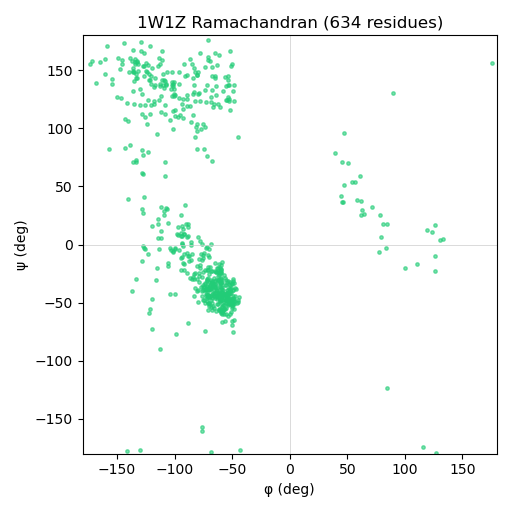 ARG B O 1
ATOM 2510 N N . PRO B 1 13 ? 15.159 52.704 102.187 1.00 0.59 13 PRO B N 1
ATOM 2511 C CA . PRO B 1 13 ? 15.694 52.215 100.915 1.00 0.00 13 PRO B CA 1
ATOM 2512 C C . PRO B 1 13 ? 16.897 51.298 101.098 1.00 3.77 13 PRO B C 1
ATOM 2513 O O . PRO B 1 13 ? 17.117 50.382 100.303 1.00 5.90 13 PRO B O 1
ATOM 2517 N N . ARG B 1 14 ? 17.681 51.536 102.144 1.00 7.38 14 ARG B N 1
ATOM 2518 C CA . ARG B 1 14 ? 18.887 50.756 102.398 1.00 12.29 14 ARG B CA 1
ATOM 2519 C C . ARG B 1 14 ? 18.579 49.274 102.572 1.00 14.54 14 ARG B C 1
ATOM 2520 O O . ARG B 1 14 ? 19.455 48.425 102.389 1.00 21.84 14 ARG B O 1
ATOM 2528 N N . ARG B 1 15 ? 17.337 48.958 102.921 1.00 11.21 15 ARG B N 1
ATOM 2529 C CA . ARG B 1 15 ? 16.905 47.574 103.073 1.00 7.15 15 ARG B CA 1
ATOM 2530 C C . ARG B 1 15 ? 17.135 46.775 101.794 1.00 6.89 15 ARG B C 1
ATOM 2531 O O . ARG B 1 15 ? 17.297 45.555 101.832 1.00 18.59 15 ARG B O 1
ATOM 2539 N N . LEU B 1 16 ? 17.147 47.464 100.658 1.00 1.94 16 LEU B N 1
ATOM 2540 C CA . LEU B 1 16 ? 17.379 46.813 99.375 1.00 1.91 16 LEU B CA 1
ATOM 2541 C C . LEU B 1 16 ? 18.858 46.827 99.002 1.00 4.33 16 LEU B C 1
ATOM 2542 O O . LEU B 1 16 ? 19.225 46.479 97.879 1.00 13.01 16 LEU B O 1
ATOM 2547 N N . ARG B 1 17 ? 19.709 47.234 99.939 1.00 1.99 17 ARG B N 1
ATOM 2548 C CA . ARG B 1 17 ? 21.137 47.342 99.653 1.00 0.00 17 ARG B CA 1
ATOM 2549 C C . ARG B 1 17 ? 21.963 46.547 100.656 1.00 0.00 17 ARG B C 1
ATOM 2550 O O . ARG B 1 17 ? 23.184 46.457 100.540 1.00 0.73 17 ARG B O 1
ATOM 2558 N N . ARG B 1 18 ? 21.285 45.972 101.643 1.00 0.01 18 ARG B N 1
ATOM 2559 C CA . ARG B 1 18 ? 21.945 45.326 102.767 1.00 0.25 18 ARG B CA 1
ATOM 2560 C C . ARG B 1 18 ? 22.845 44.181 102.322 1.00 1.77 18 ARG B C 1
ATOM 2561 O O . ARG B 1 18 ? 23.748 43.777 103.056 1.00 3.23 18 ARG B O 1
ATOM 2569 N N . THR B 1 19 ? 22.599 43.654 101.126 1.00 0.43 19 THR B N 1
ATOM 2570 C CA . THR B 1 19 ? 23.204 42.385 100.730 1.00 2.84 19 THR B CA 1
ATOM 2571 C C . THR B 1 19 ? 23.324 42.255 99.218 1.00 3.27 19 THR B C 1
ATOM 2572 O O . THR B 1 19 ? 22.441 42.677 98.472 1.00 16.16 19 THR B O 1
ATOM 2576 N N . ALA B 1 20 ? 24.427 41.664 98.766 1.00 0.56 20 ALA B N 1
ATOM 2577 C CA . ALA B 1 20 ? 24.662 41.452 97.344 1.00 2.06 20 ALA B CA 1
ATOM 2578 C C . ALA B 1 20 ? 23.498 40.717 96.689 1.00 5.35 20 ALA B C 1
ATOM 2579 O O . ALA B 1 20 ? 23.060 41.073 95.594 1.00 7.53 20 ALA B O 1
ATOM 2581 N N . ALA B 1 21 ? 23.001 39.686 97.366 1.00 2.67 21 ALA B N 1
ATOM 2582 C CA . ALA B 1 21 ? 21.818 38.970 96.900 1.00 3.64 21 ALA B CA 1
ATOM 2583 C C . ALA B 1 21 ? 20.692 39.948 96.575 1.00 6.30 21 ALA B C 1
ATOM 2584 O O . ALA B 1 21 ? 20.337 40.127 95.410 1.00 19.14 21 ALA B O 1
ATOM 2586 N N . LEU B 1 22 ? 20.150 40.570 97.615 1.00 7.34 22 LEU B N 1
ATOM 2587 C CA . LEU B 1 22 ? 19.101 41.570 97.490 1.00 5.03 22 LEU B CA 1
ATOM 2588 C C . LEU B 1 22 ? 19.407 42.571 96.380 1.00 6.79 22 LEU B C 1
ATOM 2589 O O . LEU B 1 22 ? 18.562 42.849 95.530 1.00 10.77 22 LEU B O 1
ATOM 2594 N N . ARG B 1 23 ? 20.622 43.109 96.397 1.00 8.29 23 ARG B N 1
ATOM 2595 C CA . ARG B 1 23 ? 21.042 44.078 95.391 1.00 7.94 23 ARG B CA 1
ATOM 2596 C C . ARG B 1 23 ? 20.966 43.489 93.987 1.00 4.14 23 ARG B C 1
ATOM 2597 O O . ARG B 1 23 ? 20.620 44.188 93.035 1.00 18.83 23 ARG B O 1
ATOM 2605 N N . ASN B 1 24 ? 21.288 42.205 93.865 1.00 1.09 24 ASN B N 1
ATOM 2606 C CA . ASN B 1 24 ? 21.313 41.547 92.564 1.00 6.39 24 ASN B CA 1
ATOM 2607 C C . ASN B 1 24 ? 19.904 41.263 92.049 1.00 9.43 24 ASN B C 1
ATOM 2608 O O . ASN B 1 24 ? 19.699 41.126 90.843 1.00 7.71 24 ASN B O 1
ATOM 2613 N N . LEU B 1 25 ? 18.949 41.173 92.967 1.00 10.01 25 LEU B N 1
ATOM 2614 C CA . LEU B 1 25 ? 17.588 40.763 92.648 1.00 5.79 25 LEU B CA 1
ATOM 2615 C C . LEU B 1 25 ? 16.772 41.906 92.055 1.00 2.74 25 LEU B C 1
ATOM 2616 O O . LEU B 1 25 ? 15.978 41.703 91.136 1.00 3.31 25 LEU B O 1
ATOM 2621 N N . VAL B 1 26 ? 16.966 43.107 92.588 1.00 0.13 26 VAL B N 1
ATOM 2622 C CA . VAL B 1 26 ? 16.103 44.235 92.261 1.00 0.26 26 VAL B CA 1
ATOM 2623 C C . VAL B 1 26 ? 16.772 45.208 91.298 1.00 1.39 26 VAL B C 1
ATOM 2624 O O . VAL B 1 26 ? 16.157 46.191 90.879 1.00 4.23 26 VAL B O 1
ATOM 2628 N N . GLN B 1 27 ? 18.026 44.944 90.945 1.00 2.61 27 GLN B N 1
ATOM 2629 C CA . GLN B 1 27 ? 18.754 45.819 90.031 1.00 5.58 27 GLN B CA 1
ATOM 2630 C C . GLN B 1 27 ? 17.964 46.048 88.746 1.00 6.66 27 GLN B C 1
ATOM 2631 O O . GLN B 1 27 ? 17.596 45.099 88.055 1.00 13.78 27 GLN B O 1
ATOM 2637 N N . GLU B 1 28 ? 17.706 47.314 88.437 1.00 6.44 28 GLU B N 1
ATOM 2638 C CA . GLU B 1 28 ? 16.770 47.677 87.382 1.00 5.32 28 GLU B CA 1
ATOM 2639 C C . GLU B 1 28 ? 17.324 47.379 85.995 1.00 5.75 28 GLU B C 1
ATOM 2640 O O . GLU B 1 28 ? 16.563 47.072 85.074 1.00 10.39 28 GLU B O 1
ATOM 2646 N N . ASN B 1 29 ? 18.640 47.470 85.831 1.00 4.26 29 ASN B N 1
ATOM 2647 C CA . ASN B 1 29 ? 19.245 47.291 84.516 1.00 3.80 29 ASN B CA 1
ATOM 2648 C C . ASN B 1 29 ? 20.533 46.479 84.596 1.00 11.67 29 ASN B C 1
ATOM 2649 O O . ASN B 1 29 ? 21.254 46.538 85.591 1.00 15.89 29 ASN B O 1
ATOM 2654 N N . THR B 1 30 ? 20.810 45.724 83.537 1.00 13.85 30 THR B N 1
ATOM 2655 C CA . THR B 1 30 ? 22.095 45.063 83.363 1.00 13.51 30 THR B CA 1
ATOM 2656 C C . THR B 1 30 ? 22.640 45.295 81.955 1.00 5.94 30 THR B C 1
ATOM 2657 O O . THR B 1 30 ? 21.881 45.571 81.027 1.00 0.83 30 THR B O 1
ATOM 2661 N N . LEU B 1 31 ? 23.954 45.178 81.808 1.00 6.59 31 LEU B N 1
ATOM 2662 C CA . LEU B 1 31 ? 24.607 45.304 80.510 1.00 3.85 31 LEU B CA 1
ATOM 2663 C C . LEU B 1 31 ? 24.968 43.934 79.950 1.00 5.50 31 LEU B C 1
ATOM 2664 O O . LEU B 1 31 ? 25.452 43.065 80.676 1.00 9.05 31 LEU B O 1
ATOM 2669 N N . THR B 1 32 ? 24.733 43.735 78.656 1.00 8.01 32 THR B N 1
ATOM 2670 C CA . THR B 1 32 ? 25.015 42.449 78.027 1.00 9.46 32 THR B CA 1
ATOM 2671 C C . THR B 1 32 ? 25.857 42.614 76.768 1.00 12.90 32 THR B C 1
ATOM 2672 O O . THR B 1 32 ? 26.018 43.721 76.253 1.00 16.02 32 THR B O 1
ATOM 2676 N N . VAL B 1 33 ? 26.396 41.505 76.270 1.00 15.49 33 VAL B N 1
ATOM 2677 C CA . VAL B 1 33 ? 27.201 41.527 75.054 1.00 14.30 33 VAL B CA 1
ATOM 2678 C C . VAL B 1 33 ? 26.381 41.995 73.857 1.00 15.79 33 VAL B C 1
ATOM 2679 O O . VAL B 1 33 ? 26.923 42.544 72.897 1.00 23.05 33 VAL B O 1
ATOM 2683 N N . ASN B 1 34 ? 25.073 41.768 73.922 1.00 13.73 34 ASN B N 1
ATOM 2684 C CA . ASN B 1 34 ? 24.188 42.076 72.804 1.00 12.34 34 ASN B CA 1
ATOM 2685 C C . ASN B 1 34 ? 23.849 43.561 72.759 1.00 10.21 34 ASN B C 1
ATOM 2686 O O . ASN B 1 34 ? 23.016 43.990 71.960 1.00 21.09 34 ASN B O 1
ATOM 2691 N N . ASP B 1 35 ? 24.499 44.341 73.617 1.00 6.82 35 ASP B N 1
ATOM 2692 C CA . ASP B 1 35 ? 24.314 45.786 73.632 1.00 4.24 35 ASP B CA 1
ATOM 2693 C C . ASP B 1 35 ? 25.438 46.501 72.891 1.00 3.66 35 ASP B C 1
ATOM 2694 O O . ASP B 1 35 ? 25.416 47.725 72.754 1.00 19.49 35 ASP B O 1
ATOM 2699 N N . LEU B 1 36 ? 26.420 45.739 72.421 1.00 2.29 36 LEU B N 1
ATOM 2700 C CA . LEU B 1 36 ? 27.678 46.325 71.974 1.00 1.12 36 LEU B CA 1
ATOM 2701 C C . LEU B 1 36 ? 27.853 46.227 70.462 1.00 0.24 36 LEU B C 1
ATOM 2702 O O . LEU B 1 36 ? 27.563 45.197 69.858 1.00 0.97 36 LEU B O 1
ATOM 2707 N N . VAL B 1 37 ? 28.334 47.317 69.880 1.00 0.00 37 VAL B N 1
ATOM 2708 C CA . VAL B 1 37 ? 28.740 47.378 68.485 1.00 0.00 37 VAL B CA 1
ATOM 2709 C C . VAL B 1 37 ? 30.152 47.946 68.366 1.00 3.85 37 VAL B C 1
ATOM 2710 O O . VAL B 1 37 ? 30.458 48.993 68.937 1.00 14.02 37 VAL B O 1
ATOM 2714 N N . PHE B 1 38 ? 31.004 47.247 67.626 1.00 7.60 38 PHE B N 1
ATOM 2715 C CA . PHE B 1 38 ? 32.422 47.577 67.557 1.00 8.07 38 PHE B CA 1
ATOM 2716 C C . PHE B 1 38 ? 32.757 48.369 66.299 1.00 7.98 38 PHE B C 1
ATOM 2717 O O . PHE B 1 38 ? 32.617 47.872 65.181 1.00 9.81 38 PHE B O 1
ATOM 2725 N N . PRO B 1 39 ? 33.200 49.606 66.483 1.00 8.38 39 PRO B N 1
ATOM 2726 C CA . PRO B 1 39 ? 33.750 50.395 65.378 1.00 10.30 39 PRO B CA 1
ATOM 2727 C C . PRO B 1 39 ? 35.027 49.770 64.822 1.00 7.98 39 PRO B C 1
ATOM 2728 O O . PRO B 1 39 ? 35.959 49.463 65.566 1.00 17.80 39 PRO B O 1
ATOM 2732 N N . LEU B 1 40 ? 35.064 49.584 63.508 1.00 4.48 40 LEU B N 1
ATOM 2733 C CA . LEU B 1 40 ? 36.239 49.039 62.839 1.00 4.90 40 LEU B CA 1
ATOM 2734 C C . LEU B 1 40 ? 36.772 50.019 61.799 1.00 9.99 40 LEU B C 1
ATOM 2735 O O . LEU B 1 40 ? 36.063 50.386 60.861 1.00 12.82 40 LEU B O 1
ATOM 2740 N N . PHE B 1 41 ? 38.020 50.445 61.968 1.00 10.17 41 PHE B N 1
ATOM 2741 C CA . PHE B 1 41 ? 38.650 51.365 61.028 1.00 8.17 41 PHE B CA 1
ATOM 2742 C C . PHE B 1 41 ? 39.444 50.607 59.971 1.00 2.87 41 PHE B C 1
ATOM 2743 O O . PHE B 1 41 ? 40.362 49.853 60.293 1.00 13.51 41 PHE B O 1
ATOM 2751 N N . VAL B 1 42 ? 39.094 50.805 58.703 1.00 1.26 42 VAL B N 1
ATOM 2752 C CA . VAL B 1 42 ? 39.750 50.065 57.629 1.00 2.65 42 VAL B CA 1
ATOM 2753 C C . VAL B 1 42 ? 40.597 50.981 56.752 1.00 7.15 42 VAL B C 1
ATOM 2754 O O . VAL B 1 42 ? 40.186 52.090 56.411 1.00 15.17 42 VAL B O 1
ATOM 2758 N N . MET B 1 43 ? 41.783 50.505 56.391 1.00 5.20 43 MET B N 1
ATOM 2759 C CA . MET B 1 43 ? 42.709 51.248 55.549 1.00 0.38 43 MET B CA 1
ATOM 2760 C C . MET B 1 43 ? 43.264 50.375 54.430 1.00 0.87 43 MET B C 1
ATOM 2761 O O . MET B 1 43 ? 43.268 49.147 54.526 1.00 5.23 43 MET B O 1
ATOM 2766 N N . PRO B 1 44 ? 43.740 51.007 53.364 1.00 4.93 44 PRO B N 1
ATOM 2767 C CA . PRO B 1 44 ? 44.300 50.263 52.232 1.00 5.78 44 PRO B CA 1
ATOM 2768 C C . PRO B 1 44 ? 45.616 49.587 52.604 1.00 10.20 44 PRO B C 1
ATOM 2769 O O . PRO B 1 44 ? 46.286 49.999 53.552 1.00 9.60 44 PRO B O 1
ATOM 2773 N N . GLY B 1 45 ? 45.980 48.551 51.856 1.00 13.36 45 GLY B N 1
ATOM 2774 C CA . GLY B 1 45 ? 47.197 47.801 52.106 1.00 12.60 45 GLY B CA 1
ATOM 2775 C C . GLY B 1 45 ? 46.921 46.361 52.491 1.00 14.13 45 GLY B C 1
ATOM 2776 O O . GLY B 1 45 ? 45.775 45.912 52.464 1.00 33.88 45 GLY B O 1
ATOM 2777 N N . THR B 1 46 ? 47.968 45.624 52.852 1.00 10.28 46 THR B N 1
ATOM 2778 C CA . THR B 1 46 ? 47.822 44.220 53.215 1.00 10.22 46 THR B CA 1
ATOM 2779 C C . THR B 1 46 ? 48.627 43.888 54.472 1.00 10.67 46 THR B C 1
ATOM 2780 O O . THR B 1 46 ? 49.741 44.387 54.634 1.00 13.13 46 THR B O 1
ATOM 2784 N N . ASN B 1 47 ? 48.045 43.059 55.325 1.00 10.18 47 ASN B N 1
ATOM 2785 C CA . ASN B 1 47 ? 48.604 42.626 56.593 1.00 8.89 47 ASN B CA 1
ATOM 2786 C C . ASN B 1 47 ? 49.324 43.752 57.327 1.00 12.73 47 ASN B C 1
ATOM 2787 O O . ASN B 1 47 ? 50.553 43.836 57.308 1.00 14.13 47 ASN B O 1
ATOM 2792 N N . ALA B 1 48 ? 48.559 44.621 57.979 1.00 13.61 48 ALA B N 1
ATOM 2793 C CA . ALA B 1 48 ? 49.153 45.685 58.782 1.00 11.72 48 ALA B CA 1
ATOM 2794 C C . ALA B 1 48 ? 48.151 46.233 59.792 1.00 14.39 48 ALA B C 1
ATOM 2795 O O . ALA B 1 48 ? 46.942 46.065 59.635 1.00 20.03 48 ALA B O 1
ATOM 2797 N N . VAL B 1 49 ? 48.666 46.888 60.827 1.00 15.63 49 VAL B N 1
ATOM 2798 C CA . VAL B 1 49 ? 47.821 47.499 61.846 1.00 18.13 49 VAL B CA 1
ATOM 2799 C C . VAL B 1 49 ? 48.541 48.659 62.526 1.00 24.32 49 VAL B C 1
ATOM 2800 O O . VAL B 1 49 ? 49.729 48.574 62.834 1.00 33.59 49 VAL B O 1
ATOM 2804 N N . GLU B 1 50 ? 47.811 49.746 62.755 1.00 25.75 50 GLU B N 1
ATOM 2805 C CA . GLU B 1 50 ? 48.384 50.918 63.409 1.00 23.25 50 GLU B CA 1
ATOM 2806 C C . GLU B 1 50 ? 47.502 51.393 64.557 1.00 26.71 50 GLU B C 1
ATOM 2807 O O . GLU B 1 50 ? 46.341 51.749 64.359 1.00 29.87 50 GLU B O 1
ATOM 2813 N N . GLU B 1 51 ? 48.062 51.396 65.763 1.00 29.96 51 GLU B N 1
ATOM 2814 C CA . GLU B 1 51 ? 47.354 51.950 66.912 1.00 28.70 51 GLU B CA 1
ATOM 2815 C C . GLU B 1 51 ? 47.135 53.449 66.728 1.00 23.19 51 GLU B C 1
ATOM 2816 O O . GLU B 1 51 ? 47.982 54.134 66.156 1.00 6.43 51 GLU B O 1
ATOM 2822 N N . VAL B 1 52 ? 45.999 53.938 67.213 1.00 19.64 52 VAL B N 1
ATOM 2823 C CA . VAL B 1 52 ? 45.684 55.360 67.142 1.00 14.10 52 VAL B CA 1
ATOM 2824 C C . VAL B 1 52 ? 46.326 56.113 68.302 1.00 16.92 52 VAL B C 1
ATOM 2825 O O . VAL B 1 52 ? 46.185 55.724 69.462 1.00 19.43 52 VAL B O 1
ATOM 2829 N N . SER B 1 53 ? 47.035 57.188 67.979 1.00 15.81 53 SER B N 1
ATOM 2830 C CA . SER B 1 53 ? 47.813 57.932 68.960 1.00 14.92 53 SER B CA 1
ATOM 2831 C C . SER B 1 53 ? 46.958 58.360 70.148 1.00 16.73 53 SER B C 1
ATOM 2832 O O . SER B 1 53 ? 47.366 58.216 71.301 1.00 24.88 53 SER B O 1
ATOM 2835 N N . SER B 1 54 ? 45.774 58.888 69.859 1.00 11.92 54 SER B N 1
ATOM 2836 C CA . SER B 1 54 ? 44.912 59.449 70.892 1.00 9.39 54 SER B CA 1
ATOM 2837 C C . SER B 1 54 ? 43.905 58.428 71.408 1.00 9.85 54 SER B C 1
ATOM 2838 O O . SER B 1 54 ? 43.086 58.737 72.274 1.00 14.71 54 SER B O 1
ATOM 2841 N N . MET B 1 55 ? 43.965 57.211 70.874 1.00 7.69 55 MET B N 1
ATOM 2842 C CA . MET B 1 55 ? 43.050 56.152 71.286 1.00 5.42 55 MET B CA 1
ATOM 2843 C C . MET B 1 55 ? 43.796 54.847 71.548 1.00 4.35 55 MET B C 1
ATOM 2844 O O . MET B 1 55 ? 43.704 53.904 70.763 1.00 8.93 55 MET B O 1
ATOM 2849 N N . PRO B 1 56 ? 44.531 54.807 72.654 1.00 7.10 56 PRO B N 1
ATOM 2850 C CA . PRO B 1 56 ? 45.271 53.606 73.044 1.00 13.27 56 PRO B CA 1
ATOM 2851 C C . PRO B 1 56 ? 44.400 52.356 72.987 1.00 14.08 56 PRO B C 1
ATOM 2852 O O . PRO B 1 56 ? 43.240 52.371 73.402 1.00 21.20 56 PRO B O 1
ATOM 2856 N N . GLY B 1 57 ? 44.959 51.268 72.465 1.00 14.74 57 GLY B N 1
ATOM 2857 C CA . GLY B 1 57 ? 44.207 50.035 72.311 1.00 13.21 57 GLY B CA 1
ATOM 2858 C C . GLY B 1 57 ? 43.273 50.083 71.116 1.00 12.43 57 GLY B C 1
ATOM 2859 O O . GLY B 1 57 ? 42.640 49.083 70.770 1.00 27.91 57 GLY B O 1
ATOM 2860 N N . SER B 1 58 ? 43.183 51.247 70.479 1.00 9.40 58 SER B N 1
ATOM 2861 C CA . SER B 1 58 ? 42.426 51.372 69.238 1.00 7.33 58 SER B CA 1
ATOM 2862 C C . SER B 1 58 ? 43.368 51.420 68.040 1.00 11.34 58 SER B C 1
ATOM 2863 O O . SER B 1 58 ? 44.366 52.141 68.062 1.00 18.80 58 SER B O 1
ATOM 2866 N N . PHE B 1 59 ? 43.049 50.652 67.003 1.00 13.38 59 PHE B N 1
ATOM 2867 C CA . PHE B 1 59 ? 43.931 50.527 65.850 1.00 10.57 59 PHE B CA 1
ATOM 2868 C C . PHE B 1 59 ? 43.161 50.641 64.537 1.00 9.66 59 PHE B C 1
ATOM 2869 O O . PHE B 1 59 ? 41.954 50.403 64.491 1.00 4.32 59 PHE B O 1
ATOM 2877 N N . ARG B 1 60 ? 43.872 51.003 63.475 1.00 7.79 60 ARG B N 1
ATOM 2878 C CA . ARG B 1 60 ? 43.373 50.846 62.115 1.00 6.23 60 ARG B CA 1
ATOM 2879 C C . ARG B 1 60 ? 43.790 49.491 61.549 1.00 6.54 60 ARG B C 1
ATOM 2880 O O . ARG B 1 60 ? 44.876 48.994 61.852 1.00 12.18 60 ARG B O 1
ATOM 2888 N N . PHE B 1 61 ? 42.930 48.896 60.730 1.00 6.22 61 PHE B N 1
ATOM 2889 C CA . PHE B 1 61 ? 43.209 47.583 60.159 1.00 6.17 61 PHE B CA 1
ATOM 2890 C C . PHE B 1 61 ? 43.191 47.618 58.635 1.00 7.74 61 PHE B C 1
ATOM 2891 O O . PHE B 1 61 ? 42.427 48.369 58.031 1.00 14.05 61 PHE B O 1
ATOM 2899 N N . THR B 1 62 ? 44.033 46.795 58.018 1.00 6.82 62 THR B N 1
ATOM 2900 C CA . THR B 1 62 ? 43.854 46.447 56.613 1.00 6.09 62 THR B CA 1
ATOM 2901 C C . THR B 1 62 ? 42.752 45.401 56.473 1.00 10.86 62 THR B C 1
ATOM 2902 O O . THR B 1 62 ? 42.352 44.785 57.462 1.00 17.78 62 THR B O 1
ATOM 2906 N N . ILE B 1 63 ? 42.261 45.202 55.254 1.00 10.42 63 ILE B N 1
ATOM 2907 C CA . ILE B 1 63 ? 41.150 44.278 55.042 1.00 9.17 63 ILE B CA 1
ATOM 2908 C C . ILE B 1 63 ? 41.451 42.903 55.623 1.00 11.94 63 ILE B C 1
ATOM 2909 O O . ILE B 1 63 ? 40.645 42.339 56.365 1.00 19.23 63 ILE B O 1
ATOM 2914 N N . ASP B 1 64 ? 42.616 42.350 55.291 1.00 12.90 64 ASP B N 1
ATOM 2915 C CA . ASP B 1 64 ? 42.965 41.027 55.806 1.00 11.17 64 ASP B CA 1
ATOM 2916 C C . ASP B 1 64 ? 42.915 41.014 57.331 1.00 13.79 64 ASP B C 1
ATOM 2917 O O . ASP B 1 64 ? 42.212 40.198 57.927 1.00 29.43 64 ASP B O 1
ATOM 2922 N N . ARG B 1 65 ? 43.659 41.922 57.953 1.00 12.43 65 ARG B N 1
ATOM 2923 C CA . ARG B 1 65 ? 43.715 42.015 59.406 1.00 7.49 65 ARG B CA 1
ATOM 2924 C C . ARG B 1 65 ? 42.334 42.269 60.002 1.00 8.12 65 ARG B C 1
ATOM 2925 O O . ARG B 1 65 ? 42.033 41.818 61.107 1.00 25.51 65 ARG B O 1
ATOM 2933 N N . ALA B 1 66 ? 41.500 42.995 59.265 1.00 4.83 66 ALA B N 1
ATOM 2934 C CA . ALA B 1 66 ? 40.178 43.377 59.746 1.00 0.44 66 ALA B CA 1
ATOM 2935 C C . ALA B 1 66 ? 39.226 42.186 59.759 1.00 0.11 66 ALA B C 1
ATOM 2936 O O . ALA B 1 66 ? 38.425 42.029 60.681 1.00 16.08 66 ALA B O 1
ATOM 2938 N N . VAL B 1 67 ? 39.312 41.345 58.734 1.00 0.77 67 VAL B N 1
ATOM 2939 C CA . VAL B 1 67 ? 38.498 40.137 58.668 1.00 3.66 67 VAL B CA 1
ATOM 2940 C C . VAL B 1 67 ? 38.772 39.221 59.856 1.00 11.72 67 VAL B C 1
ATOM 2941 O O . VAL B 1 67 ? 37.854 38.722 60.506 1.00 12.17 67 VAL B O 1
ATOM 2945 N N . GLU B 1 68 ? 40.053 39.002 60.138 1.00 16.67 68 GLU B N 1
ATOM 2946 C CA . GLU B 1 68 ? 40.445 38.169 61.271 1.00 20.42 68 GLU B CA 1
ATOM 2947 C C . GLU B 1 68 ? 39.922 38.751 62.579 1.00 19.36 68 GLU B C 1
ATOM 2948 O O . GLU B 1 68 ? 39.349 38.037 63.403 1.00 25.20 68 GLU B O 1
ATOM 2954 N N . GLU B 1 69 ? 40.117 40.054 62.766 1.00 15.42 69 GLU B N 1
ATOM 2955 C CA . GLU B 1 69 ? 39.629 40.730 63.962 1.00 7.93 69 GLU B CA 1
ATOM 2956 C C . GLU B 1 69 ? 38.147 40.443 64.185 1.00 8.77 69 GLU B C 1
ATOM 2957 O O . GLU B 1 69 ? 37.724 40.122 65.295 1.00 3.74 69 GLU B O 1
ATOM 2963 N N . CYS B 1 70 ? 37.369 40.561 63.113 1.00 7.95 70 CYS B N 1
ATOM 2964 C CA . CYS B 1 70 ? 35.940 40.277 63.171 1.00 3.97 70 CYS B CA 1
ATOM 2965 C C . CYS B 1 70 ? 35.687 38.855 63.658 1.00 9.27 70 CYS B C 1
ATOM 2966 O O . CYS B 1 70 ? 34.801 38.620 64.479 1.00 23.05 70 CYS B O 1
ATOM 2969 N N . LYS B 1 71 ? 36.473 37.912 63.146 1.00 6.83 71 LYS B N 1
ATOM 2970 C CA . LYS B 1 71 ? 36.384 36.529 63.602 1.00 10.97 71 LYS B CA 1
ATOM 2971 C C . LYS B 1 71 ? 36.463 36.462 65.124 1.00 11.48 71 LYS B C 1
ATOM 2972 O O . LYS B 1 71 ? 35.643 35.814 65.773 1.00 10.20 71 LYS B O 1
ATOM 2978 N N . GLU B 1 72 ? 37.456 37.143 65.688 1.00 10.55 72 GLU B N 1
ATOM 2979 C CA . GLU B 1 72 ? 37.623 37.185 67.136 1.00 12.15 72 GLU B CA 1
ATOM 2980 C C . GLU B 1 72 ? 36.469 37.929 67.801 1.00 14.06 72 GLU B C 1
ATOM 2981 O O . GLU B 1 72 ? 36.050 37.592 68.908 1.00 13.20 72 GLU B O 1
ATOM 2987 N N . LEU B 1 73 ? 35.962 38.945 67.111 1.00 14.67 73 LEU B N 1
ATOM 2988 C CA . LEU B 1 73 ? 34.815 39.701 67.600 1.00 11.55 73 LEU B CA 1
ATOM 2989 C C . LEU B 1 73 ? 33.611 38.788 67.809 1.00 10.24 73 LEU B C 1
ATOM 2990 O O . LEU B 1 73 ? 33.172 38.571 68.938 1.00 13.48 73 LEU B O 1
ATOM 2995 N N . TYR B 1 74 ? 33.082 38.256 66.711 1.00 7.15 74 TYR B N 1
ATOM 2996 C CA . TYR B 1 74 ? 31.910 37.393 66.772 1.00 6.63 74 TYR B CA 1
ATOM 2997 C C . TYR B 1 74 ? 32.096 36.264 67.777 1.00 8.51 74 TYR B C 1
ATOM 2998 O O . TYR B 1 74 ? 31.183 35.925 68.531 1.00 11.16 74 TYR B O 1
ATOM 3007 N N . ASP B 1 75 ? 33.287 35.672 67.791 1.00 12.58 75 ASP B N 1
ATOM 3008 C CA . ASP B 1 75 ? 33.561 34.588 68.731 1.00 14.08 75 ASP B CA 1
ATOM 3009 C C . ASP B 1 75 ? 33.273 35.027 70.162 1.00 9.17 75 ASP B C 1
ATOM 3010 O O . ASP B 1 75 ? 32.866 34.222 70.998 1.00 7.77 75 ASP B O 1
ATOM 3015 N N . LEU B 1 76 ? 33.487 36.311 70.435 1.00 10.88 76 LEU B N 1
ATOM 3016 C CA . LEU B 1 76 ? 33.302 36.845 71.779 1.00 12.18 76 LEU B CA 1
ATOM 3017 C C . LEU B 1 76 ? 31.848 37.224 72.037 1.00 9.05 76 LEU B C 1
ATOM 3018 O O . LEU B 1 76 ? 31.471 37.556 73.162 1.00 6.45 76 LEU B O 1
ATOM 3023 N N . GLY B 1 77 ? 31.027 37.173 70.994 1.00 7.30 77 GLY B N 1
ATOM 3024 C CA . GLY B 1 77 ? 29.600 37.391 71.138 1.00 5.09 77 GLY B CA 1
ATOM 3025 C C . GLY B 1 77 ? 29.127 38.691 70.523 1.00 2.15 77 GLY B C 1
ATOM 3026 O O . GLY B 1 77 ? 27.928 38.870 70.296 1.00 8.36 77 GLY B O 1
ATOM 3027 N N . ILE B 1 78 ? 30.051 39.608 70.248 1.00 0.05 78 ILE B N 1
ATOM 3028 C CA . ILE B 1 78 ? 29.690 40.882 69.634 1.00 3.42 78 ILE B CA 1
ATOM 3029 C C . ILE B 1 78 ? 28.889 40.668 68.354 1.00 5.60 78 ILE B C 1
ATOM 3030 O O . ILE B 1 78 ? 29.313 39.936 67.460 1.00 10.19 78 ILE B O 1
ATOM 3035 N N . GLN B 1 79 ? 27.726 41.307 68.274 1.00 5.53 79 GLN B N 1
ATOM 3036 C CA . GLN B 1 79 ? 26.744 40.999 67.243 1.00 2.33 79 GLN B CA 1
ATOM 3037 C C . GLN B 1 79 ? 26.906 41.876 66.010 1.00 0.00 79 GLN B C 1
ATOM 3038 O O . GLN B 1 79 ? 26.453 41.517 64.921 1.00 0.79 79 GLN B O 1
ATOM 3044 N N . GLY B 1 80 ? 27.546 43.035 66.153 1.00 0.00 80 GLY B N 1
ATOM 3045 C CA . GLY B 1 80 ? 27.608 43.970 65.044 1.00 0.00 80 GLY B CA 1
ATOM 3046 C C . GLY B 1 80 ? 28.865 44.814 65.016 1.00 0.00 80 GLY B C 1
ATOM 3047 O O . GLY B 1 80 ? 29.557 44.960 66.022 1.00 1.31 80 GLY B O 1
ATOM 3048 N N . ILE B 1 81 ? 29.158 45.378 63.850 1.00 0.01 81 ILE B N 1
ATOM 3049 C CA . ILE B 1 81 ? 30.302 46.255 63.658 1.00 1.74 81 ILE B CA 1
ATOM 3050 C C . ILE B 1 81 ? 29.911 47.504 62.876 1.00 4.99 81 ILE B C 1
ATOM 3051 O O . ILE B 1 81 ? 28.944 47.489 62.113 1.00 6.87 81 ILE B O 1
ATOM 3056 N N . ASP B 1 82 ? 30.666 48.581 63.065 1.00 8.85 82 ASP B N 1
ATOM 3057 C CA . ASP B 1 82 ? 30.445 49.810 62.310 1.00 6.57 82 ASP B CA 1
ATOM 3058 C C . ASP B 1 82 ? 31.635 50.119 61.407 1.00 5.70 82 ASP B C 1
ATOM 3059 O O . ASP B 1 82 ? 32.618 50.720 61.839 1.00 12.77 82 ASP B O 1
ATOM 3064 N N . LEU B 1 83 ? 31.538 49.699 60.151 1.00 7.70 83 LEU B N 1
ATOM 3065 C CA . LEU B 1 83 ? 32.638 49.818 59.203 1.00 10.75 83 LEU B CA 1
ATOM 3066 C C . LEU B 1 83 ? 32.956 51.276 58.887 1.00 11.19 83 LEU B C 1
ATOM 3067 O O . LEU B 1 83 ? 32.100 52.015 58.401 1.00 17.41 83 LEU B O 1
ATOM 3072 N N . PHE B 1 84 ? 34.191 51.682 59.160 1.00 9.90 84 PHE B N 1
ATOM 3073 C CA . PHE B 1 84 ? 34.652 53.020 58.807 1.00 12.55 84 PHE B CA 1
ATOM 3074 C C . PHE B 1 84 ? 35.714 52.958 57.715 1.00 14.75 84 PHE B C 1
ATOM 3075 O O . PHE B 1 84 ? 36.700 52.232 57.837 1.00 18.36 84 PHE B O 1
ATOM 3083 N N . GLY B 1 85 ? 35.508 53.721 56.646 1.00 17.69 85 GLY B N 1
ATOM 3084 C CA . GLY B 1 85 ? 36.402 53.700 55.503 1.00 19.03 85 GLY B CA 1
ATOM 3085 C C . GLY B 1 85 ? 37.432 54.811 55.546 1.00 22.06 85 GLY B C 1
ATOM 3086 O O . GLY B 1 85 ? 37.165 55.897 56.062 1.00 38.84 85 GLY B O 1
ATOM 3087 N N . ILE B 1 86 ? 38.617 54.549 55.004 1.00 17.70 86 ILE B N 1
ATOM 3088 C CA . ILE B 1 86 ? 39.658 55.569 54.941 1.00 18.02 86 ILE B CA 1
ATOM 3089 C C . ILE B 1 86 ? 40.373 55.527 53.594 1.00 20.86 86 ILE B C 1
ATOM 3090 O O . ILE B 1 86 ? 41.407 54.877 53.450 1.00 31.80 86 ILE B O 1
ATOM 3095 N N . PRO B 1 87 ? 39.812 56.224 52.613 1.00 23.10 87 PRO B N 1
ATOM 3096 C CA . PRO B 1 87 ? 40.265 56.096 51.227 1.00 23.66 87 PRO B CA 1
ATOM 3097 C C . PRO B 1 87 ? 41.710 56.556 51.054 1.00 28.80 87 PRO B C 1
ATOM 3098 O O . PRO B 1 87 ? 42.216 57.371 51.823 1.00 19.43 87 PRO B O 1
ATOM 3102 N N . GLU B 1 88 ? 42.359 56.016 50.029 1.00 32.64 88 GLU B N 1
ATOM 3103 C CA . GLU B 1 88 ? 43.709 56.416 49.660 1.00 37.10 88 GLU B CA 1
ATOM 3104 C C . GLU B 1 88 ? 43.758 57.898 49.305 1.00 36.57 88 GLU B C 1
ATOM 3105 O O . GLU B 1 88 ? 44.503 58.673 49.903 1.00 33.43 88 GLU B O 1
ATOM 3111 N N . GLN B 1 89 ? 42.950 58.286 48.322 1.00 36.73 89 GLN B N 1
ATOM 3112 C CA . GLN B 1 89 ? 42.923 59.675 47.879 1.00 38.93 89 GLN B CA 1
ATOM 3113 C C . GLN B 1 89 ? 41.613 60.356 48.262 1.00 33.94 89 GLN B C 1
ATOM 3114 O O . GLN B 1 89 ? 40.556 59.728 48.292 1.00 30.80 89 GLN B O 1
ATOM 3120 N N . LYS B 1 90 ? 41.702 61.649 48.554 1.00 29.99 90 LYS B N 1
ATOM 3121 C CA . LYS B 1 90 ? 40.529 62.462 48.850 1.00 21.77 90 LYS B CA 1
ATOM 3122 C C . LYS B 1 90 ? 40.206 63.396 47.688 1.00 22.20 90 LYS B C 1
ATOM 3123 O O . LYS B 1 90 ? 41.100 63.846 46.970 1.00 18.46 90 LYS B O 1
ATOM 3129 N N . THR B 1 91 ? 38.921 63.680 47.507 1.00 22.06 91 THR B N 1
ATOM 3130 C CA . THR B 1 91 ? 38.471 64.571 46.443 1.00 17.64 91 THR B CA 1
ATOM 3131 C C . THR B 1 91 ? 37.420 65.547 46.958 1.00 19.74 91 THR B C 1
ATOM 3132 O O . THR B 1 91 ? 36.887 65.380 48.055 1.00 32.63 91 THR B O 1
ATOM 3136 N N . GLU B 1 92 ? 37.123 66.572 46.165 1.00 18.81 92 GLU B N 1
ATOM 3137 C CA . GLU B 1 92 ? 36.169 67.598 46.577 1.00 15.87 92 GLU B CA 1
ATOM 3138 C C . GLU B 1 92 ? 34.734 67.159 46.314 1.00 13.33 92 GLU B C 1
ATOM 3139 O O . GLU B 1 92 ? 33.811 67.565 47.023 1.00 25.42 92 GLU B O 1
ATOM 3145 N N . ASP B 1 93 ? 34.544 66.326 45.297 1.00 11.02 93 ASP B N 1
ATOM 3146 C CA . ASP B 1 93 ? 33.229 65.761 45.014 1.00 11.63 93 ASP B CA 1
ATOM 3147 C C . ASP B 1 93 ? 33.023 64.453 45.772 1.00 10.99 93 ASP B C 1
ATOM 3148 O O . ASP B 1 93 ? 31.931 63.887 45.768 1.00 7.01 93 ASP B O 1
ATOM 3153 N N . GLY B 1 94 ? 34.083 63.985 46.421 1.00 14.57 94 GLY B N 1
ATOM 3154 C CA . GLY B 1 94 ? 34.053 62.799 47.252 1.00 13.80 94 GLY B CA 1
ATOM 3155 C C . GLY B 1 94 ? 33.367 61.626 46.580 1.00 13.69 94 GLY B C 1
ATOM 3156 O O . GLY B 1 94 ? 32.474 61.006 47.160 1.00 19.76 94 GLY B O 1
ATOM 3157 N N . SER B 1 95 ? 33.778 61.316 45.355 1.00 12.79 95 SER B N 1
ATOM 3158 C CA . SER B 1 95 ? 33.111 60.295 44.556 1.00 7.52 95 SER B CA 1
ATOM 3159 C C . SER B 1 95 ? 33.518 58.892 44.988 1.00 7.55 95 SER B C 1
ATOM 3160 O O . SER B 1 95 ? 32.757 57.938 44.820 1.00 14.12 95 SER B O 1
ATOM 3163 N N . GLU B 1 96 ? 34.719 58.772 45.544 1.00 7.91 96 GLU B N 1
ATOM 3164 C CA . GLU B 1 96 ? 35.219 57.480 45.998 1.00 15.06 96 GLU B CA 1
ATOM 3165 C C . GLU B 1 96 ? 34.226 56.807 46.943 1.00 15.48 96 GLU B C 1
ATOM 3166 O O . GLU B 1 96 ? 34.131 55.580 46.978 1.00 13.44 96 GLU B O 1
ATOM 3172 N N . ALA B 1 97 ? 33.500 57.624 47.695 1.00 17.14 97 ALA B N 1
ATOM 3173 C CA . ALA B 1 97 ? 32.515 57.152 48.658 1.00 13.74 97 ALA B CA 1
ATOM 3174 C C . ALA B 1 97 ? 31.599 56.093 48.055 1.00 13.28 97 ALA B C 1
ATOM 3175 O O . ALA B 1 97 ? 31.222 55.129 48.723 1.00 20.40 97 ALA B O 1
ATOM 3177 N N . TYR B 1 98 ? 31.240 56.269 46.786 1.00 11.15 98 TYR B N 1
ATOM 3178 C CA . TYR B 1 98 ? 30.341 55.323 46.133 1.00 12.86 98 TYR B CA 1
ATOM 3179 C C . TYR B 1 98 ? 31.055 54.531 45.044 1.00 13.95 98 TYR B C 1
ATOM 3180 O O . TYR B 1 98 ? 30.447 54.157 44.039 1.00 29.32 98 TYR B O 1
ATOM 3189 N N . ASN B 1 99 ? 32.345 54.271 45.237 1.00 10.98 99 ASN B N 1
ATOM 3190 C CA . ASN B 1 99 ? 33.079 53.418 44.307 1.00 9.50 99 ASN B CA 1
ATOM 3191 C C . ASN B 1 99 ? 32.990 51.955 44.731 1.00 10.96 99 ASN B C 1
ATOM 3192 O O . ASN B 1 99 ? 33.262 51.614 45.881 1.00 20.34 99 ASN B O 1
ATOM 3197 N N . ASP B 1 100 ? 32.606 51.102 43.788 1.00 11.01 100 ASP B N 1
ATOM 3198 C CA . ASP B 1 100 ? 32.343 49.699 44.080 1.00 12.82 100 ASP B CA 1
ATOM 3199 C C . ASP B 1 100 ? 33.608 48.970 44.514 1.00 13.46 100 ASP B C 1
ATOM 3200 O O . ASP B 1 100 ? 33.541 47.873 45.071 1.00 13.89 100 ASP B O 1
ATOM 3205 N N . ASN B 1 101 ? 34.761 49.580 44.260 1.00 16.32 101 ASN B N 1
ATOM 3206 C CA . ASN B 1 101 ? 36.038 48.952 44.580 1.00 20.13 101 ASN B CA 1
ATOM 3207 C C . ASN B 1 101 ? 36.755 49.686 45.705 1.00 14.99 101 ASN B C 1
ATOM 3208 O O . ASN B 1 101 ? 37.893 49.358 46.045 1.00 26.25 101 ASN B O 1
ATOM 3213 N N . GLY B 1 102 ? 36.088 50.679 46.284 1.00 9.64 102 GLY B N 1
ATOM 3214 C CA . GLY B 1 102 ? 36.642 51.407 47.414 1.00 7.99 102 GLY B CA 1
ATOM 3215 C C . GLY B 1 102 ? 37.132 50.466 48.499 1.00 10.21 102 GLY B C 1
ATOM 3216 O O . GLY B 1 102 ? 36.664 49.330 48.599 1.00 13.47 102 GLY B O 1
ATOM 3217 N N . ILE B 1 103 ? 38.076 50.926 49.314 1.00 14.32 103 ILE B N 1
ATOM 3218 C CA . ILE B 1 103 ? 38.606 50.089 50.387 1.00 20.26 103 ILE B CA 1
ATOM 3219 C C . ILE B 1 103 ? 37.497 49.659 51.341 1.00 23.94 103 ILE B C 1
ATOM 3220 O O . ILE B 1 103 ? 37.503 48.539 51.852 1.00 38.06 103 ILE B O 1
ATOM 3225 N N . LEU B 1 104 ? 36.542 50.555 51.573 1.00 24.57 104 LEU B N 1
ATOM 3226 C CA . LEU B 1 104 ? 35.385 50.246 52.405 1.00 25.59 104 LEU B CA 1
ATOM 3227 C C . LEU B 1 104 ? 34.577 49.093 51.816 1.00 21.45 104 LEU B C 1
ATOM 3228 O O . LEU B 1 104 ? 34.332 48.086 52.481 1.00 6.11 104 LEU B O 1
ATOM 3233 N N . GLN B 1 105 ? 34.165 49.255 50.563 1.00 16.62 105 GLN B N 1
ATOM 3234 C CA . GLN B 1 105 ? 33.366 48.254 49.869 1.00 10.79 105 GLN B CA 1
ATOM 3235 C C . GLN B 1 105 ? 34.031 46.883 49.918 1.00 8.13 105 GLN B C 1
ATOM 3236 O O . GLN B 1 105 ? 33.384 45.876 50.206 1.00 15.58 105 GLN B O 1
ATOM 3242 N N . GLN B 1 106 ? 35.329 46.852 49.633 1.00 2.83 106 GLN B N 1
ATOM 3243 C CA . GLN B 1 106 ? 36.091 45.609 49.664 1.00 1.28 106 GLN B CA 1
ATOM 3244 C C . GLN B 1 106 ? 36.063 44.980 51.053 1.00 3.15 106 GLN B C 1
ATOM 3245 O O . GLN B 1 106 ? 36.075 43.756 51.188 1.00 8.94 106 GLN B O 1
ATOM 3251 N N . ALA B 1 107 ? 36.028 45.820 52.084 1.00 3.48 107 ALA B N 1
ATOM 3252 C CA . ALA B 1 107 ? 35.938 45.325 53.455 1.00 1.63 107 ALA B CA 1
ATOM 3253 C C . ALA B 1 107 ? 34.579 44.678 53.705 1.00 4.40 107 ALA B C 1
ATOM 3254 O O . ALA B 1 107 ? 34.493 43.575 54.245 1.00 6.88 107 ALA B O 1
ATOM 3256 N N . ILE B 1 108 ? 33.518 45.373 53.306 1.00 7.60 108 ILE B N 1
ATOM 3257 C CA . ILE B 1 108 ? 32.171 44.824 53.394 1.00 8.22 108 ILE B CA 1
ATOM 3258 C C . ILE B 1 108 ? 32.111 43.426 52.785 1.00 13.48 108 ILE B C 1
ATOM 3259 O O . ILE B 1 108 ? 31.609 42.489 53.404 1.00 25.35 108 ILE B O 1
ATOM 3264 N N . ARG B 1 109 ? 32.629 43.301 51.568 1.00 13.51 109 ARG B N 1
ATOM 3265 C CA . ARG B 1 109 ? 32.548 42.061 50.807 1.00 9.44 109 ARG B CA 1
ATOM 3266 C C . ARG B 1 109 ? 33.299 40.926 51.491 1.00 6.22 109 ARG B C 1
ATOM 3267 O O . ARG B 1 109 ? 32.794 39.806 51.586 1.00 17.56 109 ARG B O 1
ATOM 3275 N N . ALA B 1 110 ? 34.507 41.207 51.968 1.00 5.36 110 ALA B N 1
ATOM 3276 C CA . ALA B 1 110 ? 35.336 40.181 52.590 1.00 5.42 110 ALA B CA 1
ATOM 3277 C C . ALA B 1 110 ? 34.758 39.730 53.928 1.00 5.08 110 ALA B C 1
ATOM 3278 O O . ALA B 1 110 ? 34.709 38.538 54.230 1.00 13.59 110 ALA B O 1
ATOM 3280 N N . ILE B 1 111 ? 34.322 40.696 54.728 1.00 2.52 111 ILE B N 1
ATOM 3281 C CA . ILE B 1 111 ? 33.794 40.423 56.058 1.00 0.51 111 ILE B CA 1
ATOM 3282 C C . ILE B 1 111 ? 32.555 39.537 55.997 1.00 3.54 111 ILE B C 1
ATOM 3283 O O . ILE B 1 111 ? 32.517 38.470 56.610 1.00 14.58 111 ILE B O 1
ATOM 3288 N N . LYS B 1 112 ? 31.542 39.976 55.256 1.00 4.26 112 LYS B N 1
ATOM 3289 C CA . LYS B 1 112 ? 30.295 39.229 55.142 1.00 1.78 112 LYS B CA 1
ATOM 3290 C C . LYS B 1 112 ? 30.550 37.779 54.742 1.00 4.67 112 LYS B C 1
ATOM 3291 O O . LYS B 1 112 ? 29.815 36.876 55.143 1.00 6.97 112 LYS B O 1
ATOM 3297 N N . LYS B 1 113 ? 31.595 37.567 53.950 1.00 6.64 113 LYS B N 1
ATOM 3298 C CA . LYS B 1 113 ? 31.966 36.236 53.489 1.00 3.66 113 LYS B CA 1
ATOM 3299 C C . LYS B 1 113 ? 32.611 35.420 54.604 1.00 5.41 113 LYS B C 1
ATOM 3300 O O . LYS B 1 113 ? 32.248 34.266 54.829 1.00 17.01 113 LYS B O 1
ATOM 3306 N N . ALA B 1 114 ? 33.569 36.025 55.298 1.00 1.88 114 ALA B N 1
ATOM 3307 C CA . ALA B 1 114 ? 34.309 35.328 56.344 1.00 1.98 114 ALA B CA 1
ATOM 3308 C C . ALA B 1 114 ? 33.466 35.141 57.600 1.00 6.33 114 ALA B C 1
ATOM 3309 O O . ALA B 1 114 ? 33.565 34.117 58.278 1.00 21.26 114 ALA B O 1
ATOM 3311 N N . VAL B 1 115 ? 32.639 36.130 57.917 1.00 5.80 115 VAL B N 1
ATOM 3312 C CA . VAL B 1 115 ? 31.800 36.084 59.109 1.00 4.00 115 VAL B CA 1
ATOM 3313 C C . VAL B 1 115 ? 30.385 36.565 58.806 1.00 3.26 115 VAL B C 1
ATOM 3314 O O . VAL B 1 115 ? 29.981 37.648 59.231 1.00 5.20 115 VAL B O 1
ATOM 3318 N N . PRO B 1 116 ? 29.635 35.757 58.068 1.00 6.68 116 PRO B N 1
ATOM 3319 C CA . PRO B 1 116 ? 28.321 36.173 57.570 1.00 9.08 116 PRO B CA 1
ATOM 3320 C C . PRO B 1 116 ? 27.367 36.535 58.706 1.00 13.78 116 PRO B C 1
ATOM 3321 O O . PRO B 1 116 ? 26.497 37.391 58.540 1.00 28.94 116 PRO B O 1
ATOM 3325 N N . GLU B 1 117 ? 27.536 35.883 59.848 1.00 14.62 117 GLU B N 1
ATOM 3326 C CA . GLU B 1 117 ? 26.619 36.017 60.973 1.00 21.15 117 GLU B CA 1
ATOM 3327 C C . GLU B 1 117 ? 26.785 37.352 61.689 1.00 22.80 117 GLU B C 1
ATOM 3328 O O . GLU B 1 117 ? 26.007 37.688 62.584 1.00 13.41 117 GLU B O 1
ATOM 3334 N N . LEU B 1 118 ? 27.800 38.115 61.298 1.00 24.01 118 LEU B N 1
ATOM 3335 C CA . LEU B 1 118 ? 28.061 39.415 61.908 1.00 18.97 118 LEU B CA 1
ATOM 3336 C C . LEU B 1 118 ? 27.309 40.526 61.184 1.00 19.93 118 LEU B C 1
ATOM 3337 O O . LEU B 1 118 ? 27.524 40.762 59.996 1.00 22.61 118 LEU B O 1
ATOM 3342 N N . CYS B 1 119 ? 26.425 41.216 61.901 1.00 21.33 119 CYS B N 1
ATOM 3343 C CA . CYS B 1 119 ? 25.701 42.333 61.306 1.00 19.49 119 CYS B CA 1
ATOM 3344 C C . CYS B 1 119 ? 26.652 43.484 60.986 1.00 13.87 119 CYS B C 1
ATOM 3345 O O . CYS B 1 119 ? 27.281 44.037 61.888 1.00 11.28 119 CYS B O 1
ATOM 3348 N N . ILE B 1 120 ? 26.742 43.829 59.707 1.00 9.25 120 ILE B N 1
ATOM 3349 C CA . ILE B 1 120 ? 27.654 44.877 59.266 1.00 5.55 120 ILE B CA 1
ATOM 3350 C C . ILE B 1 120 ? 26.925 46.199 59.055 1.00 2.56 120 ILE B C 1
ATOM 3351 O O . ILE B 1 120 ? 26.130 46.346 58.127 1.00 12.50 120 ILE B O 1
ATOM 3356 N N . MET B 1 121 ? 27.201 47.162 59.927 1.00 0.66 121 MET B N 1
ATOM 3357 C CA . MET B 1 121 ? 26.700 48.521 59.761 1.00 0.00 121 MET B CA 1
ATOM 3358 C C . MET B 1 121 ? 27.785 49.418 59.176 1.00 0.10 121 MET B C 1
ATOM 3359 O O . MET B 1 121 ? 28.908 49.455 59.682 1.00 0.33 121 MET B O 1
ATOM 3364 N N . THR B 1 122 ? 27.458 50.139 58.107 1.00 0.00 122 THR B N 1
ATOM 3365 C CA . THR B 1 122 ? 28.459 50.978 57.455 1.00 0.83 122 THR B CA 1
ATOM 3366 C C . THR B 1 122 ? 28.208 52.457 57.726 1.00 0.64 122 THR B C 1
ATOM 3367 O O . THR B 1 122 ? 27.070 52.922 57.693 1.00 0.60 122 THR B O 1
ATOM 3371 N N . ASP B 1 123 ? 29.286 53.186 57.995 1.00 2.13 123 ASP B N 1
ATOM 3372 C CA . ASP B 1 123 ? 29.207 54.630 58.177 1.00 4.79 123 ASP B CA 1
ATOM 3373 C C . ASP B 1 123 ? 28.943 55.328 56.847 1.00 2.61 123 ASP B C 1
ATOM 3374 O O . ASP B 1 123 ? 29.536 54.975 55.827 1.00 7.34 123 ASP B O 1
ATOM 3379 N N . VAL B 1 124 ? 28.053 56.313 56.868 1.00 0.43 124 VAL B N 1
ATOM 3380 C CA . VAL B 1 124 ? 27.721 57.078 55.672 1.00 0.00 124 VAL B CA 1
ATOM 3381 C C . VAL B 1 124 ? 27.942 58.571 55.898 1.00 0.00 124 VAL B C 1
ATOM 3382 O O . VAL B 1 124 ? 27.138 59.237 56.550 1.00 0.28 124 VAL B O 1
ATOM 3386 N N . ALA B 1 125 ? 29.039 59.079 55.352 1.00 0.82 125 ALA B N 1
ATOM 3387 C CA . ALA B 1 125 ? 29.401 60.486 55.439 1.00 0.96 125 ALA B CA 1
ATOM 3388 C C . ALA B 1 125 ? 30.626 60.771 54.575 1.00 9.72 125 ALA B C 1
ATOM 3389 O O . ALA B 1 125 ? 31.419 59.869 54.304 1.00 19.07 125 ALA B O 1
ATOM 3391 N N . LEU B 1 126 ? 30.775 62.018 54.143 1.00 9.34 126 LEU B N 1
ATOM 3392 C CA . LEU B 1 126 ? 31.808 62.377 53.180 1.00 6.17 126 LEU B CA 1
ATOM 3393 C C . LEU B 1 126 ? 33.083 62.852 53.866 1.00 11.70 126 LEU B C 1
ATOM 3394 O O . LEU B 1 126 ? 34.017 63.321 53.215 1.00 3.86 126 LEU B O 1
ATOM 3399 N N . ASP B 1 127 ? 33.119 62.730 55.189 1.00 15.61 127 ASP B N 1
ATOM 3400 C CA . ASP B 1 127 ? 34.237 63.251 55.970 1.00 15.47 127 ASP B CA 1
ATOM 3401 C C . ASP B 1 127 ? 35.568 62.665 55.519 1.00 18.50 127 ASP B C 1
ATOM 3402 O O . ASP B 1 127 ? 36.484 63.430 55.186 1.00 30.06 127 ASP B O 1
ATOM 3407 N N . PRO B 1 128 ? 35.735 61.351 55.487 1.00 18.30 128 PRO B N 1
ATOM 3408 C CA . PRO B 1 128 ? 37.052 60.786 55.162 1.00 14.30 128 PRO B CA 1
ATOM 3409 C C . PRO B 1 128 ? 37.370 60.890 53.674 1.00 9.52 128 PRO B C 1
ATOM 3410 O O . PRO B 1 128 ? 38.497 60.615 53.254 1.00 8.96 128 PRO B O 1
ATOM 3414 N N . PHE B 1 129 ? 36.388 61.282 52.868 1.00 4.33 129 PHE B N 1
ATOM 3415 C CA . PHE B 1 129 ? 36.552 61.227 51.419 1.00 3.82 129 PHE B CA 1
ATOM 3416 C C . PHE B 1 129 ? 36.813 62.600 50.814 1.00 10.69 129 PHE B C 1
ATOM 3417 O O . PHE B 1 129 ? 37.058 62.711 49.610 1.00 17.67 129 PHE B O 1
ATOM 3425 N N . THR B 1 130 ? 36.763 63.646 51.632 1.00 13.01 130 THR B N 1
ATOM 3426 C CA . THR B 1 130 ? 36.933 65.007 51.132 1.00 10.73 130 THR B CA 1
ATOM 3427 C C . THR B 1 130 ? 38.082 65.721 51.836 1.00 17.09 130 THR B C 1
ATOM 3428 O O . THR B 1 130 ? 38.439 65.388 52.967 1.00 25.16 130 THR B O 1
ATOM 3432 N N . PRO B 1 131 ? 38.663 66.706 51.159 1.00 20.80 131 PRO B N 1
ATOM 3433 C CA . PRO B 1 131 ? 39.828 67.415 51.695 1.00 18.63 131 PRO B CA 1
ATOM 3434 C C . PRO B 1 131 ? 39.459 68.443 52.757 1.00 19.44 131 PRO B C 1
ATOM 3435 O O . PRO B 1 131 ? 40.318 68.884 53.525 1.00 15.58 131 PRO B O 1
ATOM 3439 N N . PHE B 1 132 ? 38.191 68.836 52.811 1.00 20.84 132 PHE B N 1
ATOM 3440 C CA . PHE B 1 132 ? 37.768 69.912 53.702 1.00 17.33 132 PHE B CA 1
ATOM 3441 C C . PHE B 1 132 ? 37.461 69.397 55.103 1.00 18.17 132 PHE B C 1
ATOM 3442 O O . PHE B 1 132 ? 37.102 70.171 55.992 1.00 23.63 132 PHE B O 1
ATOM 3450 N N . GLY B 1 133 ? 37.604 68.090 55.300 1.00 17.59 133 GLY B N 1
ATOM 3451 C CA . GLY B 1 133 ? 37.354 67.470 56.589 1.00 14.35 133 GLY B CA 1
ATOM 3452 C C . GLY B 1 133 ? 35.920 67.640 57.048 1.00 10.95 133 GLY B C 1
ATOM 3453 O O . GLY B 1 133 ? 35.631 67.620 58.245 1.00 16.10 133 GLY B O 1
ATOM 3454 N N . HIS B 1 134 ? 35.004 67.810 56.098 1.00 11.17 134 HIS B N 1
ATOM 3455 C CA . HIS B 1 134 ? 33.592 67.968 56.428 1.00 8.08 134 HIS B CA 1
ATOM 3456 C C . HIS B 1 134 ? 32.783 66.753 55.989 1.00 7.15 134 HIS B C 1
ATOM 3457 O O . HIS B 1 134 ? 33.261 65.915 55.224 1.00 16.58 134 HIS B O 1
ATOM 3464 N N . ASP B 1 135 ? 31.551 66.658 56.481 1.00 3.28 135 ASP B N 1
ATOM 3465 C CA . ASP B 1 135 ? 30.721 65.488 56.215 1.00 6.58 135 ASP B CA 1
ATOM 3466 C C . ASP B 1 135 ? 29.912 65.654 54.935 1.00 6.06 135 ASP B C 1
ATOM 3467 O O . ASP B 1 135 ? 29.296 64.703 54.449 1.00 7.66 135 ASP B O 1
ATOM 3472 N N . GLY B 1 136 ? 29.917 66.866 54.389 1.00 2.30 136 GLY B N 1
ATOM 3473 C CA . GLY B 1 136 ? 29.185 67.174 53.174 1.00 0.00 136 GLY B CA 1
ATOM 3474 C C . GLY B 1 136 ? 30.052 67.878 52.148 1.00 6.37 136 GLY B C 1
ATOM 3475 O O . GLY B 1 136 ? 31.249 68.070 52.365 1.00 5.39 136 GLY B O 1
ATOM 3476 N N . LEU B 1 137 ? 29.450 68.264 51.027 1.00 10.11 137 LEU B N 1
ATOM 3477 C CA . LEU B 1 137 ? 30.164 68.968 49.970 1.00 8.10 137 LEU B CA 1
ATOM 3478 C C . LEU B 1 137 ? 30.244 70.463 50.264 1.00 13.76 137 LEU B C 1
ATOM 3479 O O . LEU B 1 137 ? 29.238 71.090 50.596 1.00 25.34 137 LEU B O 1
ATOM 3484 N N . VAL B 1 138 ? 31.441 71.026 50.141 1.00 14.23 138 VAL B N 1
ATOM 3485 C CA . VAL B 1 138 ? 31.647 72.446 50.400 1.00 15.38 138 VAL B CA 1
ATOM 3486 C C . VAL B 1 138 ? 31.714 73.236 49.098 1.00 15.45 138 VAL B C 1
ATOM 3487 O O . VAL B 1 138 ? 32.485 72.904 48.197 1.00 28.36 138 VAL B O 1
ATOM 3491 N N . LYS B 1 139 ? 30.902 74.285 48.997 1.00 18.02 139 LYS B N 1
ATOM 3492 C CA . LYS B 1 139 ? 30.884 75.107 47.791 1.00 21.57 139 LYS B CA 1
ATOM 3493 C C . LYS B 1 139 ? 31.728 76.362 47.975 1.00 24.79 139 LYS B C 1
ATOM 3494 O O . LYS B 1 139 ? 32.852 76.445 47.479 1.00 53.13 139 LYS B O 1
ATOM 3500 N N . ASP B 1 140 ? 31.177 77.336 48.693 1.00 15.48 140 ASP B N 1
ATOM 3501 C CA . ASP B 1 140 ? 31.903 78.568 48.981 1.00 14.24 140 ASP B CA 1
ATOM 3502 C C . ASP B 1 140 ? 31.901 78.856 50.479 1.00 18.31 140 ASP B C 1
ATOM 3503 O O . ASP B 1 140 ? 31.387 79.880 50.927 1.00 19.44 140 ASP B O 1
ATOM 3508 N N . GLY B 1 141 ? 32.479 77.938 51.249 1.00 18.91 141 GLY B N 1
ATOM 3509 C CA . GLY B 1 141 ? 32.415 78.001 52.699 1.00 15.41 141 GLY B CA 1
ATOM 3510 C C . GLY B 1 141 ? 31.083 77.490 53.219 1.00 13.26 141 GLY B C 1
ATOM 3511 O O . GLY B 1 141 ? 30.797 77.573 54.412 1.00 20.08 141 GLY B O 1
ATOM 3512 N N . ILE B 1 142 ? 30.270 76.958 52.310 1.00 7.62 142 ILE B N 1
ATOM 3513 C CA . ILE B 1 142 ? 28.964 76.419 52.659 1.00 2.38 142 ILE B CA 1
ATOM 3514 C C . ILE B 1 142 ? 28.911 74.910 52.445 1.00 3.64 142 ILE B C 1
ATOM 3515 O O . ILE B 1 142 ? 29.184 74.417 51.352 1.00 11.68 142 ILE B O 1
ATOM 3520 N N . ILE B 1 143 ? 28.556 74.180 53.499 1.00 3.22 143 ILE B N 1
ATOM 3521 C CA . ILE B 1 143 ? 28.379 72.736 53.397 1.00 0.12 143 ILE B CA 1
ATOM 3522 C C . ILE B 1 143 ? 27.003 72.404 52.828 1.00 4.34 143 ILE B C 1
ATOM 3523 O O . ILE B 1 143 ? 26.000 72.455 53.539 1.00 20.52 143 ILE B O 1
ATOM 3528 N N . LEU B 1 144 ? 26.972 72.070 51.544 1.00 7.42 144 LEU B N 1
ATOM 3529 C CA . LEU B 1 144 ? 25.734 71.866 50.803 1.00 0.12 144 LEU B CA 1
ATOM 3530 C C . LEU B 1 144 ? 24.944 70.681 51.341 1.00 0.00 144 LEU B C 1
ATOM 3531 O O . LEU B 1 144 ? 25.508 69.623 51.624 1.00 8.91 144 LEU B O 1
ATOM 3536 N N . ASN B 1 145 ? 23.633 70.858 51.479 1.00 0.00 145 ASN B N 1
ATOM 3537 C CA . ASN B 1 145 ? 22.782 69.819 52.047 1.00 2.06 145 ASN B CA 1
ATOM 3538 C C . ASN B 1 145 ? 22.272 68.861 50.975 1.00 8.79 145 ASN B C 1
ATOM 3539 O O . ASN B 1 145 ? 22.638 67.686 50.956 1.00 17.68 145 ASN B O 1
ATOM 3544 N N . ASP B 1 146 ? 21.421 69.362 50.084 1.00 11.00 146 ASP B N 1
ATOM 3545 C CA . ASP B 1 146 ? 20.756 68.510 49.105 1.00 4.43 146 ASP B CA 1
ATOM 3546 C C . ASP B 1 146 ? 21.754 67.877 48.143 1.00 0.00 146 ASP B C 1
ATOM 3547 O O . ASP B 1 146 ? 21.606 66.713 47.767 1.00 1.85 146 ASP B O 1
ATOM 3552 N N . GLU B 1 147 ? 22.766 68.642 47.749 1.00 0.00 147 GLU B N 1
ATOM 3553 C CA . GLU B 1 147 ? 23.836 68.112 46.913 1.00 0.61 147 GLU B CA 1
ATOM 3554 C C . GLU B 1 147 ? 24.564 66.968 47.616 1.00 0.93 147 GLU B C 1
ATOM 3555 O O . GLU B 1 147 ? 24.776 65.904 47.035 1.00 6.05 147 GLU B O 1
ATOM 3561 N N . THR B 1 148 ? 24.939 67.208 48.865 1.00 1.49 148 THR B N 1
ATOM 3562 C CA . THR B 1 148 ? 25.639 66.231 49.687 1.00 2.89 148 THR B CA 1
ATOM 3563 C C . THR B 1 148 ? 24.826 64.951 49.844 1.00 6.96 148 THR B C 1
ATOM 3564 O O . THR B 1 148 ? 25.374 63.848 49.831 1.00 15.92 148 THR B O 1
ATOM 3568 N N . VAL B 1 149 ? 23.514 65.101 49.994 1.00 5.19 149 VAL B N 1
ATOM 3569 C CA . VAL B 1 149 ? 22.635 63.954 50.186 1.00 1.89 149 VAL B CA 1
ATOM 3570 C C . VAL B 1 149 ? 22.612 63.057 48.952 1.00 2.02 149 VAL B C 1
ATOM 3571 O O . VAL B 1 149 ? 22.539 61.834 49.076 1.00 4.02 149 VAL B O 1
ATOM 3575 N N . GLU B 1 150 ? 22.672 63.673 47.777 1.00 0.90 150 GLU B N 1
ATOM 3576 C CA . GLU B 1 150 ? 22.684 62.949 46.512 1.00 0.00 150 GLU B CA 1
ATOM 3577 C C . GLU B 1 150 ? 23.900 62.036 46.401 1.00 0.00 150 GLU B C 1
ATOM 3578 O O . GLU B 1 150 ? 23.845 60.987 45.760 1.00 0.15 150 GLU B O 1
ATOM 3584 N N . VAL B 1 151 ? 24.997 62.444 47.031 1.00 6.08 151 VAL B N 1
ATOM 3585 C CA . VAL B 1 151 ? 26.211 61.638 47.063 1.00 6.99 151 VAL B CA 1
ATOM 3586 C C . VAL B 1 151 ? 26.143 60.583 48.164 1.00 13.39 151 VAL B C 1
ATOM 3587 O O . VAL B 1 151 ? 26.793 59.541 48.082 1.00 23.64 151 VAL B O 1
ATOM 3591 N N . LEU B 1 152 ? 25.349 60.859 49.194 1.00 8.95 152 LEU B N 1
ATOM 3592 C CA . LEU B 1 152 ? 25.152 59.907 50.282 1.00 1.32 152 LEU B CA 1
ATOM 3593 C C . LEU B 1 152 ? 24.324 58.715 49.816 1.00 2.55 152 LEU B C 1
ATOM 3594 O O . LEU B 1 152 ? 24.640 57.566 50.129 1.00 10.33 152 LEU B O 1
ATOM 3599 N N . GLN B 1 153 ? 23.263 58.989 49.064 1.00 0.00 153 GLN B N 1
ATOM 3600 C CA . GLN B 1 153 ? 22.439 57.933 48.490 1.00 0.00 153 GLN B CA 1
ATOM 3601 C C . GLN B 1 153 ? 23.293 56.912 47.743 1.00 3.90 153 GLN B C 1
ATOM 3602 O O . GLN B 1 153 ? 23.277 55.724 48.063 1.00 16.81 153 GLN B O 1
ATOM 3608 N N . LYS B 1 154 ? 24.034 57.391 46.748 1.00 6.64 154 LYS B N 1
ATOM 3609 C CA . LYS B 1 154 ? 24.954 56.549 45.994 1.00 5.49 154 LYS B CA 1
ATOM 3610 C C . LYS B 1 154 ? 25.830 55.725 46.934 1.00 8.00 154 LYS B C 1
ATOM 3611 O O . LYS B 1 154 ? 25.998 54.521 46.749 1.00 22.20 154 LYS B O 1
ATOM 3617 N N . MET B 1 155 ? 26.379 56.396 47.939 1.00 6.91 155 MET B N 1
ATOM 3618 C CA . MET B 1 155 ? 27.191 55.742 48.957 1.00 4.38 155 MET B CA 1
ATOM 3619 C C . MET B 1 155 ? 26.446 54.574 49.592 1.00 2.66 155 MET B C 1
ATOM 3620 O O . MET B 1 155 ? 26.963 53.460 49.672 1.00 4.64 155 MET B O 1
ATOM 3625 N N . ALA B 1 156 ? 25.224 54.839 50.042 1.00 3.01 156 ALA B N 1
ATOM 3626 C CA . ALA B 1 156 ? 24.435 53.839 50.752 1.00 2.47 156 ALA B CA 1
ATOM 3627 C C . ALA B 1 156 ? 24.146 52.634 49.865 1.00 5.04 156 ALA B C 1
ATOM 3628 O O . ALA B 1 156 ? 24.387 51.493 50.258 1.00 1.03 156 ALA B O 1
ATOM 3630 N N . VAL B 1 157 ? 23.627 52.890 48.669 1.00 10.76 157 VAL B N 1
ATOM 3631 C CA . VAL B 1 157 ? 23.361 51.831 47.702 1.00 10.37 157 VAL B CA 1
ATOM 3632 C C . VAL B 1 157 ? 24.606 50.984 47.460 1.00 7.05 157 VAL B C 1
ATOM 3633 O O . VAL B 1 157 ? 24.572 49.758 47.554 1.00 2.44 157 VAL B O 1
ATOM 3637 N N . SER B 1 158 ? 25.707 51.658 47.146 1.00 1.37 158 SER B N 1
ATOM 3638 C CA . SER B 1 158 ? 26.991 50.999 46.946 1.00 0.56 158 SER B CA 1
ATOM 3639 C C . SER B 1 158 ? 27.298 50.040 48.091 1.00 3.95 158 SER B C 1
ATOM 3640 O O . SER B 1 158 ? 27.665 48.886 47.864 1.00 18.22 158 SER B O 1
ATOM 3643 N N . HIS B 1 159 ? 27.144 50.522 49.320 1.00 0.00 159 HIS B N 1
ATOM 3644 C CA . HIS B 1 159 ? 27.408 49.707 50.500 1.00 0.00 159 HIS B CA 1
ATOM 3645 C C . HIS B 1 159 ? 26.465 48.510 50.558 1.00 2.31 159 HIS B C 1
ATOM 3646 O O . HIS B 1 159 ? 26.871 47.393 50.873 1.00 11.22 159 HIS B O 1
ATOM 3653 N N . ALA B 1 160 ? 25.197 48.764 50.249 1.00 1.16 160 ALA B N 1
ATOM 3654 C CA . ALA B 1 160 ? 24.196 47.707 50.199 1.00 1.58 160 ALA B CA 1
ATOM 3655 C C . ALA B 1 160 ? 24.535 46.697 49.107 1.00 4.15 160 ALA B C 1
ATOM 3656 O O . ALA B 1 160 ? 24.336 45.495 49.277 1.00 12.35 160 ALA B O 1
ATOM 3658 N N . GLU B 1 161 ? 25.049 47.205 47.992 1.00 7.84 161 GLU B N 1
ATOM 3659 C CA . GLU B 1 161 ? 25.403 46.370 46.853 1.00 6.03 161 GLU B CA 1
ATOM 3660 C C . GLU B 1 161 ? 26.541 45.415 47.193 1.00 7.23 161 GLU B C 1
ATOM 3661 O O . GLU B 1 161 ? 26.708 44.382 46.544 1.00 26.30 161 GLU B O 1
ATOM 3667 N N . ALA B 1 162 ? 27.324 45.762 48.210 1.00 6.59 162 ALA B N 1
ATOM 3668 C CA . ALA B 1 162 ? 28.479 44.956 48.590 1.00 3.38 162 ALA B CA 1
ATOM 3669 C C . ALA B 1 162 ? 28.118 43.933 49.659 1.00 5.41 162 ALA B C 1
ATOM 3670 O O . ALA B 1 162 ? 28.858 42.976 49.890 1.00 12.62 162 ALA B O 1
ATOM 3672 N N . GLY B 1 163 ? 26.977 44.131 50.314 1.00 8.26 163 GLY B N 1
ATOM 3673 C CA . GLY B 1 163 ? 26.477 43.167 51.277 1.00 11.12 163 GLY B CA 1
ATOM 3674 C C . GLY B 1 163 ? 26.246 43.756 52.652 1.00 12.70 163 GLY B C 1
ATOM 3675 O O . GLY B 1 163 ? 26.006 43.026 53.615 1.00 18.38 163 GLY B O 1
ATOM 3676 N N . ALA B 1 164 ? 26.313 45.080 52.766 1.00 9.48 164 ALA B N 1
ATOM 3677 C CA . ALA B 1 164 ? 26.019 45.735 54.037 1.00 0.32 164 ALA B CA 1
ATOM 3678 C C . ALA B 1 164 ? 24.651 45.313 54.563 1.00 0.00 164 ALA B C 1
ATOM 3679 O O . ALA B 1 164 ? 23.719 45.097 53.790 1.00 0.00 164 ALA B O 1
ATOM 3681 N N . ASP B 1 165 ? 24.536 45.195 55.880 1.00 0.48 165 ASP B N 1
ATOM 3682 C CA . ASP B 1 165 ? 23.278 44.843 56.525 1.00 4.73 165 ASP B CA 1
ATOM 3683 C C . ASP B 1 165 ? 22.523 46.096 56.963 1.00 6.84 165 ASP B C 1
ATOM 3684 O O . ASP B 1 165 ? 21.309 46.068 57.152 1.00 15.10 165 ASP B O 1
ATOM 3689 N N . PHE B 1 166 ? 23.275 47.177 57.118 1.00 6.80 166 PHE B N 1
ATOM 3690 C CA . PHE B 1 166 ? 22.791 48.420 57.698 1.00 6.08 166 PHE B CA 1
ATOM 3691 C C . PHE B 1 166 ? 23.695 49.588 57.312 1.00 10.23 166 PHE B C 1
ATOM 3692 O O . PHE B 1 166 ? 24.906 49.418 57.163 1.00 17.11 166 PHE B O 1
ATOM 3700 N N . VAL B 1 167 ? 23.105 50.767 57.156 1.00 9.59 167 VAL B N 1
ATOM 3701 C CA . VAL B 1 167 ? 23.879 51.991 56.966 1.00 6.40 167 VAL B CA 1
ATOM 3702 C C . VAL B 1 167 ? 23.569 52.996 58.067 1.00 6.22 167 VAL B C 1
ATOM 3703 O O . VAL B 1 167 ? 22.439 53.081 58.551 1.00 12.68 167 VAL B O 1
ATOM 3707 N N . SER B 1 168 ? 24.571 53.767 58.482 1.00 4.82 168 SER B N 1
ATOM 3708 C CA . SER B 1 168 ? 24.368 54.682 59.603 1.00 2.47 168 SER B CA 1
ATOM 3709 C C . SER B 1 168 ? 24.775 56.105 59.246 1.00 3.77 168 SER B C 1
ATOM 3710 O O . SER B 1 168 ? 25.837 56.581 59.651 1.00 1.03 168 SER B O 1
ATOM 3713 N N . PRO B 1 169 ? 23.928 56.791 58.486 1.00 5.26 169 PRO B N 1
ATOM 3714 C CA . PRO B 1 169 ? 24.205 58.183 58.120 1.00 3.46 169 PRO B CA 1
ATOM 3715 C C . PRO B 1 169 ? 24.528 59.028 59.349 1.00 1.04 169 PRO B C 1
ATOM 3716 O O . PRO B 1 169 ? 23.681 59.215 60.222 1.00 0.00 169 PRO B O 1
ATOM 3720 N N . SER B 1 170 ? 25.756 59.529 59.406 1.00 2.12 170 SER B N 1
ATOM 3721 C CA . SER B 1 170 ? 26.218 60.331 60.531 1.00 0.77 170 SER B CA 1
ATOM 3722 C C . SER B 1 170 ? 26.504 61.770 60.113 1.00 0.00 170 SER B C 1
ATOM 3723 O O . SER B 1 170 ? 27.197 62.507 60.815 1.00 1.49 170 SER B O 1
ATOM 3726 N N . ASP B 1 171 ? 25.967 62.160 58.966 1.00 1.68 171 ASP B N 1
ATOM 3727 C CA . ASP B 1 171 ? 26.283 63.427 58.326 1.00 1.21 171 ASP B CA 1
ATOM 3728 C C . ASP B 1 171 ? 25.583 64.605 58.993 1.00 0.00 171 ASP B C 1
ATOM 3729 O O . ASP B 1 171 ? 26.144 65.697 59.089 1.00 0.00 171 ASP B O 1
ATOM 3734 N N . MET B 1 172 ? 24.357 64.377 59.444 1.00 0.23 172 MET B N 1
ATOM 3735 C CA . MET B 1 172 ? 23.509 65.426 59.996 1.00 5.89 172 MET B CA 1
ATOM 3736 C C . MET B 1 172 ? 23.016 66.368 58.899 1.00 7.58 172 MET B C 1
ATOM 3737 O O . MET B 1 172 ? 22.812 67.559 59.133 1.00 0.52 172 MET B O 1
ATOM 3742 N N . MET B 1 173 ? 22.824 65.822 57.702 1.00 5.44 173 MET B N 1
ATOM 3743 C CA . MET B 1 173 ? 22.190 66.565 56.619 1.00 4.10 173 MET B CA 1
ATOM 3744 C C . MET B 1 173 ? 20.672 66.497 56.745 1.00 9.33 173 MET B C 1
ATOM 3745 O O . MET B 1 173 ? 20.132 65.527 57.280 1.00 13.55 173 MET B O 1
ATOM 3750 N N . ASP B 1 174 ? 19.985 67.523 56.254 1.00 10.35 174 ASP B N 1
ATOM 3751 C CA . ASP B 1 174 ? 18.526 67.534 56.308 1.00 8.22 174 ASP B CA 1
ATOM 3752 C C . ASP B 1 174 ? 17.933 66.565 55.290 1.00 6.82 174 ASP B C 1
ATOM 3753 O O . ASP B 1 174 ? 18.345 66.548 54.130 1.00 22.49 174 ASP B O 1
ATOM 3758 N N . GLY B 1 175 ? 16.973 65.765 55.735 1.00 1.60 175 GLY B N 1
ATOM 3759 C CA . GLY B 1 175 ? 16.229 64.854 54.895 1.00 0.08 175 GLY B CA 1
ATOM 3760 C C . GLY B 1 175 ? 17.078 63.786 54.243 1.00 1.01 175 GLY B C 1
ATOM 3761 O O . GLY B 1 175 ? 16.763 63.313 53.147 1.00 2.42 175 GLY B O 1
ATOM 3762 N N . ARG B 1 176 ? 18.166 63.380 54.897 1.00 0.43 176 ARG B N 1
ATOM 3763 C CA . ARG B 1 176 ? 19.053 62.392 54.285 1.00 0.23 176 ARG B CA 1
ATOM 3764 C C . ARG B 1 176 ? 18.528 60.977 54.497 1.00 0.79 176 ARG B C 1
ATOM 3765 O O . ARG B 1 176 ? 18.640 60.129 53.610 1.00 14.34 176 ARG B O 1
ATOM 3773 N N . ILE B 1 177 ? 17.951 60.712 55.666 1.00 0.71 177 ILE B N 1
ATOM 3774 C CA . ILE B 1 177 ? 17.374 59.394 55.923 1.00 3.47 177 ILE B CA 1
ATOM 3775 C C . ILE B 1 177 ? 16.314 59.054 54.880 1.00 6.22 177 ILE B C 1
ATOM 3776 O O . ILE B 1 177 ? 16.282 57.947 54.345 1.00 18.24 177 ILE B O 1
ATOM 3781 N N . GLY B 1 178 ? 15.444 60.016 54.594 1.00 6.40 178 GLY B N 1
ATOM 3782 C CA . GLY B 1 178 ? 14.400 59.843 53.600 1.00 3.78 178 GLY B CA 1
ATOM 3783 C C . GLY B 1 178 ? 14.963 59.526 52.228 1.00 3.51 178 GLY B C 1
ATOM 3784 O O . GLY B 1 178 ? 14.647 58.488 51.647 1.00 24.28 178 GLY B O 1
ATOM 3785 N N . ALA B 1 179 ? 15.800 60.418 51.708 1.00 2.88 179 ALA B N 1
ATOM 3786 C CA . ALA B 1 179 ? 16.428 60.217 50.407 1.00 0.47 179 ALA B CA 1
ATOM 3787 C C . ALA B 1 179 ? 17.079 58.842 50.312 1.00 3.70 179 ALA B C 1
ATOM 3788 O O . ALA B 1 179 ? 16.826 58.092 49.369 1.00 11.61 179 ALA B O 1
ATOM 3790 N N . ILE B 1 180 ? 17.918 58.519 51.292 1.00 8.35 180 ILE B N 1
ATOM 3791 C CA . ILE B 1 180 ? 18.644 57.254 51.297 1.00 8.57 180 ILE B CA 1
ATOM 3792 C C . ILE B 1 180 ? 17.691 56.064 51.311 1.00 11.42 180 ILE B C 1
ATOM 3793 O O . ILE B 1 180 ? 17.849 55.118 50.539 1.00 13.82 180 ILE B O 1
ATOM 3798 N N . ARG B 1 181 ? 16.698 56.110 52.196 1.00 10.89 181 ARG B N 1
ATOM 3799 C CA . ARG B 1 181 ? 15.723 55.025 52.283 1.00 8.49 181 ARG B CA 1
ATOM 3800 C C . ARG B 1 181 ? 15.050 54.795 50.934 1.00 5.59 181 ARG B C 1
ATOM 3801 O O . ARG B 1 181 ? 14.734 53.659 50.580 1.00 13.35 181 ARG B O 1
ATOM 3809 N N . GLU B 1 182 ? 14.837 55.876 50.191 1.00 5.50 182 GLU B N 1
ATOM 3810 C CA . GLU B 1 182 ? 14.235 55.796 48.865 1.00 5.11 182 GLU B CA 1
ATOM 3811 C C . GLU B 1 182 ? 15.197 55.176 47.858 1.00 1.43 182 GLU B C 1
ATOM 3812 O O . GLU B 1 182 ? 14.849 54.249 47.129 1.00 0.00 182 GLU B O 1
ATOM 3818 N N . ALA B 1 183 ? 16.420 55.697 47.823 1.00 1.42 183 ALA B N 1
ATOM 3819 C CA . ALA B 1 183 ? 17.449 55.128 46.959 1.00 0.90 183 ALA B CA 1
ATOM 3820 C C . ALA B 1 183 ? 17.605 53.634 47.215 1.00 0.49 183 ALA B C 1
ATOM 3821 O O . ALA B 1 183 ? 17.629 52.825 46.288 1.00 7.68 183 ALA B O 1
ATOM 3823 N N . LEU B 1 184 ? 17.711 53.262 48.488 1.00 4.23 184 LEU B N 1
ATOM 3824 C CA . LEU B 1 184 ? 17.925 51.861 48.839 1.00 4.03 184 LEU B CA 1
ATOM 3825 C C . LEU B 1 184 ? 16.778 50.990 48.342 1.00 2.18 184 LEU B C 1
ATOM 3826 O O . LEU B 1 184 ? 16.990 49.888 47.835 1.00 15.93 184 LEU B O 1
ATOM 3831 N N . ASP B 1 185 ? 15.551 51.485 48.485 1.00 0.12 185 ASP B N 1
ATOM 3832 C CA . ASP B 1 185 ? 14.389 50.721 48.039 1.00 0.00 185 ASP B CA 1
ATOM 3833 C C . ASP B 1 185 ? 14.348 50.635 46.516 1.00 4.52 185 ASP B C 1
ATOM 3834 O O . ASP B 1 185 ? 13.990 49.600 45.955 1.00 24.54 185 ASP B O 1
ATOM 3839 N N . GLU B 1 186 ? 14.720 51.727 45.859 1.00 7.21 186 GLU B N 1
ATOM 3840 C CA . GLU B 1 186 ? 14.723 51.822 44.407 1.00 9.30 186 GLU B CA 1
ATOM 3841 C C . GLU B 1 186 ? 15.677 50.819 43.770 1.00 3.96 186 GLU B C 1
ATOM 3842 O O . GLU B 1 186 ? 15.515 50.450 42.606 1.00 2.45 186 GLU B O 1
ATOM 3848 N N . THR B 1 187 ? 16.677 50.381 44.529 1.00 0.00 187 THR B N 1
ATOM 3849 C CA . THR B 1 187 ? 17.678 49.458 44.005 1.00 0.00 187 THR B CA 1
ATOM 3850 C C . THR B 1 187 ? 17.516 48.072 44.617 1.00 0.00 187 THR B C 1
ATOM 3851 O O . THR B 1 187 ? 18.469 47.296 44.692 1.00 1.98 187 THR B O 1
ATOM 3855 N N . ASP B 1 188 ? 16.299 47.773 45.058 1.00 0.53 188 ASP B N 1
ATOM 3856 C CA . ASP B 1 188 ? 16.000 46.489 45.680 1.00 3.23 188 ASP B CA 1
ATOM 3857 C C . ASP B 1 188 ? 16.826 46.270 46.942 1.00 10.11 188 ASP B C 1
ATOM 3858 O O . ASP B 1 188 ? 17.575 45.298 47.044 1.00 30.70 188 ASP B O 1
ATOM 3863 N N . HIS B 1 189 ? 16.687 47.176 47.906 1.00 5.03 189 HIS B N 1
ATOM 3864 C CA . HIS B 1 189 ? 17.345 47.029 49.199 1.00 3.50 189 HIS B CA 1
ATOM 3865 C C . HIS B 1 189 ? 16.430 47.467 50.338 1.00 8.85 189 HIS B C 1
ATOM 3866 O O . HIS B 1 189 ? 16.867 48.094 51.303 1.00 18.55 189 HIS B O 1
ATOM 3873 N N . SER B 1 190 ? 15.148 47.131 50.229 1.00 9.52 190 SER B N 1
ATOM 3874 C CA . SER B 1 190 ? 14.187 47.454 51.277 1.00 6.70 190 SER B CA 1
ATOM 3875 C C . SER B 1 190 ? 14.432 46.606 52.520 1.00 6.86 190 SER B C 1
ATOM 3876 O O . SER B 1 190 ? 13.862 46.860 53.581 1.00 8.15 190 SER B O 1
ATOM 3879 N N . ASP B 1 191 ? 15.283 45.594 52.381 1.00 6.84 191 ASP B N 1
ATOM 3880 C CA . ASP B 1 191 ? 15.649 44.751 53.514 1.00 7.44 191 ASP B CA 1
ATOM 3881 C C . ASP B 1 191 ? 16.830 45.346 54.276 1.00 5.61 191 ASP B C 1
ATOM 3882 O O . ASP B 1 191 ? 17.121 44.938 55.400 1.00 7.26 191 ASP B O 1
ATOM 3887 N N . VAL B 1 192 ? 17.499 46.309 53.653 1.00 3.93 192 VAL B N 1
ATOM 3888 C CA . VAL B 1 192 ? 18.624 46.992 54.280 1.00 1.83 192 VAL B CA 1
ATOM 3889 C C . VAL B 1 192 ? 18.141 48.122 55.183 1.00 3.06 192 VAL B C 1
ATOM 3890 O O . VAL B 1 192 ? 17.616 49.131 54.711 1.00 8.85 192 VAL B O 1
ATOM 3894 N N . GLY B 1 193 ? 18.318 47.948 56.488 1.00 8.28 193 GLY B N 1
ATOM 3895 C CA . GLY B 1 193 ? 17.874 48.923 57.464 1.00 1.54 193 GLY B CA 1
ATOM 3896 C C . GLY B 1 193 ? 18.673 50.213 57.403 1.00 1.02 193 GLY B C 1
ATOM 3897 O O . GLY B 1 193 ? 19.571 50.357 56.574 1.00 2.52 193 GLY B O 1
ATOM 3898 N N . ILE B 1 194 ? 18.339 51.147 58.285 1.00 0.25 194 ILE B N 1
ATOM 3899 C CA . ILE B 1 194 ? 19.033 52.421 58.394 1.00 0.00 194 ILE B CA 1
ATOM 3900 C C . ILE B 1 194 ? 19.167 52.840 59.855 1.00 0.61 194 ILE B C 1
ATOM 3901 O O . ILE B 1 194 ? 18.166 52.981 60.558 1.00 9.57 194 ILE B O 1
ATOM 3906 N N . LEU B 1 195 ? 20.401 53.034 60.306 1.00 0.00 195 LEU B N 1
ATOM 3907 C CA . LEU B 1 195 ? 20.653 53.533 61.654 1.00 0.00 195 LEU B CA 1
ATOM 3908 C C . LEU B 1 195 ? 21.064 55.000 61.611 1.00 3.66 195 LEU B C 1
ATOM 3909 O O . LEU B 1 195 ? 22.175 55.336 61.199 1.00 16.24 195 LEU B O 1
ATOM 3914 N N . SER B 1 196 ? 20.160 55.880 62.032 1.00 6.87 196 SER B N 1
ATOM 3915 C CA . SER B 1 196 ? 20.352 57.308 61.819 1.00 8.32 196 SER B CA 1
ATOM 3916 C C . SER B 1 196 ? 20.962 57.995 63.034 1.00 8.85 196 SER B C 1
ATOM 3917 O O . SER B 1 196 ? 20.448 57.894 64.147 1.00 6.18 196 SER B O 1
ATOM 3920 N N . TYR B 1 197 ? 22.065 58.703 62.807 1.00 11.68 197 TYR B N 1
ATOM 3921 C CA . TYR B 1 197 ? 22.556 59.659 63.794 1.00 9.34 197 TYR B CA 1
ATOM 3922 C C . TYR B 1 197 ? 21.575 60.823 63.912 1.00 9.38 197 TYR B C 1
ATOM 3923 O O . TYR B 1 197 ? 21.854 61.933 63.462 1.00 17.31 197 TYR B O 1
ATOM 3932 N N . ALA B 1 198 ? 20.424 60.547 64.514 1.00 7.78 198 ALA B N 1
ATOM 3933 C CA . ALA B 1 198 ? 19.332 61.509 64.578 1.00 3.77 198 ALA B CA 1
ATOM 3934 C C . ALA B 1 198 ? 19.772 62.803 65.253 1.00 0.05 198 ALA B C 1
ATOM 3935 O O . ALA B 1 198 ? 19.525 63.897 64.749 1.00 2.83 198 ALA B O 1
ATOM 3937 N N . ALA B 1 199 ? 20.427 62.660 66.399 1.00 2.17 199 ALA B N 1
ATOM 3938 C CA . ALA B 1 199 ? 20.847 63.807 67.194 1.00 4.29 199 ALA B CA 1
ATOM 3939 C C . ALA B 1 199 ? 22.352 63.787 67.433 1.00 10.37 199 ALA B C 1
ATOM 3940 O O . ALA B 1 199 ? 22.817 63.388 68.501 1.00 26.54 199 ALA B O 1
ATOM 3942 N N . LYS B 1 200 ? 23.112 64.219 66.432 1.00 7.05 200 LYS B N 1
ATOM 3943 C CA . LYS B 1 200 ? 24.560 64.336 66.571 1.00 2.35 200 LYS B CA 1
ATOM 3944 C C . LYS B 1 200 ? 24.962 65.787 66.814 1.00 6.33 200 LYS B C 1
ATOM 3945 O O . LYS B 1 200 ? 24.773 66.648 65.954 1.00 3.07 200 LYS B O 1
ATOM 3951 N N . TYR B 1 201 ? 25.513 66.050 67.994 1.00 9.89 201 TYR B N 1
ATOM 3952 C CA . TYR B 1 201 ? 25.872 67.407 68.383 1.00 6.80 201 TYR B CA 1
ATOM 3953 C C . TYR B 1 201 ? 27.273 67.777 67.904 1.00 9.00 201 TYR B C 1
ATOM 3954 O O . TYR B 1 201 ? 28.094 66.908 67.614 1.00 21.30 201 TYR B O 1
ATOM 3963 N N . ALA B 1 202 ? 27.530 69.078 67.831 1.00 4.20 202 ALA B N 1
ATOM 3964 C CA . ALA B 1 202 ? 28.880 69.589 67.631 1.00 4.74 202 ALA B CA 1
ATOM 3965 C C . ALA B 1 202 ? 29.630 69.637 68.959 1.00 2.54 202 ALA B C 1
ATOM 3966 O O . ALA B 1 202 ? 29.542 70.621 69.693 1.00 6.95 202 ALA B O 1
ATOM 3968 N N . SER B 1 203 ? 30.361 68.570 69.264 1.00 0.19 203 SER B N 1
ATOM 3969 C CA . SER B 1 203 ? 31.000 68.434 70.566 1.00 1.34 203 SER B CA 1
ATOM 3970 C C . SER B 1 203 ? 32.519 68.506 70.463 1.00 5.55 203 SER B C 1
ATOM 3971 O O . SER B 1 203 ? 33.099 68.217 69.418 1.00 10.23 203 SER B O 1
ATOM 3974 N N . SER B 1 204 ? 33.155 68.894 71.565 1.00 5.23 204 SER B N 1
ATOM 3975 C CA . SER B 1 204 ? 34.609 68.849 71.662 1.00 9.34 204 SER B CA 1
ATOM 3976 C C . SER B 1 204 ? 35.069 67.502 72.212 1.00 14.76 204 SER B C 1
ATOM 3977 O O . SER B 1 204 ? 36.201 67.363 72.674 1.00 38.14 204 SER B O 1
ATOM 3980 N N . PHE B 1 205 ? 34.176 66.520 72.155 1.00 11.34 205 PHE B N 1
ATOM 3981 C CA . PHE B 1 205 ? 34.462 65.166 72.606 1.00 10.96 205 PHE B CA 1
ATOM 3982 C C . PHE B 1 205 ? 34.944 64.288 71.455 1.00 15.20 205 PHE B C 1
ATOM 3983 O O . PHE B 1 205 ? 34.946 63.061 71.558 1.00 26.76 205 PHE B O 1
ATOM 3991 N N . TYR B 1 206 ? 35.347 64.911 70.352 1.00 15.70 206 TYR B N 1
ATOM 3992 C CA . TYR B 1 206 ? 35.630 64.171 69.127 1.00 14.19 206 TYR B CA 1
ATOM 3993 C C . TYR B 1 206 ? 37.105 64.229 68.747 1.00 16.08 206 TYR B C 1
ATOM 3994 O O . TYR B 1 206 ? 37.490 63.742 67.683 1.00 17.11 206 TYR B O 1
ATOM 4003 N N . GLY B 1 207 ? 37.924 64.822 69.607 1.00 18.33 207 GLY B N 1
ATOM 4004 C CA . GLY B 1 207 ? 39.316 65.093 69.314 1.00 20.93 207 GLY B CA 1
ATOM 4005 C C . GLY B 1 207 ? 40.071 63.905 68.753 1.00 22.92 207 GLY B C 1
ATOM 4006 O O . GLY B 1 207 ? 40.522 63.934 67.606 1.00 24.56 207 GLY B O 1
ATOM 4007 N N . PRO B 1 208 ? 40.220 62.854 69.552 1.00 27.76 208 PRO B N 1
ATOM 4008 C CA . PRO B 1 208 ? 41.085 61.727 69.196 1.00 31.46 208 PRO B CA 1
ATOM 4009 C C . PRO B 1 208 ? 40.648 61.027 67.913 1.00 31.95 208 PRO B C 1
ATOM 4010 O O . PRO B 1 208 ? 41.457 60.370 67.255 1.00 20.97 208 PRO B O 1
ATOM 4014 N N . PHE B 1 209 ? 39.375 61.157 67.558 1.00 36.11 209 PHE B N 1
ATOM 4015 C CA . PHE B 1 209 ? 38.813 60.388 66.453 1.00 37.37 209 PHE B CA 1
ATOM 4016 C C . PHE B 1 209 ? 39.349 60.849 65.103 1.00 38.68 209 PHE B C 1
ATOM 4017 O O . PHE B 1 209 ? 39.614 60.030 64.221 1.00 41.88 209 PHE B O 1
ATOM 4025 N N . ARG B 1 210 ? 39.509 62.158 64.934 1.00 41.52 210 ARG B N 1
ATOM 4026 C CA . ARG B 1 210 ? 39.921 62.709 63.647 1.00 48.89 210 ARG B CA 1
ATOM 4027 C C . ARG B 1 210 ? 41.210 62.066 63.149 1.00 54.07 210 ARG B C 1
ATOM 4028 O O . ARG B 1 210 ? 41.304 61.662 61.988 1.00 57.22 210 ARG B O 1
ATOM 4036 N N . ASP B 1 211 ? 42.208 61.968 64.024 1.00 56.95 211 ASP B N 1
ATOM 4037 C CA . ASP B 1 211 ? 43.486 61.376 63.645 1.00 58.79 211 ASP B CA 1
ATOM 4038 C C . ASP B 1 211 ? 43.328 59.900 63.293 1.00 53.92 211 ASP B C 1
ATOM 4039 O O . ASP B 1 211 ? 44.062 59.369 62.459 1.00 62.85 211 ASP B O 1
ATOM 4044 N N . ALA B 1 212 ? 42.365 59.244 63.934 1.00 46.49 212 ALA B N 1
ATOM 4045 C CA . ALA B 1 212 ? 42.083 57.840 63.660 1.00 42.49 212 ALA B CA 1
ATOM 4046 C C . ALA B 1 212 ? 41.922 57.588 62.165 1.00 43.79 212 ALA B C 1
ATOM 4047 O O . ALA B 1 212 ? 42.286 56.525 61.659 1.00 40.80 212 ALA B O 1
ATOM 4049 N N . LEU B 1 213 ? 41.371 58.569 61.456 1.00 45.50 213 LEU B N 1
ATOM 4050 C CA . LEU B 1 213 ? 41.099 58.406 60.033 1.00 50.56 213 LEU B CA 1
ATOM 4051 C C . LEU B 1 213 ? 41.855 59.435 59.199 1.00 59.00 213 LEU B C 1
ATOM 4052 O O . LEU B 1 213 ? 41.531 59.650 58.026 1.00 64.37 213 LEU B O 1
ATOM 4057 N N . HIS B 1 214 ? 42.849 60.067 59.814 1.00 63.66 214 HIS B N 1
ATOM 4058 C CA . HIS B 1 214 ? 43.373 61.083 58.920 1.00 67.15 214 HIS B CA 1
ATOM 4059 C C . HIS B 1 214 ? 42.456 62.124 58.375 1.00 67.24 214 HIS B C 1
ATOM 4060 O O . HIS B 1 214 ? 42.417 62.462 57.181 1.00 68.69 214 HIS B O 1
ATOM 4067 N N . SER B 1 215 ? 41.753 62.796 59.299 1.00 67.88 215 SER B N 1
ATOM 4068 C CA . SER B 1 215 ? 40.955 63.995 59.018 1.00 70.52 215 SER B CA 1
ATOM 4069 C C . SER B 1 215 ? 41.667 65.003 58.093 1.00 70.52 215 SER B C 1
ATOM 4070 O O . SER B 1 215 ? 42.706 64.693 57.477 1.00 71.34 215 SER B O 1
ATOM 4073 N N . ALA B 1 216 ? 41.003 66.142 57.860 1.00 68.24 216 ALA B N 1
ATOM 4074 C CA . ALA B 1 216 ? 41.476 67.128 56.870 1.00 66.81 216 ALA B CA 1
ATOM 4075 C C . ALA B 1 216 ? 41.202 68.573 57.320 1.00 67.59 216 ALA B C 1
ATOM 4076 O O . ALA B 1 216 ? 40.908 68.749 58.583 1.00 71.33 216 ALA B O 1
ATOM 4078 N N . PRO B 1 217 ? 41.653 69.636 56.663 1.00 67.29 217 PRO B N 1
ATOM 4079 C CA . PRO B 1 217 ? 41.406 70.999 57.149 1.00 66.52 217 PRO B CA 1
ATOM 4080 C C . PRO B 1 217 ? 39.957 71.185 57.595 1.00 69.91 217 PRO B C 1
ATOM 4081 O O . PRO B 1 217 ? 39.100 71.519 56.776 1.00 72.87 217 PRO B O 1
ATOM 4085 N N . GLN B 1 218 ? 39.716 70.960 58.879 1.00 74.24 218 GLN B N 1
ATOM 4086 C CA . GLN B 1 218 ? 38.396 71.072 59.482 1.00 78.95 218 GLN B CA 1
ATOM 4087 C C . GLN B 1 218 ? 37.699 72.361 59.047 1.00 83.78 218 GLN B C 1
ATOM 4088 O O . GLN B 1 218 ? 36.491 72.361 58.817 1.00 94.78 218 GLN B O 1
ATOM 4094 N N . PHE B 1 219 ? 38.484 73.424 58.944 1.00 83.96 219 PHE B N 1
ATOM 4095 C CA . PHE B 1 219 ? 38.089 74.682 58.327 1.00 82.60 219 PHE B CA 1
ATOM 4096 C C . PHE B 1 219 ? 36.719 75.146 58.808 1.00 79.12 219 PHE B C 1
ATOM 4097 O O . PHE B 1 219 ? 35.673 74.718 58.275 1.00 82.75 219 PHE B O 1
ATOM 4105 N N . GLY B 1 220 ? 36.726 76.030 59.816 1.00 72.77 220 GLY B N 1
ATOM 4106 C CA . GLY B 1 220 ? 35.491 76.504 60.422 1.00 65.85 220 GLY B CA 1
ATOM 4107 C C . GLY B 1 220 ? 34.991 75.560 61.504 1.00 60.15 220 GLY B C 1
ATOM 4108 O O . GLY B 1 220 ? 35.718 75.251 62.478 1.00 73.04 220 GLY B O 1
ATOM 4109 N N . ASP B 1 221 ? 33.745 75.094 61.339 1.00 48.35 221 ASP B N 1
ATOM 4110 C CA . ASP B 1 221 ? 33.175 74.145 62.296 1.00 36.66 221 ASP B CA 1
ATOM 4111 C C . ASP B 1 221 ? 31.836 73.615 61.796 1.00 28.44 221 ASP B C 1
ATOM 4112 O O . ASP B 1 221 ? 31.250 74.169 60.862 1.00 24.05 221 ASP B O 1
ATOM 4117 N N . LYS B 1 222 ? 31.439 72.450 62.300 1.00 21.77 222 LYS B N 1
ATOM 4118 C CA . LYS B 1 222 ? 30.252 71.773 61.789 1.00 19.68 222 LYS B CA 1
ATOM 4119 C C . LYS B 1 222 ? 29.005 72.174 62.565 1.00 11.63 222 LYS B C 1
ATOM 4120 O O . LYS B 1 222 ? 28.093 71.369 62.759 1.00 17.75 222 LYS B O 1
ATOM 4126 N N . SER B 1 223 ? 28.953 73.425 63.017 1.00 2.23 223 SER B N 1
ATOM 4127 C CA . SER B 1 223 ? 27.830 73.854 63.846 1.00 4.39 223 SER B CA 1
ATOM 4128 C C . SER B 1 223 ? 26.680 74.379 62.995 1.00 6.38 223 SER B C 1
ATOM 4129 O O . SER B 1 223 ? 25.699 74.906 63.521 1.00 16.39 223 SER B O 1
ATOM 4132 N N . THR B 1 224 ? 26.795 74.235 61.677 1.00 4.12 224 THR B N 1
ATOM 4133 C CA . THR B 1 224 ? 25.697 74.596 60.787 1.00 2.95 224 THR B CA 1
ATOM 4134 C C . THR B 1 224 ? 24.832 73.382 60.464 1.00 3.14 224 THR B C 1
ATOM 4135 O O . THR B 1 224 ? 23.745 73.519 59.899 1.00 10.13 224 THR B O 1
ATOM 4139 N N . TYR B 1 225 ? 25.307 72.191 60.820 1.00 0.00 225 TYR B N 1
ATOM 4140 C CA . TYR B 1 225 ? 24.491 70.992 60.634 1.00 0.00 225 TYR B CA 1
ATOM 4141 C C . TYR B 1 225 ? 24.513 70.110 61.878 1.00 0.60 225 TYR B C 1
ATOM 4142 O O . TYR B 1 225 ? 23.542 69.405 62.158 1.00 13.42 225 TYR B O 1
ATOM 4151 N N . GLN B 1 226 ? 25.608 70.147 62.629 1.00 1.39 226 GLN B N 1
ATOM 4152 C CA . GLN B 1 226 ? 25.652 69.473 63.924 1.00 2.79 226 GLN B CA 1
ATOM 4153 C C . GLN B 1 226 ? 24.983 70.327 64.995 1.00 3.23 226 GLN B C 1
ATOM 4154 O O . GLN B 1 226 ? 25.058 71.555 64.952 1.00 13.58 226 GLN B O 1
ATOM 4160 N N . MET B 1 227 ? 24.326 69.679 65.951 1.00 1.65 227 MET B N 1
ATOM 4161 C CA . MET B 1 227 ? 23.430 70.367 66.871 1.00 2.09 227 MET B CA 1
ATOM 4162 C C . MET B 1 227 ? 24.182 71.077 67.992 1.00 8.44 227 MET B C 1
ATOM 4163 O O . MET B 1 227 ? 25.240 70.631 68.431 1.00 17.67 227 MET B O 1
ATOM 4168 N N . ASN B 1 228 ? 23.613 72.187 68.449 1.00 7.47 228 ASN B N 1
ATOM 4169 C CA . ASN B 1 228 ? 24.116 72.905 69.614 1.00 2.71 228 ASN B CA 1
ATOM 4170 C C . ASN B 1 228 ? 23.900 72.094 70.887 1.00 3.80 228 ASN B C 1
ATOM 4171 O O . ASN B 1 228 ? 22.784 71.654 71.170 1.00 17.89 228 ASN B O 1
ATOM 4176 N N . PRO B 1 229 ? 24.960 71.893 71.660 1.00 2.70 229 PRO B N 1
ATOM 4177 C CA . PRO B 1 229 ? 24.905 71.047 72.854 1.00 3.69 229 PRO B CA 1
ATOM 4178 C C . PRO B 1 229 ? 24.051 71.630 73.976 1.00 7.03 229 PRO B C 1
ATOM 4179 O O . PRO B 1 229 ? 23.926 71.018 75.040 1.00 1.09 229 PRO B O 1
ATOM 4183 N N . ALA B 1 230 ? 23.459 72.799 73.765 1.00 6.60 230 ALA B N 1
ATOM 4184 C CA . ALA B 1 230 ? 22.629 73.430 74.784 1.00 4.19 230 ALA B CA 1
ATOM 4185 C C . ALA B 1 230 ? 21.163 73.039 74.642 1.00 4.79 230 ALA B C 1
ATOM 4186 O O . ALA B 1 230 ? 20.343 73.366 75.502 1.00 1.09 230 ALA B O 1
ATOM 4188 N N . ASN B 1 231 ? 20.829 72.343 73.560 1.00 4.71 231 ASN B N 1
ATOM 4189 C CA . ASN B 1 231 ? 19.431 72.146 73.192 1.00 5.69 231 ASN B CA 1
ATOM 4190 C C . ASN B 1 231 ? 18.975 70.706 73.401 1.00 7.09 231 ASN B C 1
ATOM 4191 O O . ASN B 1 231 ? 19.722 69.762 73.151 1.00 0.59 231 ASN B O 1
ATOM 4196 N N . THR B 1 232 ? 17.736 70.553 73.860 1.00 8.96 232 THR B N 1
ATOM 4197 C CA . THR B 1 232 ? 17.109 69.250 74.016 1.00 8.61 232 THR B CA 1
ATOM 4198 C C . THR B 1 232 ? 15.851 69.129 73.159 1.00 10.79 232 THR B C 1
ATOM 4199 O O . THR B 1 232 ? 15.658 68.126 72.470 1.00 14.81 232 THR B O 1
ATOM 4203 N N . GLU B 1 233 ? 15.000 70.150 73.208 1.00 6.45 233 GLU B N 1
ATOM 4204 C CA . GLU B 1 233 ? 13.787 70.178 72.400 1.00 0.50 233 GLU B CA 1
ATOM 4205 C C . GLU B 1 233 ? 14.099 69.873 70.937 1.00 0.00 233 GLU B C 1
ATOM 4206 O O . GLU B 1 233 ? 13.448 69.036 70.315 1.00 7.88 233 GLU B O 1
ATOM 4212 N N . GLU B 1 234 ? 15.103 70.563 70.407 1.00 0.00 234 GLU B N 1
ATOM 4213 C CA . GLU B 1 234 ? 15.514 70.390 69.019 1.00 0.00 234 GLU B CA 1
ATOM 4214 C C . GLU B 1 234 ? 15.847 68.934 68.717 1.00 2.43 234 GLU B C 1
ATOM 4215 O O . GLU B 1 234 ? 15.668 68.467 67.592 1.00 13.06 234 GLU B O 1
ATOM 4221 N N . ALA B 1 235 ? 16.335 68.219 69.727 1.00 2.97 235 ALA B N 1
ATOM 4222 C CA . ALA B 1 235 ? 16.670 66.808 69.568 1.00 3.42 235 ALA B CA 1
ATOM 4223 C C . ALA B 1 235 ? 15.415 65.969 69.355 1.00 4.54 235 ALA B C 1
ATOM 4224 O O . ALA B 1 235 ? 15.441 64.961 68.651 1.00 15.22 235 ALA B O 1
ATOM 4226 N N . MET B 1 236 ? 14.318 66.396 69.971 1.00 4.57 236 MET B N 1
ATOM 4227 C CA . MET B 1 236 ? 13.037 65.718 69.812 1.00 3.92 236 MET B CA 1
ATOM 4228 C C . MET B 1 236 ? 12.461 65.966 68.421 1.00 4.98 236 MET B C 1
ATOM 4229 O O . MET B 1 236 ? 11.825 65.091 67.834 1.00 3.63 236 MET B O 1
ATOM 4234 N N . LYS B 1 237 ? 12.696 67.168 67.908 1.00 4.91 237 LYS B N 1
ATOM 4235 C CA . LYS B 1 237 ? 12.298 67.533 66.556 1.00 5.03 237 LYS B CA 1
ATOM 4236 C C . LYS B 1 237 ? 13.045 66.701 65.517 1.00 10.90 237 LYS B C 1
ATOM 4237 O O . LYS B 1 237 ? 12.449 66.192 64.568 1.00 15.55 237 LYS B O 1
ATOM 4243 N N . GLU B 1 238 ? 14.352 66.575 65.715 1.00 10.08 238 GLU B N 1
ATOM 4244 C CA . GLU B 1 238 ? 15.233 65.874 64.792 1.00 8.09 238 GLU B CA 1
ATOM 4245 C C . GLU B 1 238 ? 14.883 64.393 64.691 1.00 3.22 238 GLU B C 1
ATOM 4246 O O . GLU B 1 238 ? 14.712 63.857 63.596 1.00 0.00 238 GLU B O 1
ATOM 4252 N N . VAL B 1 239 ? 14.782 63.739 65.843 1.00 1.93 239 VAL B N 1
ATOM 4253 C CA . VAL B 1 239 ? 14.460 62.319 65.903 1.00 0.00 239 VAL B CA 1
ATOM 4254 C C . VAL B 1 239 ? 13.122 62.029 65.231 1.00 3.09 239 VAL B C 1
ATOM 4255 O O . VAL B 1 239 ? 13.041 61.212 64.314 1.00 9.77 239 VAL B O 1
ATOM 4259 N N . GLU B 1 240 ? 12.077 62.706 65.696 1.00 4.01 240 GLU B N 1
ATOM 4260 C CA . GLU B 1 240 ? 10.744 62.530 65.133 1.00 5.28 240 GLU B CA 1
ATOM 4261 C C . GLU B 1 240 ? 10.768 62.685 63.616 1.00 3.77 240 GLU B C 1
ATOM 4262 O O . GLU B 1 240 ? 10.029 62.007 62.901 1.00 6.65 240 GLU B O 1
ATOM 4268 N N . LEU B 1 241 ? 11.625 63.581 63.138 1.00 2.01 241 LEU B N 1
ATOM 4269 C CA . LEU B 1 241 ? 11.760 63.819 61.705 1.00 3.33 241 LEU B CA 1
ATOM 4270 C C . LEU B 1 241 ? 12.311 62.588 60.994 1.00 4.06 241 LEU B C 1
ATOM 4271 O O . LEU B 1 241 ? 11.858 62.224 59.909 1.00 16.98 241 LEU B O 1
ATOM 4276 N N . ASP B 1 242 ? 13.297 61.947 61.615 1.00 1.35 242 ASP B N 1
ATOM 4277 C CA . ASP B 1 242 ? 13.945 60.789 61.007 1.00 3.34 242 ASP B CA 1
ATOM 4278 C C . ASP B 1 242 ? 13.068 59.548 61.109 1.00 6.20 242 ASP B C 1
ATOM 4279 O O . ASP B 1 242 ? 12.925 58.792 60.145 1.00 4.25 242 ASP B O 1
ATOM 4284 N N . ILE B 1 243 ? 12.469 59.330 62.278 1.00 4.29 243 ILE B N 1
ATOM 4285 C CA . ILE B 1 243 ? 11.527 58.225 62.431 1.00 7.22 243 ILE B CA 1
ATOM 4286 C C . ILE B 1 243 ? 10.421 58.312 61.384 1.00 10.81 243 ILE B C 1
ATOM 4287 O O . ILE B 1 243 ? 10.012 57.305 60.805 1.00 17.87 243 ILE B O 1
ATOM 4292 N N . VAL B 1 244 ? 9.942 59.529 61.147 1.00 8.81 244 VAL B N 1
ATOM 4293 C CA . VAL B 1 244 ? 8.943 59.768 60.112 1.00 4.88 244 VAL B CA 1
ATOM 4294 C C . VAL B 1 244 ? 9.502 59.450 58.729 1.00 6.11 244 VAL B C 1
ATOM 4295 O O . VAL B 1 244 ? 8.755 59.169 57.793 1.00 7.29 244 VAL B O 1
ATOM 4299 N N . GLU B 1 245 ? 10.827 59.497 58.608 1.00 5.27 245 GLU B N 1
ATOM 4300 C CA . GLU B 1 245 ? 11.473 59.298 57.316 1.00 7.28 245 GLU B CA 1
ATOM 4301 C C . GLU B 1 245 ? 11.682 57.819 57.017 1.00 6.16 245 GLU B C 1
ATOM 4302 O O . GLU B 1 245 ? 11.678 57.405 55.857 1.00 20.08 245 GLU B O 1
ATOM 4308 N N . GLY B 1 246 ? 11.860 57.015 58.061 1.00 4.14 246 GLY B N 1
ATOM 4309 C CA . GLY B 1 246 ? 11.939 55.574 57.900 1.00 1.59 246 GLY B CA 1
ATOM 4310 C C . GLY B 1 246 ? 13.096 54.947 58.647 1.00 0.97 246 GLY B C 1
ATOM 4311 O O . GLY B 1 246 ? 13.332 53.742 58.533 1.00 11.28 246 GLY B O 1
ATOM 4312 N N . ALA B 1 247 ? 13.832 55.744 59.417 1.00 0.00 247 ALA B N 1
ATOM 4313 C CA . ALA B 1 247 ? 14.935 55.205 60.206 1.00 3.20 247 ALA B CA 1
ATOM 4314 C C . ALA B 1 247 ? 14.472 54.039 61.072 1.00 5.43 247 ALA B C 1
ATOM 4315 O O . ALA B 1 247 ? 13.522 54.167 61.845 1.00 14.08 247 ALA B O 1
ATOM 4317 N N . ASP B 1 248 ? 15.147 52.901 60.942 1.00 4.38 248 ASP B N 1
ATOM 4318 C CA . ASP B 1 248 ? 14.833 51.741 61.770 1.00 0.08 248 ASP B CA 1
ATOM 4319 C C . ASP B 1 248 ? 15.292 51.962 63.208 1.00 0.00 248 ASP B C 1
ATOM 4320 O O . ASP B 1 248 ? 14.626 51.535 64.149 1.00 0.40 248 ASP B O 1
ATOM 4325 N N . ILE B 1 249 ? 16.430 52.630 63.351 1.00 0.75 249 ILE B N 1
ATOM 4326 C CA . ILE B 1 249 ? 16.994 52.961 64.653 1.00 4.56 249 ILE B CA 1
ATOM 4327 C C . ILE B 1 249 ? 17.517 54.393 64.676 1.00 4.91 249 ILE B C 1
ATOM 4328 O O . ILE B 1 249 ? 17.814 54.973 63.631 1.00 3.30 249 ILE B O 1
ATOM 4333 N N . VAL B 1 250 ? 17.632 54.966 65.870 1.00 8.04 250 VAL B N 1
ATOM 4334 C CA . VAL B 1 250 ? 18.114 56.336 66.015 1.00 6.47 250 VAL B CA 1
ATOM 4335 C C . VAL B 1 250 ? 19.180 56.432 67.101 1.00 6.93 250 VAL B C 1
ATOM 4336 O O . VAL B 1 250 ? 19.095 55.752 68.124 1.00 1.62 250 VAL B O 1
ATOM 4340 N N . MET B 1 251 ? 20.184 57.275 66.876 1.00 12.97 251 MET B N 1
ATOM 4341 C CA . MET B 1 251 ? 21.336 57.347 67.763 1.00 7.97 251 MET B CA 1
ATOM 4342 C C . MET B 1 251 ? 21.566 58.757 68.302 1.00 1.41 251 MET B C 1
ATOM 4343 O O . MET B 1 251 ? 21.285 59.747 67.630 1.00 5.16 251 MET B O 1
ATOM 4348 N N . VAL B 1 252 ? 22.086 58.824 69.520 1.00 0.66 252 VAL B N 1
ATOM 4349 C CA . VAL B 1 252 ? 22.536 60.060 70.141 1.00 0.00 252 VAL B CA 1
ATOM 4350 C C . VAL B 1 252 ? 24.058 60.112 70.215 1.00 0.79 252 VAL B C 1
ATOM 4351 O O . VAL B 1 252 ? 24.702 59.118 70.548 1.00 7.48 252 VAL B O 1
ATOM 4355 N N . LYS B 1 253 ? 24.632 61.269 69.903 1.00 2.27 253 LYS B N 1
ATOM 4356 C CA . LYS B 1 253 ? 26.082 61.427 69.866 1.00 2.07 253 LYS B CA 1
ATOM 4357 C C . LYS B 1 253 ? 26.497 62.825 70.303 1.00 3.16 253 LYS B C 1
ATOM 4358 O O . LYS B 1 253 ? 26.007 63.812 69.743 1.00 5.14 253 LYS B O 1
ATOM 4364 N N . PRO B 1 254 ? 27.387 62.948 71.277 1.00 0.00 254 PRO B N 1
ATOM 4365 C CA . PRO B 1 254 ? 28.012 61.828 71.977 1.00 0.07 254 PRO B CA 1
ATOM 4366 C C . PRO B 1 254 ? 27.084 61.172 72.998 1.00 0.00 254 PRO B C 1
ATOM 4367 O O . PRO B 1 254 ? 25.863 61.270 72.893 1.00 3.68 254 PRO B O 1
ATOM 4371 N N . GLY B 1 255 ? 27.677 60.502 73.981 1.00 0.00 255 GLY B N 1
ATOM 4372 C CA . GLY B 1 255 ? 26.965 59.574 74.832 1.00 0.00 255 GLY B CA 1
ATOM 4373 C C . GLY B 1 255 ? 26.977 59.930 76.304 1.00 2.68 255 GLY B C 1
ATOM 4374 O O . GLY B 1 255 ? 25.952 60.355 76.843 1.00 21.76 255 GLY B O 1
ATOM 4375 N N . LEU B 1 256 ? 28.119 59.754 76.961 1.00 3.70 256 LEU B N 1
ATOM 4376 C CA . LEU B 1 256 ? 28.244 59.893 78.404 1.00 2.38 256 LEU B CA 1
ATOM 4377 C C . LEU B 1 256 ? 27.541 61.144 78.922 1.00 6.94 256 LEU B C 1
ATOM 4378 O O . LEU B 1 256 ? 26.791 61.088 79.895 1.00 12.73 256 LEU B O 1
ATOM 4383 N N . ALA B 1 257 ? 27.796 62.271 78.265 1.00 1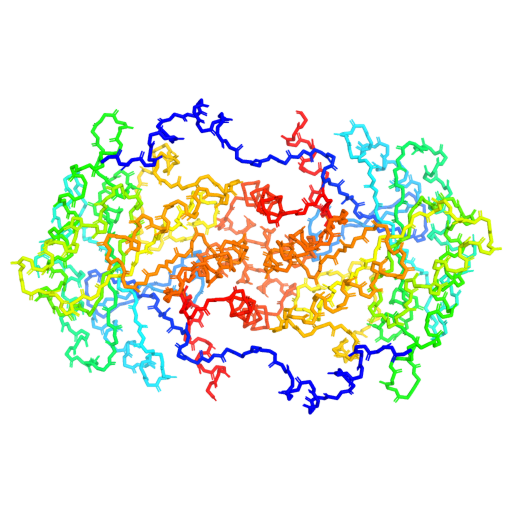0.83 257 ALA B N 1
ATOM 4384 C CA . ALA B 1 257 ? 27.326 63.565 78.742 1.00 12.17 257 ALA B CA 1
ATOM 4385 C C . ALA B 1 257 ? 26.000 63.961 78.104 1.00 8.55 257 ALA B C 1
ATOM 4386 O O . ALA B 1 257 ? 25.548 65.097 78.256 1.00 13.11 257 ALA B O 1
ATOM 4388 N N . TYR B 1 258 ? 25.373 63.031 77.389 1.00 1.29 258 TYR B N 1
ATOM 4389 C CA . TYR B 1 258 ? 24.099 63.324 76.739 1.00 2.99 258 TYR B CA 1
ATOM 4390 C C . TYR B 1 258 ? 23.045 62.280 77.089 1.00 3.69 258 TYR B C 1
ATOM 4391 O O . TYR B 1 258 ? 22.153 61.992 76.291 1.00 2.93 258 TYR B O 1
ATOM 4400 N N . LEU B 1 259 ? 23.152 61.719 78.289 1.00 7.12 259 LEU B N 1
ATOM 4401 C CA . LEU B 1 259 ? 22.245 60.666 78.729 1.00 2.87 259 LEU B CA 1
ATOM 4402 C C . LEU B 1 259 ? 20.829 61.191 78.924 1.00 2.55 259 LEU B C 1
ATOM 4403 O O . LEU B 1 259 ? 19.860 60.430 78.888 1.00 10.23 259 LEU B O 1
ATOM 4408 N N . ASP B 1 260 ? 20.686 62.499 79.132 1.00 1.64 260 ASP B N 1
ATOM 4409 C CA . ASP B 1 260 ? 19.340 63.060 79.248 1.00 6.25 260 ASP B CA 1
ATOM 4410 C C . ASP B 1 260 ? 18.623 63.017 77.902 1.00 9.88 260 ASP B C 1
ATOM 4411 O O . ASP B 1 260 ? 17.410 62.812 77.844 1.00 16.02 260 ASP B O 1
ATOM 4416 N N . ILE B 1 261 ? 19.376 63.206 76.821 1.00 1.93 261 ILE B N 1
ATOM 4417 C CA . ILE B 1 261 ? 18.795 63.137 75.484 1.00 0.54 261 ILE B CA 1
ATOM 4418 C C . ILE B 1 261 ? 18.377 61.707 75.152 1.00 3.61 261 ILE B C 1
ATOM 4419 O O . ILE B 1 261 ? 17.395 61.486 74.444 1.00 8.39 261 ILE B O 1
ATOM 4424 N N . VAL B 1 262 ? 19.136 60.749 75.672 1.00 7.49 262 VAL B N 1
ATOM 4425 C CA . VAL B 1 262 ? 18.873 59.336 75.431 1.00 5.57 262 VAL B CA 1
ATOM 4426 C C . VAL B 1 262 ? 17.628 58.871 76.178 1.00 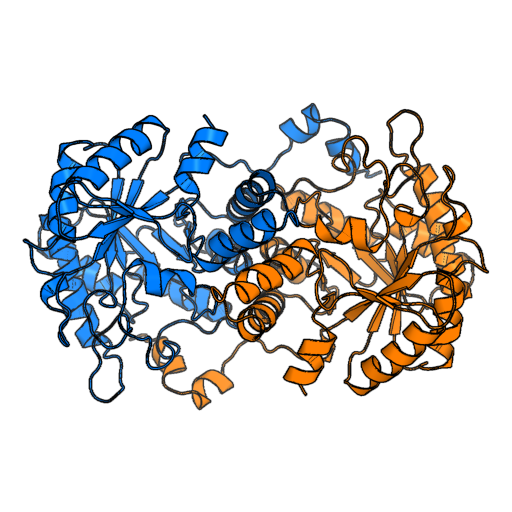2.97 262 VAL B C 1
ATOM 4427 O O . VAL B 1 262 ? 16.804 58.135 75.637 1.00 17.20 262 VAL B O 1
ATOM 4431 N N . TRP B 1 263 ? 17.493 59.306 77.427 1.00 2.13 263 TRP B N 1
ATOM 4432 C CA . TRP B 1 263 ? 16.308 58.978 78.214 1.00 1.05 263 TRP B CA 1
ATOM 4433 C C . TRP B 1 263 ? 15.057 59.575 77.577 1.00 0.63 263 TRP B C 1
ATOM 4434 O O . TRP B 1 263 ? 14.017 58.921 77.508 1.00 13.55 263 TRP B O 1
ATOM 4445 N N . ARG B 1 264 ? 15.174 60.814 77.114 1.00 3.04 264 ARG B N 1
ATOM 4446 C CA . ARG B 1 264 ? 14.092 61.508 76.427 1.00 2.51 264 ARG B CA 1
ATOM 4447 C C . ARG B 1 264 ? 13.687 60.785 75.147 1.00 6.60 264 ARG B C 1
ATOM 4448 O O . ARG B 1 264 ? 12.501 60.590 74.880 1.00 7.66 264 ARG B O 1
ATOM 4456 N N . THR B 1 265 ? 14.682 60.390 74.360 1.00 6.92 265 THR B N 1
ATOM 4457 C CA . THR B 1 265 ? 14.445 59.624 73.142 1.00 4.58 265 THR B CA 1
ATOM 4458 C C . THR B 1 265 ? 13.662 58.349 73.436 1.00 1.21 265 THR B C 1
ATOM 4459 O O . THR B 1 265 ? 12.523 58.190 72.998 1.00 16.58 265 THR B O 1
ATOM 4463 N N . LYS B 1 266 ? 14.279 57.442 74.185 1.00 0.00 266 LYS B N 1
ATOM 4464 C CA . LYS B 1 266 ? 13.647 56.188 74.570 1.00 5.03 266 LYS B CA 1
ATOM 4465 C C . LYS B 1 266 ? 12.245 56.395 75.128 1.00 3.20 266 LYS B C 1
ATOM 4466 O O . LYS B 1 266 ? 11.365 55.551 74.956 1.00 4.46 266 LYS B O 1
ATOM 4472 N N . GLU B 1 267 ? 12.027 57.517 75.808 1.00 5.83 267 GLU B N 1
ATOM 4473 C CA . GLU B 1 267 ? 10.786 57.727 76.543 1.00 6.07 267 GLU B CA 1
ATOM 4474 C C . GLU B 1 267 ? 9.634 58.129 75.632 1.00 8.62 267 GLU B C 1
ATOM 4475 O O . GLU B 1 267 ? 8.478 58.129 76.062 1.00 20.65 267 GLU B O 1
ATOM 4481 N N . ARG B 1 268 ? 9.919 58.482 74.379 1.00 8.01 268 ARG B N 1
ATOM 4482 C CA . ARG B 1 268 ? 8.894 59.160 73.589 1.00 4.86 268 ARG B CA 1
ATOM 4483 C C . ARG B 1 268 ? 8.632 58.529 72.234 1.00 5.79 268 ARG B C 1
ATOM 4484 O O . ARG B 1 268 ? 7.623 58.856 71.598 1.00 20.94 268 ARG B O 1
ATOM 4492 N N . PHE B 1 269 ? 9.495 57.641 71.742 1.00 4.62 269 PHE B N 1
ATOM 4493 C CA . PHE B 1 269 ? 9.454 57.357 70.307 1.00 5.94 269 PHE B CA 1
ATOM 4494 C C . PHE B 1 269 ? 9.233 55.888 69.978 1.00 10.13 269 PHE B C 1
ATOM 4495 O O . PHE B 1 269 ? 9.018 55.558 68.805 1.00 27.04 269 PHE B O 1
ATOM 4503 N N . ASP B 1 270 ? 9.271 55.015 70.969 1.00 6.22 270 ASP B N 1
ATOM 4504 C CA . ASP B 1 270 ? 9.035 53.585 70.815 1.00 10.98 270 ASP B CA 1
ATOM 4505 C C . ASP B 1 270 ? 9.779 52.992 69.621 1.00 6.92 270 ASP B C 1
ATOM 4506 O O . ASP B 1 270 ? 9.275 52.094 68.942 1.00 9.46 270 ASP B O 1
ATOM 4511 N N . VAL B 1 271 ? 10.987 53.483 69.368 1.00 6.34 271 VAL B N 1
ATOM 4512 C CA . VAL B 1 271 ? 11.892 52.857 68.409 1.00 3.21 271 VAL B CA 1
ATOM 4513 C C . VAL B 1 271 ? 13.252 52.602 69.051 1.00 7.98 271 VAL B C 1
ATOM 4514 O O . VAL B 1 271 ? 13.635 53.301 69.992 1.00 17.36 271 VAL B O 1
ATOM 4518 N N . PRO B 1 272 ? 13.980 51.609 68.553 1.00 8.00 272 PRO B N 1
ATOM 4519 C CA . PRO B 1 272 ? 15.277 51.256 69.143 1.00 6.33 272 PRO B CA 1
ATOM 4520 C C . PRO B 1 272 ? 16.197 52.469 69.229 1.00 6.34 272 PRO B C 1
ATOM 4521 O O . PRO B 1 272 ? 16.275 53.265 68.292 1.00 11.64 272 PRO B O 1
ATOM 4525 N N . VAL B 1 273 ? 16.890 52.614 70.354 1.00 4.91 273 VAL B N 1
ATOM 4526 C CA . VAL B 1 273 ? 17.724 53.792 70.578 1.00 4.22 273 VAL B CA 1
ATOM 4527 C C . VAL B 1 273 ? 19.195 53.417 70.720 1.00 6.49 273 VAL B C 1
ATOM 4528 O O . VAL B 1 273 ? 19.535 52.435 71.380 1.00 18.00 273 VAL B O 1
ATOM 4532 N N . ALA B 1 274 ? 20.063 54.204 70.094 1.00 5.04 274 ALA B N 1
ATOM 4533 C CA . ALA B 1 274 ? 21.493 53.921 70.077 1.00 3.55 274 ALA B CA 1
ATOM 4534 C C . ALA B 1 274 ? 22.308 55.119 70.554 1.00 7.62 274 ALA B C 1
ATOM 4535 O O . ALA B 1 274 ? 21.950 56.268 70.295 1.00 12.49 274 ALA B O 1
ATOM 4537 N N . ILE B 1 275 ? 23.404 54.844 71.251 1.00 10.60 275 ILE B N 1
ATOM 4538 C CA . ILE B 1 275 ? 24.282 55.886 71.776 1.00 7.63 275 ILE B CA 1
ATOM 4539 C C . ILE B 1 275 ? 25.722 55.654 71.337 1.00 13.92 275 ILE B C 1
ATOM 4540 O O . ILE B 1 275 ? 26.065 54.565 70.870 1.00 20.25 275 ILE B O 1
ATOM 4545 N N . TYR B 1 276 ? 26.571 56.668 71.474 1.00 14.87 276 TYR B N 1
ATOM 4546 C CA . TYR B 1 276 ? 27.948 56.573 71.001 1.00 6.98 276 TYR B CA 1
ATOM 4547 C C . TYR B 1 276 ? 28.948 56.970 72.084 1.00 3.05 276 TYR B C 1
ATOM 4548 O O . TYR B 1 276 ? 29.020 58.132 72.482 1.00 10.88 276 TYR B O 1
ATOM 4557 N N . HIS B 1 277 ? 29.714 55.993 72.549 1.00 2.94 277 HIS B N 1
ATOM 4558 C CA . HIS B 1 277 ? 30.835 56.193 73.458 1.00 3.08 277 HIS B CA 1
ATOM 4559 C C . HIS B 1 277 ? 32.002 56.850 72.730 1.00 7.23 277 HIS B C 1
ATOM 4560 O O . HIS B 1 277 ? 32.979 56.182 72.388 1.00 15.09 277 HIS B O 1
ATOM 4567 N N . VAL B 1 278 ? 31.899 58.152 72.486 1.00 5.25 278 VAL B N 1
ATOM 4568 C CA . VAL B 1 278 ? 32.775 58.832 71.540 1.00 6.04 278 VAL B CA 1
ATOM 4569 C C . VAL B 1 278 ? 34.241 58.761 71.959 1.00 10.76 278 VAL B C 1
ATOM 4570 O O . VAL B 1 278 ? 34.562 58.464 73.109 1.00 18.12 278 VAL B O 1
ATOM 4574 N N . SER B 1 279 ? 35.114 59.043 70.998 1.00 7.09 279 SER B N 1
ATOM 4575 C CA . SER B 1 279 ? 36.555 58.923 71.159 1.00 6.54 279 SER B CA 1
ATOM 4576 C C . SER B 1 279 ? 37.063 59.710 72.363 1.00 6.93 279 SER B C 1
ATOM 4577 O O . SER B 1 279 ? 37.860 59.201 73.151 1.00 14.23 279 SER B O 1
ATOM 4580 N N . GLY B 1 280 ? 36.603 60.949 72.498 1.00 4.94 280 GLY B N 1
ATOM 4581 C CA . GLY B 1 280 ? 37.008 61.812 73.593 1.00 3.82 280 GLY B CA 1
ATOM 4582 C C . GLY B 1 280 ? 36.665 61.221 74.947 1.00 7.94 280 GLY B C 1
ATOM 4583 O O . GLY B 1 280 ? 37.390 61.418 75.922 1.00 2.73 280 GLY B O 1
ATOM 4584 N N . GLU B 1 281 ? 35.555 60.492 75.015 1.00 12.92 281 GLU B N 1
ATOM 4585 C CA . GLU B 1 281 ? 35.190 59.792 76.243 1.00 15.12 281 GLU B CA 1
ATOM 4586 C C . GLU B 1 281 ? 36.139 58.625 76.499 1.00 15.36 281 GLU B C 1
ATOM 4587 O O . GLU B 1 281 ? 36.611 58.424 77.618 1.00 21.12 281 GLU B O 1
ATOM 4593 N N . TYR B 1 282 ? 36.413 57.863 75.445 1.00 11.28 282 TYR B N 1
ATOM 4594 C CA . TYR B 1 282 ? 37.311 56.718 75.525 1.00 6.82 282 TYR B CA 1
ATOM 4595 C C . TYR B 1 282 ? 38.690 57.130 76.030 1.00 7.54 282 TYR B C 1
ATOM 4596 O O . TYR B 1 282 ? 39.157 56.644 77.060 1.00 13.73 282 TYR B O 1
ATOM 4605 N N . ALA B 1 283 ? 39.339 58.030 75.299 1.00 10.20 283 ALA B N 1
ATOM 4606 C CA . ALA B 1 283 ? 40.684 58.477 75.636 1.00 6.68 283 ALA B CA 1
ATOM 4607 C C . ALA B 1 283 ? 40.755 59.018 77.059 1.00 7.75 283 ALA B C 1
ATOM 4608 O O . ALA B 1 283 ? 41.763 58.858 77.747 1.00 12.62 283 ALA B O 1
ATOM 4610 N N . MET B 1 284 ? 39.680 59.662 77.505 1.00 4.57 284 MET B N 1
ATOM 4611 C CA . MET B 1 284 ? 39.685 60.323 78.806 1.00 0.23 284 MET B CA 1
ATOM 4612 C C . MET B 1 284 ? 39.877 59.325 79.939 1.00 2.00 284 MET B C 1
ATOM 4613 O O . MET B 1 284 ? 40.580 59.607 80.912 1.00 10.61 284 MET B O 1
ATOM 4618 N N . VAL B 1 285 ? 39.262 58.151 79.823 1.00 4.84 285 VAL B N 1
ATOM 4619 C CA . VAL B 1 285 ? 39.492 57.096 80.808 1.00 6.25 285 VAL B CA 1
ATOM 4620 C C . VAL B 1 285 ? 40.903 56.531 80.658 1.00 8.74 285 VAL B C 1
ATOM 4621 O O . VAL B 1 285 ? 41.608 56.327 81.645 1.00 19.56 285 VAL B O 1
ATOM 4625 N N . LYS B 1 286 ? 41.295 56.289 79.413 1.00 8.18 286 LYS B N 1
ATOM 4626 C CA . LYS B 1 286 ? 42.643 55.849 79.081 1.00 3.74 286 LYS B CA 1
ATOM 4627 C C . LYS B 1 286 ? 43.693 56.681 79.810 1.00 6.97 286 LYS B C 1
ATOM 4628 O O . LYS B 1 286 ? 44.595 56.139 80.449 1.00 19.58 286 LYS B O 1
ATOM 4634 N N . ALA B 1 287 ? 43.566 57.999 79.709 1.00 6.92 287 ALA B N 1
ATOM 4635 C CA . ALA B 1 287 ? 44.534 58.927 80.277 1.00 3.42 287 ALA B CA 1
ATOM 4636 C C . ALA B 1 287 ? 44.525 58.900 81.801 1.00 7.76 287 ALA B C 1
ATOM 4637 O O . ALA B 1 287 ? 45.557 58.658 82.429 1.00 13.45 287 ALA B O 1
ATOM 4639 N N . ALA B 1 288 ? 43.362 59.151 82.394 1.00 6.50 288 ALA B N 1
ATOM 4640 C CA . ALA B 1 288 ? 43.225 59.150 83.846 1.00 1.68 288 ALA B CA 1
ATOM 4641 C C . ALA B 1 288 ? 43.712 57.836 84.448 1.00 1.17 288 ALA B C 1
ATOM 4642 O O . ALA B 1 288 ? 44.411 57.829 85.463 1.00 5.36 288 ALA B O 1
ATOM 4644 N N . ALA B 1 289 ? 43.337 56.731 83.815 1.00 0.69 289 ALA B N 1
ATOM 4645 C CA . ALA B 1 289 ? 43.745 55.403 84.254 1.00 1.59 289 ALA B CA 1
ATOM 4646 C C . ALA B 1 289 ? 45.261 55.240 84.202 1.00 6.70 289 ALA B C 1
ATOM 4647 O O . ALA B 1 289 ? 45.869 54.655 85.099 1.00 10.30 289 ALA B O 1
ATOM 4649 N N . ALA B 1 290 ? 45.873 55.760 83.143 1.00 8.13 290 ALA B N 1
ATOM 4650 C CA . ALA B 1 290 ? 47.318 55.655 82.973 1.00 7.75 290 ALA B CA 1
ATOM 4651 C C . ALA B 1 290 ? 48.062 56.375 84.092 1.00 13.07 290 ALA B C 1
ATOM 4652 O O . ALA B 1 290 ? 49.238 56.104 84.338 1.00 29.77 290 ALA B O 1
ATOM 4654 N N . LYS B 1 291 ? 47.375 57.292 84.764 1.00 14.86 291 LYS B N 1
ATOM 4655 C CA . LYS B 1 291 ? 47.973 58.049 85.857 1.00 9.15 291 LYS B CA 1
ATOM 4656 C C . LYS B 1 291 ? 47.721 57.375 87.201 1.00 6.36 291 LYS B C 1
ATOM 4657 O O . LYS B 1 291 ? 48.381 57.685 88.193 1.00 15.30 291 LYS B O 1
ATOM 4663 N N . GLY B 1 292 ? 46.764 56.454 87.228 1.00 3.99 292 GLY B N 1
ATOM 4664 C CA . GLY B 1 292 ? 46.385 55.769 88.450 1.00 5.72 292 GLY B CA 1
ATOM 4665 C C . GLY B 1 292 ? 45.384 56.561 89.270 1.00 11.05 292 GLY B C 1
ATOM 4666 O O . GLY B 1 292 ? 45.203 56.306 90.461 1.00 11.80 292 GLY B O 1
ATOM 4667 N N . TRP B 1 293 ? 44.726 57.529 88.637 1.00 11.93 293 TRP B N 1
ATOM 4668 C CA . TRP B 1 293 ? 43.702 58.321 89.309 1.00 9.10 293 TRP B CA 1
ATOM 4669 C C . TRP B 1 293 ? 42.355 57.603 89.290 1.00 13.33 293 TRP B C 1
ATOM 4670 O O . TRP B 1 293 ? 41.520 57.803 90.171 1.00 19.54 293 TRP B O 1
ATOM 4681 N N . ILE B 1 294 ? 42.159 56.770 88.274 1.00 13.70 294 ILE B N 1
ATOM 4682 C CA . ILE B 1 294 ? 40.921 56.020 88.106 1.00 7.04 294 ILE B CA 1
ATOM 4683 C C . ILE B 1 294 ? 41.200 54.570 87.718 1.00 13.82 294 ILE B C 1
ATOM 4684 O O . ILE B 1 294 ? 42.224 54.269 87.104 1.00 16.68 294 ILE B O 1
ATOM 4689 N N . ASP B 1 295 ? 40.282 53.682 88.081 1.00 14.77 295 ASP B N 1
ATOM 4690 C CA . ASP B 1 295 ? 40.335 52.285 87.668 1.00 9.29 295 ASP B CA 1
ATOM 4691 C C . ASP B 1 295 ? 39.687 52.104 86.299 1.00 11.83 295 ASP B C 1
ATOM 4692 O O . ASP B 1 295 ? 38.462 52.145 86.180 1.00 24.32 295 ASP B O 1
ATOM 4697 N N . GLU B 1 296 ? 40.508 51.910 85.274 1.00 8.78 296 GLU B N 1
ATOM 4698 C CA . GLU B 1 296 ? 40.051 51.950 83.892 1.00 7.14 296 GLU B CA 1
ATOM 4699 C C . GLU B 1 296 ? 38.912 50.969 83.632 1.00 8.18 296 GLU B C 1
ATOM 4700 O O . GLU B 1 296 ? 37.902 51.322 83.022 1.00 17.51 296 GLU B O 1
ATOM 4706 N N . ASP B 1 297 ? 39.077 49.733 84.091 1.00 4.75 297 ASP B N 1
ATOM 4707 C CA . ASP B 1 297 ? 38.080 48.697 83.840 1.00 9.72 297 ASP B CA 1
ATOM 4708 C C . ASP B 1 297 ? 36.757 49.026 84.522 1.00 7.74 297 ASP B C 1
ATOM 4709 O O . ASP B 1 297 ? 35.685 48.757 83.982 1.00 13.37 297 ASP B O 1
ATOM 4714 N N . ARG B 1 298 ? 36.841 49.612 85.711 1.00 4.42 298 ARG B N 1
ATOM 4715 C CA . ARG B 1 298 ? 35.664 49.948 86.502 1.00 0.00 298 ARG B CA 1
ATOM 4716 C C . ARG B 1 298 ? 34.903 51.121 85.899 1.00 0.00 298 ARG B C 1
ATOM 4717 O O . ARG B 1 298 ? 33.686 51.072 85.727 1.00 10.70 298 ARG B O 1
ATOM 4725 N N . VAL B 1 299 ? 35.622 52.192 85.573 1.00 0.27 299 VAL B N 1
ATOM 4726 C CA . VAL B 1 299 ? 34.974 53.362 84.985 1.00 1.05 299 VAL B CA 1
ATOM 4727 C C . VAL B 1 299 ? 34.387 53.031 83.618 1.00 6.37 299 VAL B C 1
ATOM 4728 O O . VAL B 1 299 ? 33.255 53.405 83.311 1.00 13.21 299 VAL B O 1
ATOM 4732 N N . MET B 1 300 ? 35.157 52.324 82.797 1.00 9.07 300 MET B N 1
ATOM 4733 C CA . MET B 1 300 ? 34.681 51.934 81.473 1.00 6.77 300 MET B CA 1
ATOM 4734 C C . MET B 1 300 ? 33.362 51.176 81.567 1.00 5.19 300 MET B C 1
ATOM 4735 O O . MET B 1 300 ? 32.350 51.601 81.007 1.00 16.36 300 MET B O 1
ATOM 4740 N N . MET B 1 301 ? 33.368 50.052 82.276 1.00 6.81 301 MET B N 1
ATOM 4741 C CA . MET B 1 301 ? 32.170 49.227 82.395 1.00 12.33 301 MET B CA 1
ATOM 4742 C C . MET B 1 301 ? 31.016 50.010 83.010 1.00 13.80 301 MET B C 1
ATOM 4743 O O . MET B 1 301 ? 29.885 49.950 82.525 1.00 19.81 301 MET B O 1
ATOM 4748 N N . GLU B 1 302 ? 31.300 50.747 84.080 1.00 10.74 302 GLU B N 1
ATOM 4749 C CA . GLU B 1 302 ? 30.275 51.536 84.752 1.00 3.68 302 GLU B CA 1
ATOM 4750 C C . GLU B 1 302 ? 29.619 52.520 83.789 1.00 2.18 302 GLU B C 1
ATOM 4751 O O . GLU B 1 302 ? 28.394 52.601 83.708 1.00 14.65 302 GLU B O 1
ATOM 4757 N N . SER B 1 303 ? 30.444 53.269 83.061 1.00 0.21 303 SER B N 1
ATOM 4758 C CA . SER B 1 303 ? 29.923 54.266 82.130 1.00 3.42 303 SER B CA 1
ATOM 4759 C C . SER B 1 303 ? 29.045 53.617 81.066 1.00 10.21 303 SER B C 1
ATOM 4760 O O . SER B 1 303 ? 28.111 54.240 80.561 1.00 20.12 303 SER B O 1
ATOM 4763 N N . LEU B 1 304 ? 29.344 52.365 80.727 1.00 9.19 304 LEU B N 1
ATOM 4764 C CA . LEU B 1 304 ? 28.492 51.607 79.815 1.00 2.60 304 LEU B CA 1
ATOM 4765 C C . LEU B 1 304 ? 27.141 51.315 80.464 1.00 7.17 304 LEU B C 1
ATOM 4766 O O . LEU B 1 304 ? 26.098 51.434 79.822 1.00 24.95 304 LEU B O 1
ATOM 4771 N N . LEU B 1 305 ? 27.177 50.937 81.736 1.00 6.29 305 LEU B N 1
ATOM 4772 C CA . LEU B 1 305 ? 25.975 50.713 82.528 1.00 5.23 305 LEU B CA 1
ATOM 4773 C C . LEU B 1 305 ? 25.077 51.946 82.532 1.00 7.13 305 LEU B C 1
ATOM 4774 O O . LEU B 1 305 ? 23.876 51.856 82.276 1.00 4.06 305 LEU B O 1
ATOM 4779 N N . CYS B 1 306 ? 25.669 53.099 82.828 1.00 11.10 306 CYS B N 1
ATOM 4780 C CA . CYS B 1 306 ? 24.917 54.350 82.862 1.00 8.18 306 CYS B CA 1
ATOM 4781 C C . CYS B 1 306 ? 24.152 54.559 81.558 1.00 6.04 306 CYS B C 1
ATOM 4782 O O . CYS B 1 306 ? 23.024 55.052 81.558 1.00 13.50 306 CYS B O 1
ATOM 4785 N N . MET B 1 307 ? 24.777 54.176 80.451 1.00 5.36 307 MET B N 1
ATOM 4786 C CA . MET B 1 307 ? 24.157 54.277 79.135 1.00 0.12 307 MET B CA 1
ATOM 4787 C C . MET B 1 307 ? 22.979 53.318 79.006 1.00 5.17 307 MET B C 1
ATOM 4788 O O . MET B 1 307 ? 22.007 53.600 78.304 1.00 10.42 307 MET B O 1
ATOM 4793 N N . LYS B 1 308 ? 23.058 52.178 79.687 1.00 5.64 308 LYS B N 1
ATOM 4794 C CA . LYS B 1 308 ? 21.942 51.238 79.706 1.00 6.11 308 LYS B CA 1
ATOM 4795 C C . LYS B 1 308 ? 20.812 51.761 80.588 1.00 6.97 308 LYS B C 1
ATOM 4796 O O . LYS B 1 308 ? 19.635 51.623 80.260 1.00 4.76 308 LYS B O 1
ATOM 4802 N N . ARG B 1 309 ? 21.188 52.362 81.712 1.00 6.53 309 ARG B N 1
ATOM 4803 C CA . ARG B 1 309 ? 20.221 52.936 82.640 1.00 5.51 309 ARG B CA 1
ATOM 4804 C C . ARG B 1 309 ? 19.429 54.063 81.988 1.00 10.06 309 ARG B C 1
ATOM 4805 O O . ARG B 1 309 ? 18.270 54.299 82.330 1.00 22.10 309 ARG B O 1
ATOM 4813 N N . ALA B 1 310 ? 20.064 54.759 81.049 1.00 7.48 310 ALA B N 1
ATOM 4814 C CA . ALA B 1 310 ? 19.463 55.929 80.418 1.00 4.28 310 ALA B CA 1
ATOM 4815 C C . ALA B 1 310 ? 18.453 55.537 79.347 1.00 4.81 310 ALA B C 1
ATOM 4816 O O . ALA B 1 310 ? 17.542 56.303 79.029 1.00 11.26 310 ALA B O 1
ATOM 4818 N N . GLY B 1 311 ? 18.605 54.341 78.784 1.00 1.74 311 GLY B N 1
ATOM 4819 C CA . GLY B 1 311 ? 17.638 53.824 77.835 1.00 0.00 311 GLY B CA 1
ATOM 4820 C C . GLY B 1 311 ? 18.256 53.395 76.522 1.00 0.00 311 GLY B C 1
ATOM 4821 O O . GLY B 1 311 ? 17.550 53.220 75.526 1.00 10.08 311 GLY B O 1
ATOM 4822 N N . ALA B 1 312 ? 19.573 53.216 76.496 1.00 0.00 312 ALA B N 1
ATOM 4823 C CA . ALA B 1 312 ? 20.252 52.812 75.269 1.00 0.70 312 ALA B CA 1
ATOM 4824 C C . ALA B 1 312 ? 20.175 51.302 75.069 1.00 5.33 312 ALA B C 1
ATOM 4825 O O . ALA B 1 312 ? 20.346 50.531 76.014 1.00 16.66 312 ALA B O 1
ATOM 4827 N N . ASP B 1 313 ? 19.917 50.886 73.833 1.00 4.69 313 ASP B N 1
ATOM 4828 C CA . ASP B 1 313 ? 19.832 49.471 73.499 1.00 7.19 313 ASP B CA 1
ATOM 4829 C C . ASP B 1 313 ? 21.130 48.976 72.868 1.00 9.15 313 ASP B C 1
ATOM 4830 O O . ASP B 1 313 ? 21.615 47.891 73.185 1.00 16.60 313 ASP B O 1
ATOM 4835 N N . ILE B 1 314 ? 21.678 49.789 71.972 1.00 6.52 314 ILE B N 1
ATOM 4836 C CA . ILE B 1 314 ? 22.932 49.482 71.298 1.00 1.87 314 ILE B CA 1
ATOM 4837 C C . ILE B 1 314 ? 23.997 50.519 71.631 1.00 3.31 314 ILE B C 1
ATOM 4838 O O . ILE B 1 314 ? 23.728 51.721 71.631 1.00 2.25 314 ILE B O 1
ATOM 4843 N N . ILE B 1 315 ? 25.210 50.056 71.916 1.00 6.13 315 ILE B N 1
ATOM 4844 C CA . ILE B 1 315 ? 26.299 50.963 72.263 1.00 6.29 315 ILE B CA 1
ATOM 4845 C C . ILE B 1 315 ? 27.479 50.809 71.310 1.00 11.80 315 ILE B C 1
ATOM 4846 O O . ILE B 1 315 ? 28.156 49.782 71.303 1.00 20.62 315 ILE B O 1
ATOM 4851 N N . PHE B 1 316 ? 27.721 51.840 70.506 1.00 9.46 316 PHE B N 1
ATOM 4852 C CA . PHE B 1 316 ? 28.938 51.928 69.709 1.00 5.57 316 PHE B CA 1
ATOM 4853 C C . PHE B 1 316 ? 30.114 52.346 70.588 1.00 11.03 316 PHE B C 1
ATOM 4854 O O . PHE B 1 316 ? 30.281 53.531 70.884 1.00 11.65 316 PHE B O 1
ATOM 4862 N N . THR B 1 317 ? 30.928 51.385 71.014 1.00 14.99 317 THR B N 1
ATOM 4863 C CA . THR B 1 317 ? 32.026 51.688 71.927 1.00 11.66 317 THR B CA 1
ATOM 4864 C C . THR B 1 317 ? 33.329 51.031 71.483 1.00 13.12 317 THR B C 1
ATOM 4865 O O . THR B 1 317 ? 33.333 49.909 70.976 1.00 21.24 317 THR B O 1
ATOM 4869 N N . TYR B 1 318 ? 34.434 51.743 71.685 1.00 8.27 318 TYR B N 1
ATOM 4870 C CA . TYR B 1 318 ? 35.756 51.230 71.347 1.00 1.41 318 TYR B CA 1
ATOM 4871 C C . TYR B 1 318 ? 36.231 50.224 72.390 1.00 4.13 318 TYR B C 1
ATOM 4872 O O . TYR B 1 318 ? 37.252 49.561 72.209 1.00 8.62 318 TYR B O 1
ATOM 4881 N N . TYR B 1 319 ? 35.476 50.118 73.477 1.00 3.52 319 TYR B N 1
ATOM 4882 C CA . TYR B 1 319 ? 35.764 49.180 74.555 1.00 1.18 319 TYR B CA 1
ATOM 4883 C C . TYR B 1 319 ? 34.993 47.878 74.360 1.00 5.10 319 TYR B C 1
ATOM 4884 O O . TYR B 1 319 ? 34.994 47.004 75.226 1.00 9.90 319 TYR B O 1
ATOM 4893 N N . ALA B 1 320 ? 34.335 47.761 73.213 1.00 8.91 320 ALA B N 1
ATOM 4894 C CA . ALA B 1 320 ? 33.439 46.650 72.923 1.00 7.21 320 ALA B CA 1
ATOM 4895 C C . ALA B 1 320 ? 34.094 45.300 73.194 1.00 4.01 320 ALA B C 1
ATOM 4896 O O . ALA B 1 320 ? 33.509 44.444 73.859 1.00 18.62 320 ALA B O 1
ATOM 4898 N N . LYS B 1 321 ? 35.302 45.108 72.679 1.00 2.49 321 LYS B N 1
ATOM 4899 C CA . LYS B 1 321 ? 36.003 43.837 72.815 1.00 1.84 321 LYS B CA 1
ATOM 4900 C C . LYS B 1 321 ? 36.412 43.570 74.259 1.00 1.72 321 LYS B C 1
ATOM 4901 O O . LYS B 1 321 ? 36.351 42.433 74.731 1.00 3.92 321 LYS B O 1
ATOM 4907 N N . GLU B 1 322 ? 36.831 44.618 74.960 1.00 3.86 322 GLU B N 1
ATOM 4908 C CA . GLU B 1 322 ? 37.249 44.487 76.351 1.00 4.87 322 GLU B CA 1
ATOM 4909 C C . GLU B 1 322 ? 36.053 44.240 77.264 1.00 3.86 322 GLU B C 1
ATOM 4910 O O . GLU B 1 322 ? 36.201 43.712 78.367 1.00 21.38 322 GLU B O 1
ATOM 4916 N N . ALA B 1 323 ? 34.868 44.624 76.801 1.00 0.54 323 ALA B N 1
ATOM 4917 C CA . ALA B 1 323 ? 33.641 44.407 77.559 1.00 3.47 323 ALA B CA 1
ATOM 4918 C C . ALA B 1 323 ? 33.111 42.992 77.350 1.00 9.44 323 ALA B C 1
ATOM 4919 O O . ALA B 1 323 ? 32.702 42.327 78.302 1.00 18.34 323 ALA B O 1
ATOM 4921 N N . ALA B 1 324 ? 33.121 42.541 76.100 1.00 9.54 324 ALA B N 1
ATOM 4922 C CA . ALA B 1 324 ? 32.675 41.192 75.769 1.00 9.37 324 ALA B CA 1
ATOM 4923 C C . ALA B 1 324 ? 33.451 40.148 76.563 1.00 10.99 324 ALA B C 1
ATOM 4924 O O . ALA B 1 324 ? 32.883 39.183 77.072 1.00 6.17 324 ALA B O 1
ATOM 4926 N N . LYS B 1 325 ? 34.763 40.343 76.671 1.00 13.21 325 LYS B N 1
ATOM 4927 C CA . LYS B 1 325 ? 35.564 39.484 77.539 1.00 11.63 325 LYS B CA 1
ATOM 4928 C C . LYS B 1 325 ? 35.064 39.570 78.979 1.00 8.08 325 LYS B C 1
ATOM 4929 O O . LYS B 1 325 ? 34.670 38.565 79.569 1.00 15.20 325 LYS B O 1
ATOM 4935 N N . LYS B 1 326 ? 35.083 40.779 79.528 1.00 5.85 326 LYS B N 1
ATOM 4936 C CA . LYS B 1 326 ? 34.622 41.026 80.888 1.00 12.68 326 LYS B CA 1
ATOM 4937 C C . LYS B 1 326 ? 33.223 40.467 81.116 1.00 16.18 326 LYS B C 1
ATOM 4938 O O . LYS B 1 326 ? 32.924 39.915 82.175 1.00 20.55 326 LYS B O 1
ATOM 4944 N N . LEU B 1 327 ? 32.355 40.612 80.119 1.00 18.90 327 LEU B N 1
ATOM 4945 C CA . LEU B 1 327 ? 30.989 40.113 80.235 1.00 19.19 327 LEU B CA 1
ATOM 4946 C C . LEU B 1 327 ? 30.939 38.605 80.014 1.00 28.93 327 LEU B C 1
ATOM 4947 O O . LEU B 1 327 ? 29.988 37.939 80.421 1.00 40.49 327 LEU B O 1
ATOM 4952 N N . ARG B 1 328 ? 31.973 38.075 79.369 1.00 33.44 328 ARG B N 1
ATOM 4953 C CA . ARG B 1 328 ? 32.066 36.645 79.103 1.00 36.35 328 ARG B CA 1
ATOM 4954 C C . ARG B 1 328 ? 31.996 35.836 80.394 1.00 35.48 328 ARG B C 1
ATOM 4955 O O . ARG B 1 328 ? 30.866 35.592 80.871 1.00 32.69 328 ARG B O 1
#

Nearest PDB structures (foldseek):
  2c1h-assembly1_A  TM=1.001E+00  e=4.260E-61  Prosthecochloris vibrioformis
  2c19-assembly1_B  TM=9.802E-01  e=3.472E-41  Pseudomonas aeruginosa
  5lzl-assembly1_G  TM=9.759E-01  e=1.024E-35  Pyrobaculum calidifontis JCM 11548
  1e51-assembly1_A  TM=9.530E-01  e=8.338E-32  Homo sapiens
  2z1b-assembly2_B  TM=9.558E-01  e=4.804E-29  Mus musculus